Protein AF-0000000083250043 (afdb_homodimer)

pLDDT: mean 84.85, std 13.15, range [22.22, 97.44]

Radius of gyration: 26.85 Å; Cα contacts (8 Å, |Δi|>4): 1086; chains: 2; bounding box: 67×74×55 Å

InterPro domains:
  IPR003313 AraC-type arabinose-binding/dimerisation domain [PF02311] (39-101)
  IPR009057 Homedomain-like superfamily [SSF46689] (242-292)
  IPR018060 AraC-like, DNA binding HTH domain [PF12833] (214-290)
  IPR018060 AraC-like, DNA binding HTH domain [PS01124] (193-291)
  IPR018060 AraC-like, DNA binding HTH domain [SM00342] (206-289)
  IPR018062 HTH domain AraC-type, conserved site [PS00041] (243-285)
  IPR020449 Transcription regulator HTH, AraC- type, HTH domain [PR00032] (258-273)
  IPR020449 Transcription regulator HTH, AraC- type, HTH domain [PR00032] (273-289)
  IPR037923 Transcription regulator HTH-like [SSF51215] (11-178)

Secondary structure (DSSP, 8-state):
----EEEEEESSPPEEEEEEEEEEPTT--PPPEE--SSEEEEEEEESEEEEEETTEEEEEETTEEEEE-TTSEEEE-S--SS-EEEEEEEEE-SS-EEEESSHHHHHHTHHHHHHHHHHHHT-TTS--EEEEEESEEEPPHHHHHHHHHHHHGGGS-HHHHHHHHHHHHHHHHHHHHHHHHHHTT-HHHHHHHHHHHHHHHHTTS---HHHHHHHH-S-HHHHHHHHHHHHSS-HHHHHHHHHHHHHHHHHHH----HHHHHHHTT-S-HHHHHHHHHHHHSS-HHHHHHHTTTTHHHHHSS--/----EEEEEESSPPEEEEEEEEEEPTT--PPPEE--SSEEEEEEEESEEEEEETTEEEEEETTEEEEE-TTSEEEE-S--SS-EEEEEEEEE-SS-EEEESSHHHHHHTHHHHHHHHHHHHT-TTS--EEEEEESEEEPPHHHHHHHHHHHHGGGS-HHHHHHHHHHHHHHHHHHHHHHHHHHTT-HHHHHHHHHHHHHHHHTTS---HHHHHHHH-S-HHHHHHHHHHHHSS-HHHHHHHHHHHHHHHHHHH----HHHHHHHTT-S-HHHHHHHHHHHHSS-HHHHHHHTTTTHHHHHTT--

Organism: NCBI:txid582686

Structure (mmCIF, N/CA/C/O backbone):
data_AF-0000000083250043-model_v1
#
loop_
_entity.id
_entity.type
_entity.pdbx_description
1 polymer 'AraC-like DNA-binding protein'
#
loop_
_atom_site.group_PDB
_atom_site.id
_atom_site.type_symbol
_atom_site.label_atom_id
_atom_site.label_alt_id
_atom_site.label_comp_id
_atom_site.label_asym_id
_atom_site.label_entity_id
_atom_site.label_seq_id
_atom_site.pdbx_PDB_ins_code
_atom_site.Cartn_x
_atom_site.Cartn_y
_atom_site.Cartn_z
_atom_site.occupancy
_atom_site.B_iso_or_equiv
_atom_site.auth_seq_id
_atom_site.auth_comp_id
_atom_site.auth_asym_id
_atom_site.auth_atom_id
_atom_site.pdbx_PDB_model_num
ATOM 1 N N . MET A 1 1 ? -32.406 -5.125 -2.238 1 45.22 1 MET A N 1
ATOM 2 C CA . MET A 1 1 ? -31.797 -5.566 -0.988 1 45.22 1 MET A CA 1
ATOM 3 C C . MET A 1 1 ? -30.375 -5.031 -0.857 1 45.22 1 MET A C 1
ATOM 5 O O . MET A 1 1 ? -29.594 -5.09 -1.809 1 45.22 1 MET A O 1
ATOM 9 N N . SER A 1 2 ? -30.031 -4.129 0.013 1 64.19 2 SER A N 1
ATOM 10 C CA . SER A 1 2 ? -28.734 -3.482 0.158 1 64.19 2 SER A CA 1
ATOM 11 C C . SER A 1 2 ? -27.672 -4.48 0.575 1 64.19 2 SER A C 1
ATOM 13 O O . SER A 1 2 ? -27.891 -5.312 1.456 1 64.19 2 SER A O 1
ATOM 15 N N . TRP A 1 3 ? -26.766 -4.844 -0.238 1 75.06 3 TRP A N 1
ATOM 16 C CA . TRP A 1 3 ? -25.688 -5.777 0.061 1 75.06 3 TRP A CA 1
ATOM 17 C C . TRP A 1 3 ? -24.75 -5.211 1.121 1 75.06 3 TRP A C 1
ATOM 19 O O . TRP A 1 3 ? -24.625 -3.99 1.252 1 75.06 3 TRP A O 1
ATOM 29 N N . PRO A 1 4 ? -24.312 -6.207 1.944 1 87.62 4 PRO A N 1
ATOM 30 C CA . PRO A 1 4 ? -23.328 -5.77 2.934 1 87.62 4 PRO A CA 1
ATOM 31 C C . PRO A 1 4 ? -22.156 -5.016 2.309 1 87.62 4 PRO A C 1
ATOM 33 O O . PRO A 1 4 ? -21.984 -5.043 1.088 1 87.62 4 PRO A O 1
ATOM 36 N N . ILE A 1 5 ? -21.594 -4.238 3.105 1 89.12 5 ILE A N 1
ATOM 37 C CA . ILE A 1 5 ? -20.453 -3.438 2.691 1 89.12 5 ILE A CA 1
ATOM 38 C C . ILE A 1 5 ? -19.234 -3.814 3.525 1 89.12 5 ILE A C 1
ATOM 40 O O . ILE A 1 5 ? -19.312 -3.91 4.75 1 89.12 5 ILE A O 1
ATOM 44 N N . LEU A 1 6 ? -18.203 -4.18 2.861 1 92.62 6 LEU A N 1
ATOM 45 C CA . LEU A 1 6 ? -16.922 -4.336 3.553 1 92.62 6 LEU A CA 1
ATOM 46 C C . LEU A 1 6 ? -16.25 -2.984 3.752 1 92.62 6 LEU A C 1
ATOM 48 O O . LEU A 1 6 ? -16.016 -2.248 2.789 1 92.62 6 LEU A O 1
ATOM 52 N N . HIS A 1 7 ? -15.977 -2.656 4.973 1 90.25 7 HIS A N 1
ATOM 53 C CA . HIS A 1 7 ? -15.359 -1.404 5.391 1 90.25 7 HIS A CA 1
ATOM 54 C C . HIS A 1 7 ? -13.906 -1.618 5.805 1 90.25 7 HIS A C 1
ATOM 56 O O . HIS A 1 7 ? -13.625 -2.322 6.777 1 90.25 7 HIS A O 1
ATOM 62 N N . PHE A 1 8 ? -12.953 -0.988 5.004 1 88.75 8 PHE A N 1
ATOM 63 C CA . PHE A 1 8 ? -11.531 -1.063 5.305 1 88.75 8 PHE A CA 1
ATOM 64 C C . PHE A 1 8 ? -11.008 0.284 5.785 1 88.75 8 PHE A C 1
ATOM 66 O O . PHE A 1 8 ? -11.531 1.332 5.406 1 88.75 8 PHE A O 1
ATOM 73 N N . VAL A 1 9 ? -9.992 0.278 6.621 1 84.88 9 VAL A N 1
ATOM 74 C CA . VAL A 1 9 ? -9.359 1.503 7.094 1 84.88 9 VAL A CA 1
ATOM 75 C C . VAL A 1 9 ? -7.93 1.583 6.562 1 84.88 9 VAL A C 1
ATOM 77 O O . VAL A 1 9 ? -7.215 0.577 6.523 1 84.88 9 VAL A O 1
ATOM 80 N N . THR A 1 10 ? -7.496 2.67 6.125 1 82 10 THR A N 1
ATOM 81 C CA . THR A 1 10 ? -6.172 2.973 5.586 1 82 10 THR A CA 1
ATOM 82 C C . THR A 1 10 ? -5.605 4.234 6.223 1 82 10 THR A C 1
ATOM 84 O O . THR A 1 10 ? -6.355 5.102 6.68 1 82 10 THR A O 1
ATOM 87 N N . PRO A 1 11 ? -4.27 4.402 6.227 1 80.5 11 PRO A N 1
ATOM 88 C CA . PRO A 1 11 ? -3.234 3.502 5.707 1 80.5 11 PRO A CA 1
ATOM 89 C C . PRO A 1 11 ? -2.906 2.365 6.672 1 80.5 11 PRO A C 1
ATOM 91 O O . PRO A 1 11 ? -3.086 2.508 7.887 1 80.5 11 PRO A O 1
ATOM 94 N N . PRO A 1 12 ? -2.258 1.207 6.09 1 79.06 12 PRO A N 1
ATOM 95 C CA . PRO A 1 12 ? -1.944 1.039 4.672 1 79.06 12 PRO A CA 1
ATOM 96 C C . PRO A 1 12 ? -3.158 0.617 3.846 1 79.06 12 PRO A C 1
ATOM 98 O O . PRO A 1 12 ? -4.137 0.105 4.395 1 79.06 12 PRO A O 1
ATOM 101 N N . ILE A 1 13 ? -3.082 0.853 2.576 1 82.44 13 ILE A N 1
ATOM 102 C CA . ILE A 1 13 ? -4.086 0.314 1.664 1 82.44 13 ILE A CA 1
ATOM 103 C C . ILE A 1 13 ? -3.938 -1.203 1.572 1 82.44 13 ILE A C 1
ATOM 105 O O . ILE A 1 13 ? -2.822 -1.729 1.635 1 82.44 13 ILE A O 1
ATOM 109 N N . PRO A 1 14 ? -5.062 -1.88 1.451 1 85.44 14 PRO A N 1
ATOM 110 C CA . PRO A 1 14 ? -4.953 -3.326 1.252 1 85.44 14 PRO A CA 1
ATOM 111 C C . PRO A 1 14 ? -3.975 -3.697 0.14 1 85.44 14 PRO A C 1
ATOM 113 O O . PRO A 1 14 ? -3.875 -2.986 -0.862 1 85.44 14 PRO A O 1
ATOM 116 N N . TYR A 1 15 ? -3.305 -4.816 0.347 1 85.75 15 TYR A N 1
ATOM 117 C CA . TYR A 1 15 ? -2.254 -5.156 -0.606 1 85.75 15 TYR A CA 1
ATOM 118 C C . TYR A 1 15 ? -2.609 -6.422 -1.381 1 85.75 15 TYR A C 1
ATOM 120 O O . TYR A 1 15 ? -3.221 -7.34 -0.833 1 85.75 15 TYR A O 1
ATOM 128 N N . PHE A 1 16 ? -2.219 -6.387 -2.625 1 87.12 16 PHE A N 1
ATOM 129 C CA . PHE A 1 16 ? -2.436 -7.477 -3.568 1 87.12 16 PHE A CA 1
ATOM 130 C C . PHE A 1 16 ? -1.573 -8.68 -3.213 1 87.12 16 PHE A C 1
ATOM 132 O O . PHE A 1 16 ? -0.406 -8.531 -2.85 1 87.12 16 PHE A O 1
ATOM 139 N N . ILE A 1 17 ? -2.162 -9.883 -3.324 1 81.88 17 ILE A N 1
ATOM 140 C CA . ILE A 1 17 ? -1.423 -11.102 -3.025 1 81.88 17 ILE A CA 1
ATOM 141 C C . ILE A 1 17 ? -1.271 -11.938 -4.293 1 81.88 17 ILE A C 1
ATOM 143 O O . ILE A 1 17 ? -0.156 -12.289 -4.684 1 81.88 17 ILE A O 1
ATOM 147 N N . ASP A 1 18 ? -2.438 -12.203 -4.887 1 83.44 18 ASP A N 1
ATOM 148 C CA . ASP A 1 18 ? -2.447 -13.07 -6.055 1 83.44 18 ASP A CA 1
ATOM 149 C C . ASP A 1 18 ? -3.719 -12.875 -6.879 1 83.44 18 ASP A C 1
ATOM 151 O O . ASP A 1 18 ? -4.68 -12.266 -6.406 1 83.44 18 ASP A O 1
ATOM 155 N N . SER A 1 19 ? -3.617 -13.328 -8.094 1 86.62 19 SER A N 1
ATOM 156 C CA . SER A 1 19 ? -4.781 -13.25 -8.969 1 86.62 19 SER A CA 1
ATOM 157 C C . SER A 1 19 ? -4.75 -14.352 -10.023 1 86.62 19 SER A C 1
ATOM 159 O O . SER A 1 19 ? -3.725 -15.016 -10.211 1 86.62 19 SER A O 1
ATOM 161 N N . GLY A 1 20 ? -5.867 -14.562 -10.648 1 84 20 GLY A N 1
ATOM 162 C CA . GLY A 1 20 ? -5.941 -15.547 -11.719 1 84 20 GLY A CA 1
ATOM 163 C C . GLY A 1 20 ? -7.285 -15.57 -12.414 1 84 20 GLY A C 1
ATOM 164 O O . GLY A 1 20 ? -8.156 -14.742 -12.125 1 84 20 GLY A O 1
ATOM 165 N N . LYS A 1 21 ? -7.285 -16.375 -13.438 1 85.56 21 LYS A N 1
ATOM 166 C CA . LYS A 1 21 ? -8.516 -16.625 -14.188 1 85.56 21 LYS A CA 1
ATOM 167 C C . LYS A 1 21 ? -8.883 -18.094 -14.164 1 85.56 21 LYS A C 1
ATOM 169 O O . LYS A 1 21 ? -8.008 -18.953 -14 1 85.56 21 LYS A O 1
ATOM 174 N N . HIS A 1 22 ? -10.172 -18.297 -14.227 1 83.31 22 HIS A N 1
ATOM 175 C CA . HIS A 1 22 ? -10.648 -19.672 -14.289 1 83.31 22 HIS A CA 1
ATOM 176 C C . HIS A 1 22 ? -11.898 -19.797 -15.156 1 83.31 22 HIS A C 1
ATOM 178 O O . HIS A 1 22 ? -12.742 -18.891 -15.156 1 83.31 22 HIS A O 1
ATOM 184 N N . THR A 1 23 ? -11.922 -20.828 -15.883 1 86.94 23 THR A N 1
ATOM 185 C CA . THR A 1 23 ? -13.094 -21.141 -16.688 1 86.94 23 THR A CA 1
ATOM 186 C C . THR A 1 23 ? -13.805 -22.375 -16.141 1 86.94 23 THR A C 1
ATOM 188 O O . THR A 1 23 ? -13.188 -23.438 -15.984 1 86.94 23 THR A O 1
ATOM 191 N N . TYR A 1 24 ? -15.055 -22.203 -15.836 1 82.81 24 TYR A N 1
ATOM 192 C CA . TYR A 1 24 ? -15.922 -23.328 -15.477 1 82.81 24 TYR A CA 1
ATOM 193 C C . TYR A 1 24 ? -16.688 -23.812 -16.703 1 82.81 24 TYR A C 1
ATOM 195 O O . TYR A 1 24 ? -17.312 -23.031 -17.422 1 82.81 24 TYR A O 1
ATOM 203 N N . PHE A 1 25 ? -16.609 -25.094 -16.875 1 84.31 25 PHE A N 1
ATOM 204 C CA . PHE A 1 25 ? -17.469 -25.656 -17.891 1 84.31 25 PHE A CA 1
ATOM 205 C C . PHE A 1 25 ? -18.875 -25.891 -17.359 1 84.31 25 PHE A C 1
ATOM 207 O O . PHE A 1 25 ? -19.078 -25.891 -16.141 1 84.31 25 PHE A O 1
ATOM 214 N N . LYS A 1 26 ? -19.797 -26.094 -18.344 1 88.56 26 LYS A N 1
ATOM 215 C CA . LYS A 1 26 ? -21.172 -26.375 -17.953 1 88.56 26 LYS A CA 1
ATOM 216 C C . LYS A 1 26 ? -21.219 -27.547 -16.969 1 88.56 26 LYS A C 1
ATOM 218 O O . LYS A 1 26 ? -20.609 -28.594 -17.219 1 88.56 26 LYS A O 1
ATOM 223 N N . GLY A 1 27 ? -21.938 -27.344 -15.844 1 86.44 27 GLY A N 1
ATOM 224 C CA . GLY A 1 27 ? -22.094 -28.406 -14.867 1 86.44 27 GLY A CA 1
ATOM 225 C C . GLY A 1 27 ? -21.078 -28.344 -13.742 1 86.44 27 GLY A C 1
ATOM 226 O O . GLY A 1 27 ? -21.25 -28.969 -12.695 1 86.44 27 GLY A O 1
ATOM 227 N N . GLU A 1 28 ? -20.047 -27.531 -13.906 1 80.44 28 GLU A N 1
ATOM 228 C CA . GLU A 1 28 ? -19.047 -27.375 -12.867 1 80.44 28 GLU A CA 1
ATOM 229 C C . GLU A 1 28 ? -19.453 -26.297 -11.867 1 80.44 28 GLU A C 1
ATOM 231 O O . GLU A 1 28 ? -20.359 -25.516 -12.125 1 80.44 28 GLU A O 1
ATOM 236 N N . ARG A 1 29 ? -18.891 -26.391 -10.656 1 79.19 29 ARG A N 1
ATOM 237 C CA . ARG A 1 29 ? -19.234 -25.406 -9.633 1 79.19 29 ARG A CA 1
ATOM 238 C C . ARG A 1 29 ? -18 -24.938 -8.883 1 79.19 29 ARG A C 1
ATOM 240 O O . ARG A 1 29 ? -16.953 -25.578 -8.938 1 79.19 29 ARG A O 1
ATOM 247 N N . HIS A 1 30 ? -18.141 -23.797 -8.281 1 79 30 HIS A N 1
ATOM 248 C CA . HIS A 1 30 ? -17.078 -23.266 -7.449 1 79 30 HIS A CA 1
ATOM 249 C C . HIS A 1 30 ? -16.734 -24.234 -6.316 1 79 30 HIS A C 1
ATOM 251 O O . HIS A 1 30 ? -17.641 -24.812 -5.707 1 79 30 HIS A O 1
ATOM 257 N N . VAL A 1 31 ? -15.5 -24.344 -5.973 1 74.44 31 VAL A N 1
ATOM 258 C CA . VAL A 1 31 ? -15.023 -25.281 -4.953 1 74.44 31 VAL A CA 1
ATOM 259 C C . VAL A 1 31 ? -15.32 -24.719 -3.562 1 74.44 31 VAL A C 1
ATOM 261 O O . VAL A 1 31 ? -15.398 -23.5 -3.383 1 74.44 31 VAL A O 1
ATOM 264 N N . SER A 1 32 ? -15.57 -25.641 -2.658 1 73 32 SER A N 1
ATOM 265 C CA . SER A 1 32 ? -15.781 -25.25 -1.269 1 73 32 SER A CA 1
ATOM 266 C C . SER A 1 32 ? -14.461 -25.031 -0.546 1 73 32 SER A C 1
ATOM 268 O O . SER A 1 32 ? -13.539 -25.844 -0.673 1 73 32 SER A O 1
ATOM 270 N N . ARG A 1 33 ? -14.336 -23.938 0.035 1 75.75 33 ARG A N 1
ATOM 271 C CA . ARG A 1 33 ? -13.133 -23.609 0.778 1 75.75 33 ARG A CA 1
ATOM 272 C C . ARG A 1 33 ? -13.469 -22.859 2.064 1 75.75 33 ARG A C 1
ATOM 274 O O . ARG A 1 33 ? -14.469 -22.141 2.129 1 75.75 33 ARG A O 1
ATOM 281 N N . PHE A 1 34 ? -12.625 -23.172 3.086 1 70.88 34 PHE A N 1
ATOM 282 C CA . PHE A 1 34 ? -12.82 -22.516 4.375 1 70.88 34 PHE A CA 1
ATOM 283 C C . PHE A 1 34 ? -11.578 -21.734 4.781 1 70.88 34 PHE A C 1
ATOM 285 O O . PHE A 1 34 ? -10.453 -22.234 4.664 1 70.88 34 PHE A O 1
ATOM 292 N N . SER A 1 35 ? -11.852 -20.578 5.293 1 66 35 SER A N 1
ATOM 293 C CA . S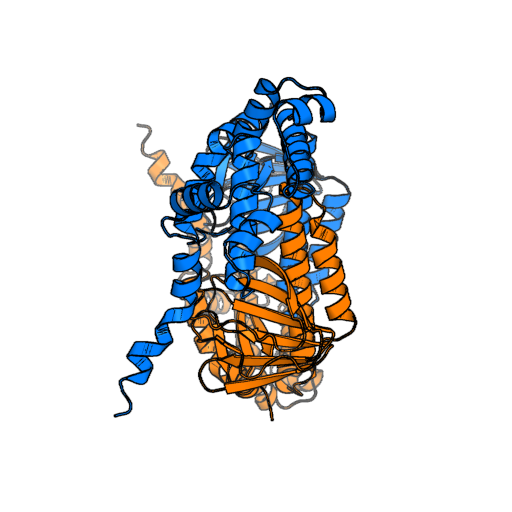ER A 1 35 ? -10.867 -19.719 5.953 1 66 35 SER A CA 1
ATOM 294 C C . SER A 1 35 ? -9.555 -19.688 5.176 1 66 35 SER A C 1
ATOM 296 O O . SER A 1 35 ? -8.492 -19.984 5.727 1 66 35 SER A O 1
ATOM 298 N N . ILE A 1 36 ? -9.539 -19.234 3.977 1 67.94 36 ILE A N 1
ATOM 299 C CA . ILE A 1 36 ? -8.359 -19.219 3.113 1 67.94 36 ILE A CA 1
ATOM 300 C C . ILE A 1 36 ? -7.441 -18.078 3.537 1 67.94 36 ILE A C 1
ATOM 302 O O . ILE A 1 36 ? -6.348 -17.906 2.99 1 67.94 36 ILE A O 1
ATOM 306 N N . ASN A 1 37 ? -7.824 -17.234 4.492 1 78 37 ASN A N 1
ATOM 307 C CA . ASN A 1 37 ? -7.039 -16.203 5.172 1 78 37 ASN A CA 1
ATOM 308 C C . ASN A 1 37 ? -6.742 -15.023 4.254 1 78 37 ASN A C 1
ATOM 310 O O . ASN A 1 37 ? -5.82 -14.25 4.512 1 78 37 ASN A O 1
ATOM 314 N N . VAL A 1 38 ? -7.41 -15.008 3.102 1 85.38 38 VAL A N 1
ATOM 315 C CA . VAL A 1 38 ? -7.305 -13.859 2.213 1 85.38 38 VAL A CA 1
ATOM 316 C C . VAL A 1 38 ? -8.703 -13.422 1.767 1 85.38 38 VAL A C 1
ATOM 318 O O . VAL A 1 38 ? -9.625 -14.234 1.706 1 85.38 38 VAL A O 1
ATOM 321 N N . PHE A 1 39 ? -8.758 -12.141 1.527 1 91.12 39 PHE A N 1
ATOM 322 C CA . PHE A 1 39 ? -9.945 -11.68 0.818 1 91.12 39 PHE A CA 1
ATOM 323 C C . PHE A 1 39 ? -9.914 -12.133 -0.637 1 91.12 39 PHE A C 1
ATOM 325 O O . PHE A 1 39 ? -8.852 -12.227 -1.242 1 91.12 39 PHE A O 1
ATOM 332 N N . ASP A 1 40 ? -11.07 -12.406 -1.191 1 91.44 40 ASP A N 1
ATOM 333 C CA . ASP A 1 40 ? -11.164 -12.883 -2.566 1 91.44 40 ASP A CA 1
ATOM 334 C C . ASP A 1 40 ? -12.219 -12.109 -3.35 1 91.44 40 ASP A C 1
ATOM 336 O O . ASP A 1 40 ? -13.414 -12.211 -3.055 1 91.44 40 ASP A O 1
ATOM 340 N N . ILE A 1 41 ? -11.773 -11.344 -4.246 1 94.12 41 ILE A N 1
ATOM 341 C CA . ILE A 1 41 ? -12.711 -10.719 -5.176 1 94.12 41 ILE A CA 1
ATOM 342 C C . ILE A 1 41 ? -12.898 -11.609 -6.402 1 94.12 41 ILE A C 1
ATOM 344 O O . ILE A 1 41 ? -11.93 -11.938 -7.094 1 94.12 41 ILE A O 1
ATOM 348 N N . ILE A 1 42 ? -14.062 -11.992 -6.664 1 94.19 42 ILE A N 1
ATOM 349 C CA . ILE A 1 42 ? -14.375 -12.812 -7.828 1 94.19 42 ILE A CA 1
ATOM 350 C C . ILE A 1 42 ? -15.227 -12.016 -8.812 1 94.19 42 ILE A C 1
ATOM 352 O O . ILE A 1 42 ? -16.266 -11.477 -8.438 1 94.19 42 ILE A O 1
ATOM 356 N N . ILE A 1 43 ? -14.812 -11.953 -9.977 1 94.81 43 ILE A N 1
ATOM 357 C CA . ILE A 1 43 ? -15.508 -11.227 -11.031 1 94.81 43 ILE A CA 1
ATOM 358 C C . ILE A 1 43 ? -15.938 -12.195 -12.133 1 94.81 43 ILE A C 1
ATOM 360 O O . ILE A 1 43 ? -15.102 -12.914 -12.695 1 94.81 43 ILE A O 1
ATOM 364 N N . VAL A 1 44 ? -17.172 -12.195 -12.477 1 95.44 44 VAL A N 1
ATOM 365 C CA . VAL A 1 44 ? -17.656 -13.023 -13.578 1 95.44 44 VAL A CA 1
ATOM 366 C C . VAL A 1 44 ? -17.516 -12.266 -14.898 1 95.44 44 VAL A C 1
ATOM 368 O O . VAL A 1 44 ? -18.172 -11.242 -15.109 1 95.44 44 VAL A O 1
ATOM 371 N N . THR A 1 45 ? -16.672 -12.75 -15.719 1 93.31 45 THR A N 1
ATOM 372 C CA . THR A 1 45 ? -16.422 -12.062 -16.984 1 93.31 45 THR A CA 1
ATOM 373 C C . THR A 1 45 ? -17.25 -12.68 -18.109 1 93.31 45 THR A C 1
ATOM 375 O O . THR A 1 45 ? -17.406 -12.078 -19.172 1 93.31 45 THR A O 1
ATOM 378 N N . LYS A 1 46 ? -17.719 -13.82 -17.938 1 94.88 46 LYS A N 1
ATOM 379 C CA . LYS A 1 46 ? -18.625 -14.523 -18.844 1 94.88 46 LYS A CA 1
ATOM 380 C C . LYS A 1 46 ? -19.469 -15.555 -18.094 1 94.88 46 LYS A C 1
ATOM 382 O O . LYS A 1 46 ? -18.969 -16.25 -17.219 1 94.88 46 LYS A O 1
ATOM 387 N N . GLY A 1 47 ? -20.781 -15.602 -18.422 1 95.69 47 GLY A N 1
ATOM 388 C CA . GLY A 1 47 ? -21.641 -16.641 -17.859 1 95.69 47 GLY A CA 1
ATOM 389 C C . GLY A 1 47 ? -22.203 -16.266 -16.5 1 95.69 47 GLY A C 1
ATOM 390 O O . GLY A 1 47 ? -22.531 -15.109 -16.25 1 95.69 47 GLY A O 1
ATOM 391 N N . THR A 1 48 ? -22.5 -17.406 -15.719 1 95.81 48 THR A N 1
ATOM 392 C CA . THR A 1 48 ? -23.141 -17.234 -14.422 1 95.81 48 THR A CA 1
ATOM 393 C C . THR A 1 48 ? -22.484 -18.109 -13.359 1 95.81 48 THR A C 1
ATOM 395 O O . THR A 1 48 ? -22.266 -19.297 -13.578 1 95.81 48 THR A O 1
ATOM 398 N N . LEU A 1 49 ? -22.125 -17.484 -12.242 1 94.81 49 LEU A N 1
ATOM 399 C CA . LEU A 1 49 ? -21.531 -18.203 -11.117 1 94.81 49 LEU A CA 1
ATOM 400 C C . LEU A 1 49 ? -22.438 -18.172 -9.898 1 94.81 49 LEU A C 1
ATOM 402 O O . LEU A 1 49 ? -23.016 -17.125 -9.57 1 94.81 49 LEU A O 1
ATOM 406 N N . PHE A 1 50 ? -22.672 -19.312 -9.328 1 94.44 50 PHE A N 1
ATOM 407 C CA . PHE A 1 50 ? -23.422 -19.406 -8.078 1 94.44 50 PHE A CA 1
ATOM 408 C C . PHE A 1 50 ? -22.484 -19.672 -6.91 1 94.44 50 PHE A C 1
ATOM 410 O O . PHE A 1 50 ? -21.812 -20.703 -6.871 1 94.44 50 PHE A O 1
ATOM 417 N N . ILE A 1 51 ? -22.469 -18.75 -5.945 1 93.38 51 ILE A N 1
ATOM 418 C CA . ILE A 1 51 ? -21.484 -18.828 -4.867 1 93.38 51 ILE A CA 1
ATOM 419 C C . ILE A 1 51 ? -22.156 -18.531 -3.531 1 93.38 51 ILE A C 1
ATOM 421 O O . ILE A 1 51 ? -23.141 -17.781 -3.477 1 93.38 51 ILE A O 1
ATOM 425 N N . GLY A 1 52 ? -21.688 -19.188 -2.537 1 92.56 52 GLY A N 1
ATOM 426 C CA . GLY A 1 52 ? -22.156 -18.953 -1.181 1 92.56 52 GLY A CA 1
ATOM 427 C C . GLY A 1 52 ? -21.031 -18.641 -0.207 1 92.56 52 GLY A C 1
ATOM 428 O O . GLY A 1 52 ? -19.875 -19.016 -0.435 1 92.56 52 GLY A O 1
ATOM 429 N N . GLU A 1 53 ? -21.266 -17.906 0.804 1 91.5 53 GLU A N 1
ATOM 430 C CA . GLU A 1 53 ? -20.406 -17.625 1.943 1 91.5 53 GLU A CA 1
ATOM 431 C C . GLU A 1 53 ? -21.156 -17.766 3.262 1 91.5 53 GLU A C 1
ATOM 433 O O . GLU A 1 53 ? -22.109 -17.031 3.518 1 91.5 53 GLU A O 1
ATOM 438 N N . ASN A 1 54 ? -20.641 -18.703 4.035 1 89.56 54 ASN A N 1
ATOM 439 C CA . ASN A 1 54 ? -21.344 -19.016 5.27 1 89.56 54 ASN A CA 1
ATOM 440 C C . ASN A 1 54 ? -22.812 -19.344 5 1 89.56 54 ASN A C 1
ATOM 442 O O . ASN A 1 54 ? -23.109 -20.328 4.305 1 89.56 54 ASN A O 1
ATOM 446 N N . ASP A 1 55 ? -23.75 -18.484 5.359 1 88.56 55 ASP A N 1
ATOM 447 C CA . ASP A 1 55 ? -25.172 -18.812 5.207 1 88.56 55 ASP A CA 1
ATOM 448 C C . ASP A 1 55 ? -25.828 -17.938 4.152 1 88.56 55 ASP A C 1
ATOM 450 O O . ASP A 1 55 ? -27.062 -17.875 4.078 1 88.56 55 ASP A O 1
ATOM 454 N N . LYS A 1 56 ? -25.062 -17.328 3.377 1 92 56 LYS A N 1
ATOM 455 C CA . LYS A 1 56 ? -25.609 -16.469 2.328 1 92 56 LYS A CA 1
ATOM 456 C C . LYS A 1 56 ? -25.203 -16.969 0.944 1 92 56 LYS A C 1
ATOM 458 O O . LYS A 1 56 ? -24.109 -17.5 0.762 1 92 56 LYS A O 1
ATOM 463 N N . GLU A 1 57 ? -26.141 -16.766 0.013 1 94.25 57 GLU A N 1
ATOM 464 C CA . GLU A 1 57 ? -25.906 -17.266 -1.341 1 94.25 57 GLU A CA 1
ATOM 465 C C . GLU A 1 57 ? -26.188 -16.188 -2.379 1 94.25 57 GLU A C 1
ATOM 467 O O . GLU A 1 57 ? -27.094 -15.359 -2.195 1 94.25 57 GLU A O 1
ATOM 472 N N . TRP A 1 58 ? -25.406 -16.219 -3.469 1 94.5 58 TRP A N 1
ATOM 473 C CA . TRP A 1 58 ? -25.562 -15.242 -4.543 1 94.5 58 TRP A CA 1
ATOM 474 C C . TRP A 1 58 ? -25.422 -15.914 -5.906 1 94.5 58 TRP A C 1
ATOM 476 O O . TRP A 1 58 ? -24.688 -16.891 -6.051 1 94.5 58 TRP A O 1
ATOM 486 N N . GLY A 1 59 ? -26.172 -15.422 -6.859 1 94.94 59 GLY A N 1
ATOM 487 C CA . GLY A 1 59 ? -25.938 -15.664 -8.273 1 94.94 59 GLY A CA 1
ATOM 488 C C . GLY A 1 59 ? -25.344 -14.461 -8.992 1 94.94 59 GLY A C 1
ATOM 489 O O . GLY A 1 59 ? -25.922 -13.375 -8.969 1 94.94 59 GLY A O 1
ATOM 490 N N . LEU A 1 60 ? -24.172 -14.664 -9.562 1 95.25 60 LEU A N 1
ATOM 491 C CA . LEU A 1 60 ? -23.484 -13.562 -10.227 1 95.25 60 LEU A CA 1
ATOM 492 C C . LEU A 1 60 ? -23.469 -13.773 -11.734 1 95.25 60 LEU A C 1
ATOM 494 O O . LEU A 1 60 ? -23.141 -14.859 -12.219 1 95.25 60 LEU A O 1
ATOM 498 N N . SER A 1 61 ? -23.797 -12.734 -12.422 1 95.81 61 SER A N 1
ATOM 499 C CA . SER A 1 61 ? -23.766 -12.758 -13.875 1 95.81 61 SER A CA 1
ATOM 500 C C . SER A 1 61 ? -22.594 -11.945 -14.414 1 95.81 61 SER A C 1
ATOM 502 O O . SER A 1 61 ? -21.875 -11.289 -13.641 1 95.81 61 SER A O 1
ATOM 504 N N . GLU A 1 62 ? -22.438 -12.023 -15.727 1 95.31 62 GLU A N 1
ATOM 505 C CA . GLU A 1 62 ? -21.359 -11.297 -16.391 1 95.31 62 GLU A CA 1
ATOM 506 C C . GLU A 1 62 ? -21.344 -9.828 -15.977 1 95.31 62 GLU A C 1
ATOM 508 O O . GLU A 1 62 ? -22.375 -9.156 -16 1 95.31 62 GLU A O 1
ATOM 513 N N . GLY A 1 63 ? -20.156 -9.352 -15.531 1 93.25 63 GLY A N 1
ATOM 514 C CA . GLY A 1 63 ? -20 -7.961 -15.141 1 93.25 63 GLY A CA 1
ATOM 515 C C . GLY A 1 63 ? -20.188 -7.73 -13.656 1 93.25 63 GLY A C 1
ATOM 516 O O . GLY A 1 63 ? -19.953 -6.629 -13.156 1 93.25 63 GLY A O 1
ATOM 517 N N . GLU A 1 64 ? -20.609 -8.766 -12.953 1 94.56 64 GLU A N 1
ATOM 518 C CA . GLU A 1 64 ? -20.812 -8.633 -11.516 1 94.56 64 GLU A CA 1
ATOM 519 C C . GLU A 1 64 ? -19.641 -9.234 -10.734 1 94.56 64 GLU A C 1
ATOM 521 O O . GLU A 1 64 ? -18.938 -10.102 -11.234 1 94.56 64 GLU A O 1
ATOM 526 N N . ALA A 1 65 ? -19.422 -8.734 -9.562 1 95.31 65 ALA A N 1
ATOM 527 C CA . ALA A 1 65 ? -18.328 -9.172 -8.703 1 95.31 65 ALA A CA 1
ATOM 528 C C . ALA A 1 65 ? -18.797 -9.344 -7.262 1 95.31 65 ALA A C 1
ATOM 530 O O . ALA A 1 65 ? -19.812 -8.773 -6.863 1 95.31 65 ALA A O 1
ATOM 531 N N . ILE A 1 66 ? -18.109 -10.164 -6.543 1 95.19 66 ILE A N 1
ATOM 532 C CA . ILE A 1 66 ? -18.344 -10.367 -5.117 1 95.19 66 ILE A CA 1
ATOM 533 C C . ILE A 1 66 ? -17.016 -10.359 -4.371 1 95.19 66 ILE A C 1
ATOM 535 O O . ILE A 1 66 ? -15.992 -10.789 -4.906 1 95.19 66 ILE A O 1
ATOM 539 N N . ILE A 1 67 ? -17 -9.828 -3.191 1 95.38 67 ILE A N 1
ATOM 540 C CA . ILE A 1 67 ? -15.828 -9.914 -2.32 1 95.38 67 ILE A CA 1
ATOM 541 C C . ILE A 1 67 ? -16.109 -10.914 -1.192 1 95.38 67 ILE A C 1
ATOM 543 O O . ILE A 1 67 ? -17.062 -10.75 -0.438 1 95.38 67 ILE A O 1
ATOM 547 N N . LEU A 1 68 ? -15.297 -11.906 -1.079 1 92.81 68 LEU A N 1
ATOM 548 C CA . LEU A 1 68 ? -15.422 -12.938 -0.051 1 92.81 68 LEU A CA 1
ATOM 549 C C . LEU A 1 68 ? -14.477 -12.664 1.11 1 92.81 68 LEU A C 1
ATOM 551 O O . LEU A 1 68 ? -13.336 -12.242 0.898 1 92.81 68 LEU A O 1
ATOM 555 N N . ARG A 1 69 ? -14.93 -12.93 2.273 1 93 69 ARG A N 1
ATOM 556 C CA . ARG A 1 69 ? -14.172 -12.695 3.496 1 93 69 ARG A CA 1
ATOM 557 C C . ARG A 1 69 ? -13.062 -13.727 3.662 1 93 69 ARG A C 1
ATOM 559 O O . ARG A 1 69 ? -13.195 -14.867 3.207 1 93 69 ARG A O 1
ATOM 566 N N . PRO A 1 70 ? -12.016 -13.344 4.305 1 88.88 70 PRO A N 1
ATOM 567 C CA . PRO A 1 70 ? -10.906 -14.273 4.523 1 88.88 70 PRO A CA 1
ATOM 568 C C . PRO A 1 70 ? -11.219 -15.328 5.578 1 88.88 70 PRO A C 1
ATOM 570 O O . PRO A 1 70 ? -10.57 -16.375 5.617 1 88.88 70 PRO A O 1
ATOM 573 N N . ASP A 1 71 ? -12.172 -15.078 6.449 1 87 71 ASP A N 1
ATOM 574 C CA . ASP A 1 71 ? -12.469 -15.961 7.57 1 87 71 ASP A CA 1
ATOM 575 C C . ASP A 1 71 ? -13.789 -16.688 7.363 1 87 71 ASP A C 1
ATOM 577 O O . ASP A 1 71 ? -14.367 -17.219 8.312 1 87 71 ASP A O 1
ATOM 581 N N . GLY A 1 72 ? -14.352 -16.641 6.191 1 86.56 72 GLY A N 1
ATOM 582 C CA . GLY A 1 72 ? -15.641 -17.266 5.926 1 86.56 72 GLY A CA 1
ATOM 583 C C . GLY A 1 72 ? -15.516 -18.578 5.195 1 86.56 72 GLY A C 1
ATOM 584 O O . GLY A 1 72 ? -14.438 -18.953 4.738 1 86.56 72 GLY A O 1
ATOM 585 N N . PHE A 1 73 ? -16.672 -19.281 5.145 1 87.12 73 PHE A N 1
ATOM 586 C CA . PHE A 1 73 ? -16.812 -20.5 4.359 1 87.12 73 PHE A CA 1
ATOM 587 C C . PHE A 1 73 ? -17.422 -20.203 2.994 1 87.12 73 PHE A C 1
ATOM 589 O O . PHE A 1 73 ? -18.531 -19.688 2.904 1 87.12 73 PHE A O 1
ATOM 596 N N . HIS A 1 74 ? -16.656 -20.5 1.988 1 88.75 74 HIS A N 1
ATOM 597 C CA . HIS A 1 74 ? -17.109 -20.266 0.621 1 88.75 74 HIS A CA 1
ATOM 598 C C . HIS A 1 74 ? -17.453 -21.562 -0.085 1 88.75 74 HIS A C 1
ATOM 600 O O . HIS A 1 74 ? -16.781 -22.578 0.096 1 88.75 74 HIS A O 1
ATOM 606 N N . TYR A 1 75 ? -18.469 -21.594 -0.863 1 86.5 75 TYR A N 1
ATOM 607 C CA . TYR A 1 75 ? -18.859 -22.812 -1.569 1 86.5 75 TYR A CA 1
ATOM 608 C C . TYR A 1 75 ? -19.703 -22.484 -2.795 1 86.5 75 TYR A C 1
ATOM 610 O O . TYR A 1 75 ? -20.266 -21.391 -2.895 1 86.5 75 TYR A O 1
ATOM 618 N N . GLY A 1 76 ? -19.688 -23.453 -3.693 1 87.5 76 GLY A N 1
ATOM 619 C CA . GLY A 1 76 ? -20.578 -23.344 -4.832 1 87.5 76 GLY A CA 1
ATOM 620 C C . GLY A 1 76 ? -21.984 -23.812 -4.527 1 87.5 76 GLY A C 1
ATOM 621 O O . GLY A 1 76 ? -22.188 -24.938 -4.039 1 87.5 76 GLY A O 1
ATOM 622 N N . THR A 1 77 ? -22.953 -22.984 -4.777 1 89.62 77 THR A N 1
ATOM 623 C CA . THR A 1 77 ? -24.328 -23.312 -4.387 1 89.62 77 THR A CA 1
ATOM 624 C C . THR A 1 77 ? -25.031 -24.062 -5.5 1 89.62 77 THR A C 1
ATOM 626 O O . THR A 1 77 ? -26.016 -24.781 -5.25 1 89.62 77 THR A O 1
ATOM 629 N N . ALA A 1 78 ? -24.672 -23.891 -6.676 1 90.94 78 ALA A N 1
ATOM 630 C CA . ALA A 1 78 ? -25.25 -24.562 -7.84 1 90.94 78 ALA A CA 1
ATOM 631 C C . ALA A 1 78 ? -24.234 -24.656 -8.969 1 90.94 78 ALA A C 1
ATOM 633 O O . ALA A 1 78 ? -23.281 -23.875 -9.023 1 90.94 78 ALA A O 1
ATOM 634 N N . PRO A 1 79 ? -24.359 -25.625 -9.773 1 90.94 79 PRO A N 1
ATOM 635 C CA . PRO A 1 79 ? -23.469 -25.703 -10.938 1 90.94 79 PRO A CA 1
ATOM 636 C C . PRO A 1 79 ? -23.688 -24.562 -11.922 1 90.94 79 PRO A C 1
ATOM 638 O O . PRO A 1 79 ? -24.797 -24.031 -12.016 1 90.94 79 PRO A O 1
ATOM 641 N N . CYS A 1 80 ? -22.656 -24.266 -12.664 1 91.44 80 CYS A N 1
ATOM 642 C CA . CYS A 1 80 ? -22.766 -23.25 -13.711 1 91.44 80 CYS A CA 1
ATOM 643 C C . CYS A 1 80 ? -23.641 -23.766 -14.859 1 91.44 80 CYS A C 1
ATOM 645 O O . CYS A 1 80 ? -23.422 -24.859 -15.375 1 91.44 80 CYS A O 1
ATOM 647 N N . PRO A 1 81 ? -24.609 -22.984 -15.242 1 92.81 81 PRO A N 1
ATOM 648 C CA . PRO A 1 81 ? -25.5 -23.438 -16.312 1 92.81 81 PRO A CA 1
ATOM 649 C C . PRO A 1 81 ? -24.844 -23.359 -17.688 1 92.81 81 PRO A C 1
ATOM 651 O O . PRO A 1 81 ? -25.359 -23.906 -18.656 1 92.81 81 PRO A O 1
ATOM 654 N N . GLU A 1 82 ? -23.75 -22.625 -17.859 1 93.81 82 GLU A N 1
ATOM 655 C CA . GLU A 1 82 ? -23 -22.422 -19.078 1 93.81 82 GLU A CA 1
ATOM 656 C C . GLU A 1 82 ? -21.516 -22.203 -18.781 1 93.81 82 GLU A C 1
ATOM 658 O O . GLU A 1 82 ? -21.109 -22.094 -17.625 1 93.81 82 GLU A O 1
ATOM 663 N N . GLU A 1 83 ? -20.797 -22.266 -19.859 1 93.88 83 GLU A N 1
ATOM 664 C CA . GLU A 1 83 ? -19.391 -21.906 -19.688 1 93.88 83 GLU A CA 1
ATOM 665 C C . GLU A 1 83 ? -19.234 -20.562 -18.984 1 93.88 83 GLU A C 1
ATOM 667 O O . GLU A 1 83 ? -19.859 -19.578 -19.391 1 93.88 83 GLU A O 1
ATOM 672 N N . THR A 1 84 ? -18.531 -20.594 -17.875 1 92.62 84 THR A N 1
ATOM 673 C CA . THR A 1 84 ? -18.406 -19.406 -17.031 1 92.62 84 THR A CA 1
ATOM 674 C C . THR A 1 84 ? -16.938 -19.062 -16.797 1 92.62 84 THR A C 1
ATOM 676 O O . THR A 1 84 ? -16.156 -19.922 -16.359 1 92.62 84 THR A O 1
ATOM 679 N N . ASP A 1 85 ? -16.578 -17.859 -17.172 1 93.06 85 ASP A N 1
ATOM 680 C CA . ASP A 1 85 ? -15.234 -17.344 -16.938 1 93.06 85 ASP A CA 1
ATOM 681 C C . ASP A 1 85 ? -15.219 -16.359 -15.766 1 93.06 85 ASP A C 1
ATOM 683 O O . ASP A 1 85 ? -16.062 -15.461 -15.688 1 93.06 85 ASP A O 1
ATOM 687 N N . ILE A 1 86 ? -14.297 -16.625 -14.875 1 91.44 86 ILE A N 1
ATOM 688 C CA . ILE A 1 86 ? -14.164 -15.695 -13.758 1 91.44 86 ILE A CA 1
ATOM 689 C C . ILE A 1 86 ? -12.711 -15.227 -13.648 1 91.44 86 ILE A C 1
ATOM 691 O O . ILE A 1 86 ? -11.805 -15.891 -14.156 1 91.44 86 ILE A O 1
ATOM 695 N N . THR A 1 87 ? -12.547 -14.109 -13.109 1 91.38 87 THR A N 1
ATOM 696 C CA . THR A 1 87 ? -11.273 -13.609 -12.609 1 91.38 87 THR A CA 1
ATOM 697 C C . THR A 1 87 ? -11.32 -13.422 -11.102 1 91.38 87 THR A C 1
ATOM 699 O O . THR A 1 87 ? -12.344 -13.008 -10.555 1 91.38 87 THR A O 1
ATOM 702 N N . TRP A 1 88 ? -10.289 -13.797 -10.461 1 89.88 88 TRP A N 1
ATOM 703 C CA . TRP A 1 88 ? -10.258 -13.633 -9.016 1 89.88 88 TRP A CA 1
ATOM 704 C C . TRP A 1 88 ? -9 -12.883 -8.57 1 89.88 88 TRP A C 1
ATOM 706 O O . TRP A 1 88 ? -7.961 -12.969 -9.227 1 89.88 88 TRP A O 1
ATOM 716 N N . ILE A 1 89 ? -9.086 -12.117 -7.52 1 90.69 89 ILE A N 1
ATOM 717 C CA . ILE A 1 89 ? -7.984 -11.367 -6.914 1 90.69 89 ILE A CA 1
ATOM 718 C C . ILE A 1 89 ? -7.965 -11.609 -5.406 1 90.69 89 ILE A C 1
ATOM 720 O O . ILE A 1 89 ? -8.945 -11.344 -4.715 1 90.69 89 ILE A O 1
ATOM 724 N N . HIS A 1 90 ? -6.859 -12.102 -4.934 1 88.88 90 HIS A N 1
ATOM 725 C CA . HIS A 1 90 ? -6.629 -12.258 -3.5 1 88.88 90 HIS A CA 1
ATOM 726 C C . HIS A 1 90 ? -5.863 -11.07 -2.936 1 88.88 90 HIS A C 1
ATOM 728 O O . HIS A 1 90 ? -4.871 -10.625 -3.523 1 88.88 90 HIS A O 1
ATOM 734 N N . PHE A 1 91 ? -6.352 -10.562 -1.843 1 89.62 91 PHE A N 1
ATOM 735 C CA . PHE A 1 91 ? -5.645 -9.469 -1.191 1 89.62 91 PHE A CA 1
ATOM 736 C C . PHE A 1 91 ? -5.785 -9.555 0.323 1 89.62 91 PHE A C 1
ATOM 738 O O . PHE A 1 91 ? -6.547 -10.383 0.833 1 89.62 91 PHE A O 1
ATOM 745 N N . GLN A 1 92 ? -4.969 -8.805 0.985 1 87.75 92 GLN A N 1
ATOM 746 C CA . GLN A 1 92 ? -5 -8.766 2.443 1 87.75 92 GLN A CA 1
ATOM 747 C C . GLN A 1 92 ? -4.754 -7.352 2.961 1 87.75 92 GLN A C 1
ATOM 749 O O . GLN A 1 92 ? -4.418 -6.453 2.188 1 87.75 92 GLN A O 1
ATOM 754 N N . THR A 1 93 ? -5.043 -7.086 4.211 1 87.25 93 THR A N 1
ATOM 755 C CA . THR A 1 93 ? -4.816 -5.789 4.836 1 87.25 93 THR A CA 1
ATOM 756 C C . THR A 1 93 ? -4.184 -5.953 6.215 1 87.25 93 THR A C 1
ATOM 758 O O . THR A 1 93 ? -4.434 -6.945 6.902 1 87.25 93 THR A O 1
ATOM 761 N N . PHE A 1 94 ? -3.334 -5.047 6.566 1 78.69 94 PHE A N 1
ATOM 762 C CA . PHE A 1 94 ? -2.812 -4.977 7.926 1 78.69 94 PHE A CA 1
ATOM 763 C C . PHE A 1 94 ? -3.711 -4.113 8.805 1 78.69 94 PHE A C 1
ATOM 765 O O . PHE A 1 94 ? -3.508 -4.031 10.016 1 78.69 94 PHE A O 1
ATOM 772 N N . GLY A 1 95 ? -4.645 -3.527 8.148 1 79.19 95 GLY A N 1
ATOM 773 C CA . GLY A 1 95 ? -5.543 -2.654 8.891 1 79.19 95 GLY A CA 1
ATOM 774 C C . GLY A 1 95 ? -6.805 -3.357 9.352 1 79.19 95 GLY A C 1
ATOM 775 O O . GLY A 1 95 ? -7.016 -4.535 9.055 1 79.19 95 GLY A O 1
ATOM 776 N N . ALA A 1 96 ? -7.574 -2.602 10.102 1 86.94 96 ALA A N 1
ATOM 777 C CA . ALA A 1 96 ? -8.859 -3.104 10.562 1 86.94 96 ALA A CA 1
ATOM 778 C C . ALA A 1 96 ? -9.891 -3.104 9.438 1 86.94 96 ALA A C 1
ATOM 780 O O . ALA A 1 96 ? -9.797 -2.303 8.508 1 86.94 96 ALA A O 1
ATOM 781 N N . TRP A 1 97 ? -10.766 -4.02 9.523 1 91.44 97 TRP A N 1
ATOM 782 C CA . TRP A 1 97 ? -11.891 -4.078 8.594 1 91.44 97 TRP A CA 1
ATOM 783 C C . TRP A 1 97 ? -13.117 -4.68 9.266 1 91.44 97 TRP A C 1
ATOM 785 O O . TRP A 1 97 ? -13.016 -5.285 10.336 1 91.44 97 TRP A O 1
ATOM 795 N N . ASP A 1 98 ? -14.242 -4.367 8.711 1 93.19 98 ASP A N 1
ATOM 796 C CA . ASP A 1 98 ? -15.508 -4.93 9.18 1 93.19 98 ASP A CA 1
ATOM 797 C C . ASP A 1 98 ? -16.531 -5.023 8.047 1 93.19 98 ASP A C 1
ATOM 799 O O . ASP A 1 98 ? -16.328 -4.438 6.977 1 93.19 98 ASP A O 1
ATOM 803 N N . GLU A 1 99 ? -17.453 -5.887 8.195 1 93.81 99 GLU A N 1
ATOM 804 C CA . GLU A 1 99 ? -18.562 -6.012 7.254 1 93.81 99 GLU A CA 1
ATOM 805 C C . GLU A 1 99 ? -19.875 -5.531 7.879 1 93.81 99 GLU A C 1
ATOM 807 O O . GLU A 1 99 ? -20.266 -5.988 8.961 1 93.81 99 GLU A O 1
ATOM 812 N N . MET A 1 100 ? -20.5 -4.555 7.211 1 90 100 MET A N 1
ATOM 813 C CA . MET A 1 100 ? -21.75 -3.982 7.699 1 90 100 MET A CA 1
ATOM 814 C C . MET A 1 100 ? -22.844 -4.074 6.641 1 90 100 MET A C 1
ATOM 816 O O . MET A 1 100 ? -22.547 -4.234 5.457 1 90 100 MET A O 1
ATOM 820 N N . ASN A 1 101 ? -24.031 -3.889 7.09 1 88.44 101 ASN A N 1
ATOM 821 C CA . ASN A 1 101 ? -25.156 -4.109 6.199 1 88.44 101 ASN A CA 1
ATOM 822 C C . ASN A 1 101 ? -25.469 -2.861 5.375 1 88.44 101 ASN A C 1
ATOM 824 O O . ASN A 1 101 ? -26.016 -2.961 4.273 1 88.44 101 ASN A O 1
ATOM 828 N N . THR A 1 102 ? -25.203 -1.703 5.984 1 84.88 102 THR A N 1
ATOM 829 C CA . THR A 1 102 ? -25.516 -0.459 5.289 1 84.88 102 THR A CA 1
ATOM 830 C C . THR A 1 102 ? -24.375 0.546 5.449 1 84.88 102 THR A C 1
ATOM 832 O O . THR A 1 102 ? -23.547 0.411 6.344 1 84.88 102 THR A O 1
ATOM 835 N N . MET A 1 103 ? -24.406 1.484 4.609 1 82.88 103 MET A N 1
ATOM 836 C CA . MET A 1 103 ? -23.422 2.561 4.695 1 82.88 103 MET A CA 1
ATOM 837 C C . MET A 1 103 ? -23.578 3.334 6 1 82.88 103 MET A C 1
ATOM 839 O O . MET A 1 103 ? -22.578 3.734 6.605 1 82.88 103 MET A O 1
ATOM 843 N N . ASN A 1 104 ? -24.797 3.58 6.375 1 81.81 104 ASN A N 1
ATOM 844 C CA . ASN A 1 104 ? -25.031 4.273 7.637 1 81.81 104 ASN A CA 1
ATOM 845 C C . ASN A 1 104 ? -24.406 3.527 8.812 1 81.81 104 ASN A C 1
ATOM 847 O O . ASN A 1 104 ? -23.844 4.148 9.711 1 81.81 104 ASN A O 1
ATOM 851 N N . GLU A 1 105 ? -24.516 2.234 8.734 1 85.81 105 GLU A N 1
ATOM 852 C CA . GLU A 1 105 ? -23.906 1.43 9.781 1 85.81 105 GLU A CA 1
ATOM 853 C C . GLU A 1 105 ? -22.375 1.548 9.742 1 85.81 105 GLU A C 1
ATOM 855 O O . GLU A 1 105 ? -21.734 1.574 10.789 1 85.81 105 GLU A O 1
ATOM 860 N N . CYS A 1 106 ? -21.859 1.529 8.594 1 86.44 106 CYS A N 1
ATOM 861 C CA . CYS A 1 106 ? -20.406 1.718 8.445 1 86.44 106 CYS A CA 1
ATOM 862 C C . CYS A 1 106 ? -19.969 3.025 9.086 1 86.44 106 CYS A C 1
ATOM 864 O O . CYS A 1 106 ? -19 3.051 9.852 1 86.44 106 CYS A O 1
ATOM 866 N N . LEU A 1 107 ? -20.688 4.055 8.789 1 82.81 107 LEU A N 1
ATOM 867 C CA . LEU A 1 107 ? -20.328 5.379 9.281 1 82.81 107 LEU A CA 1
ATOM 868 C C . LEU A 1 107 ? -20.516 5.457 10.797 1 82.81 107 LEU A C 1
ATOM 870 O O . LEU A 1 107 ? -19.703 6.066 11.492 1 82.81 107 LEU A O 1
ATOM 874 N N . ASP A 1 108 ? -21.531 4.844 11.242 1 83.75 108 ASP A N 1
ATOM 875 C CA . ASP A 1 108 ? -21.828 4.848 12.672 1 83.75 108 ASP A CA 1
ATOM 876 C C . ASP A 1 108 ? -20.734 4.121 13.453 1 83.75 108 ASP A C 1
ATOM 878 O O . ASP A 1 108 ? -20.453 4.465 14.602 1 83.75 108 ASP A O 1
ATOM 882 N N . ASN A 1 109 ? -20.125 3.145 12.828 1 87.69 109 ASN A N 1
ATOM 883 C CA . ASN A 1 109 ? -19.125 2.336 13.508 1 87.69 109 ASN A CA 1
ATOM 884 C C . ASN A 1 109 ? -17.703 2.738 13.102 1 87.69 109 ASN A C 1
ATOM 886 O O . ASN A 1 109 ? -16.734 2.094 13.5 1 87.69 109 ASN A O 1
ATOM 890 N N . GLN A 1 110 ? -17.562 3.684 12.367 1 86.25 110 GLN A N 1
ATOM 891 C CA . GLN A 1 110 ? -16.312 4.074 11.734 1 86.25 110 GLN A CA 1
ATOM 892 C C . GLN A 1 110 ? -15.266 4.449 12.781 1 86.25 110 GLN A C 1
ATOM 894 O O . GLN A 1 110 ? -14.102 4.039 12.68 1 86.25 110 GLN A O 1
ATOM 899 N N . ILE A 1 111 ? -15.641 5.223 13.805 1 82.94 111 ILE A N 1
ATOM 900 C CA . ILE A 1 111 ? -14.688 5.695 14.812 1 82.94 111 ILE A CA 1
ATOM 901 C C . ILE A 1 111 ? -14.117 4.512 15.586 1 82.94 111 ILE A C 1
ATOM 903 O O . ILE A 1 111 ? -12.914 4.453 15.844 1 82.94 111 ILE A O 1
ATOM 907 N N . ALA A 1 112 ? -14.992 3.615 15.891 1 85.56 112 ALA A N 1
ATOM 908 C CA . ALA A 1 112 ? -14.539 2.416 16.594 1 85.56 112 ALA A CA 1
ATOM 909 C C . ALA A 1 112 ? -13.555 1.621 15.742 1 85.56 112 ALA A C 1
ATOM 911 O O . ALA A 1 112 ? -12.555 1.103 16.25 1 85.56 112 ALA A O 1
ATOM 912 N N . LEU A 1 113 ? -13.828 1.555 14.508 1 88.88 113 LEU A N 1
ATOM 913 C CA . LEU A 1 113 ? -12.953 0.825 13.594 1 88.88 113 LEU A CA 1
ATOM 914 C C . LEU A 1 113 ? -11.617 1.536 13.438 1 88.88 113 LEU A C 1
ATOM 916 O O . LEU A 1 113 ? -10.57 0.888 13.359 1 88.88 113 LEU A O 1
ATOM 920 N N . PHE A 1 114 ? -11.609 2.846 13.383 1 83.81 114 PHE A N 1
ATOM 921 C CA . PHE A 1 114 ? -10.391 3.641 13.312 1 83.81 114 PHE A CA 1
ATOM 922 C C . PHE A 1 114 ? -9.516 3.385 14.531 1 83.81 114 PHE A C 1
ATOM 924 O O . PHE A 1 114 ? -8.297 3.219 14.406 1 83.81 114 PHE A O 1
ATOM 931 N N . GLU A 1 115 ? -10.102 3.367 15.672 1 82.88 115 GLU A N 1
ATOM 932 C CA . GLU A 1 115 ? -9.344 3.135 16.906 1 82.88 115 GLU A CA 1
ATOM 933 C C . GLU A 1 115 ? -8.719 1.745 16.906 1 82.88 115 GLU A C 1
ATOM 935 O O . GLU A 1 115 ? -7.562 1.583 17.312 1 82.88 115 GLU A O 1
ATOM 940 N N . LYS A 1 116 ? -9.477 0.801 16.453 1 83.25 116 LYS A N 1
ATOM 941 C CA . LYS A 1 116 ? -8.938 -0.553 16.328 1 83.25 116 LYS A CA 1
ATOM 942 C C . LYS A 1 116 ? -7.758 -0.594 15.359 1 83.25 116 LYS A C 1
ATOM 944 O O . LYS A 1 116 ? -6.77 -1.286 15.617 1 83.25 116 LYS A O 1
ATOM 949 N N . HIS A 1 117 ? -7.875 0.114 14.297 1 83.75 117 HIS A N 1
ATOM 950 C CA . HIS A 1 117 ? -6.84 0.182 13.266 1 83.75 117 HIS A CA 1
ATOM 951 C C . HIS A 1 117 ? -5.555 0.79 13.812 1 83.75 117 HIS A C 1
ATOM 953 O O . HIS A 1 117 ? -4.469 0.253 13.602 1 83.75 117 HIS A O 1
ATOM 959 N N . LYS A 1 118 ? -5.664 1.934 14.453 1 77 118 LYS A N 1
ATOM 960 C CA . LYS A 1 118 ? -4.504 2.643 14.977 1 77 118 LYS A CA 1
ATOM 961 C C . LYS A 1 118 ? -3.742 1.779 15.984 1 77 118 LYS A C 1
ATOM 963 O O . LYS A 1 118 ? -2.512 1.825 16.047 1 77 118 LYS A O 1
ATOM 968 N N . GLN A 1 119 ? -4.414 0.99 16.656 1 69.75 119 GLN A N 1
ATOM 969 C CA . GLN A 1 119 ? -3.791 0.076 17.609 1 69.75 119 GLN A CA 1
ATOM 970 C C . GLN A 1 119 ? -3.053 -1.05 16.891 1 69.75 119 GLN A C 1
ATOM 972 O O . GLN A 1 119 ? -1.946 -1.424 17.281 1 69.75 119 GLN A O 1
ATOM 977 N N . ALA A 1 120 ? -3.674 -1.47 15.859 1 63.78 120 ALA A N 1
ATOM 978 C CA . ALA A 1 120 ? -3.145 -2.625 15.141 1 63.78 120 ALA A CA 1
ATOM 979 C C . ALA A 1 120 ? -1.93 -2.238 14.305 1 63.78 120 ALA A C 1
ATOM 981 O O . ALA A 1 120 ? -0.958 -2.992 14.219 1 63.78 120 ALA A O 1
ATOM 982 N N . ALA A 1 121 ? -1.94 -1.073 13.68 1 58.28 121 ALA A N 1
ATOM 983 C CA . ALA A 1 121 ? -0.917 -0.726 12.695 1 58.28 121 ALA A CA 1
ATOM 984 C C . ALA A 1 121 ? 0.1 0.248 13.289 1 58.28 121 ALA A C 1
ATOM 986 O O . ALA A 1 121 ? 1.019 0.691 12.594 1 58.28 121 ALA A O 1
ATOM 987 N N . TYR A 1 122 ? 0.132 0.56 14.602 1 53.59 122 TYR A N 1
ATOM 988 C CA . TYR A 1 122 ? 1.034 1.497 15.258 1 53.59 122 TYR A CA 1
ATOM 989 C C . TYR A 1 122 ? 1.064 2.832 14.523 1 53.59 122 TYR A C 1
ATOM 991 O O . TYR A 1 122 ? 2.139 3.385 14.273 1 53.59 122 TYR A O 1
ATOM 999 N N . LEU A 1 123 ? -0.06 3.193 14.039 1 58.97 123 LEU A N 1
ATOM 1000 C CA . LEU A 1 123 ? -0.169 4.41 13.242 1 58.97 123 LEU A CA 1
ATOM 1001 C C . LEU A 1 123 ? -0.77 5.547 14.062 1 58.97 123 LEU A C 1
ATOM 1003 O O . LEU A 1 123 ? -1.567 6.332 13.547 1 58.97 123 LEU A O 1
ATOM 1007 N N . ASN A 1 124 ? -0.352 5.719 15.25 1 54.69 124 ASN A N 1
ATOM 1008 C CA . ASN A 1 124 ? -0.974 6.668 16.172 1 54.69 124 ASN A CA 1
ATOM 1009 C C . ASN A 1 124 ? -0.981 8.078 15.602 1 54.69 124 ASN A C 1
ATOM 1011 O O . ASN A 1 124 ? -1.842 8.891 15.945 1 54.69 124 ASN A O 1
ATOM 1015 N N . HIS A 1 125 ? -0.146 8.281 14.617 1 58.78 125 HIS A N 1
ATOM 1016 C CA . HIS A 1 125 ? -0.062 9.68 14.227 1 58.78 125 HIS A CA 1
ATOM 1017 C C . HIS A 1 125 ? -0.483 9.875 12.773 1 58.78 125 HIS A C 1
ATOM 1019 O O . HIS A 1 125 ? -0.274 10.945 12.195 1 58.78 125 HIS A O 1
ATOM 1025 N N . CYS A 1 126 ? -1.198 8.883 12.305 1 64.06 126 CYS A N 1
ATOM 1026 C CA . CYS A 1 126 ? -1.526 9.016 10.891 1 64.06 126 CYS A CA 1
ATOM 1027 C C . CYS A 1 126 ? -3.02 9.242 10.695 1 64.06 126 CYS A C 1
ATOM 1029 O O . CYS A 1 126 ? -3.838 8.719 11.453 1 64.06 126 CYS A O 1
ATOM 1031 N N . GLU A 1 127 ? -3.328 10.203 9.789 1 72.62 127 GLU A N 1
ATOM 1032 C CA . GLU A 1 127 ? -4.715 10.344 9.352 1 72.62 127 GLU A CA 1
ATOM 1033 C C . GLU A 1 127 ? -5.195 9.086 8.641 1 72.62 127 GLU A C 1
ATOM 1035 O O . GLU A 1 127 ? -4.508 8.57 7.754 1 72.62 127 GLU A O 1
ATOM 1040 N N . VAL A 1 128 ? -6.32 8.594 9.18 1 78.5 128 VAL A N 1
ATOM 1041 C CA . VAL A 1 128 ? -6.836 7.367 8.578 1 78.5 128 VAL A CA 1
ATOM 1042 C C . VAL A 1 128 ? -8.086 7.684 7.754 1 78.5 128 VAL A C 1
ATOM 1044 O O . VAL A 1 128 ? -8.711 8.727 7.945 1 78.5 128 VAL A O 1
ATOM 1047 N N . SER A 1 129 ? -8.344 6.871 6.805 1 80.94 129 SER A N 1
ATOM 1048 C CA . SER A 1 129 ? -9.516 7 5.945 1 80.94 129 SER A CA 1
ATOM 1049 C C . SER A 1 129 ? -10.188 5.648 5.719 1 80.94 129 SER A C 1
ATOM 1051 O O . SER A 1 129 ? -9.609 4.605 6.027 1 80.94 129 SER A O 1
ATOM 1053 N N . SER A 1 130 ? -11.414 5.754 5.215 1 85 130 SER A N 1
ATOM 1054 C CA . SER A 1 130 ? -12.211 4.551 5 1 85 130 SER A CA 1
ATOM 1055 C C . SER A 1 130 ? -12.25 4.164 3.525 1 85 130 SER A C 1
ATOM 1057 O O . SER A 1 130 ? -12.172 5.031 2.65 1 85 130 SER A O 1
ATOM 1059 N N . ILE A 1 131 ? -12.344 2.879 3.285 1 86.06 131 ILE A N 1
ATOM 1060 C CA . ILE A 1 131 ? -12.656 2.289 1.985 1 86.06 131 ILE A CA 1
ATOM 1061 C C . ILE A 1 131 ? -13.883 1.397 2.104 1 86.06 131 ILE A C 1
ATOM 1063 O O . ILE A 1 131 ? -13.93 0.493 2.939 1 86.06 131 ILE A O 1
ATOM 1067 N N . PHE A 1 132 ? -14.828 1.729 1.307 1 88.56 132 PHE A N 1
ATOM 1068 C CA . PHE A 1 132 ? -16.062 0.959 1.312 1 88.56 132 PHE A CA 1
ATOM 1069 C C . PHE A 1 132 ? -16.219 0.152 0.028 1 88.56 132 PHE A C 1
ATOM 1071 O O . PHE A 1 132 ? -16.203 0.715 -1.069 1 88.56 132 PHE A O 1
ATOM 1078 N N . ILE A 1 133 ? -16.375 -1.157 0.161 1 91.06 133 ILE A N 1
ATOM 1079 C CA . ILE A 1 133 ? -16.562 -2.041 -0.984 1 91.06 133 ILE A CA 1
ATOM 1080 C C . ILE A 1 133 ? -17.828 -2.873 -0.79 1 91.06 133 ILE A C 1
ATOM 1082 O O . ILE A 1 133 ? -17.922 -3.676 0.142 1 91.06 133 ILE A O 1
ATOM 1086 N N . PRO A 1 134 ? -18.766 -2.691 -1.665 1 91.31 134 PRO A N 1
ATOM 1087 C CA . PRO A 1 134 ? -19.969 -3.52 -1.547 1 91.31 134 PRO A CA 1
ATOM 1088 C C . PRO A 1 134 ? -19.672 -5.012 -1.696 1 91.31 134 PRO A C 1
ATOM 1090 O O . PRO A 1 134 ? -18.812 -5.398 -2.502 1 91.31 134 PRO A O 1
ATOM 1093 N N . LYS A 1 135 ? -20.359 -5.801 -0.944 1 94.19 135 LYS A N 1
ATOM 1094 C CA . LYS A 1 135 ? -20.203 -7.254 -1 1 94.19 135 LYS A CA 1
ATOM 1095 C C . LYS A 1 135 ? -20.422 -7.773 -2.418 1 94.19 135 LYS A C 1
ATOM 1097 O O . LYS A 1 135 ? -19.688 -8.641 -2.885 1 94.19 135 LYS A O 1
ATOM 1102 N N . VAL A 1 136 ? -21.484 -7.336 -3.002 1 93.56 136 VAL A N 1
ATOM 1103 C CA . VAL A 1 136 ? -21.797 -7.633 -4.395 1 93.56 136 VAL A CA 1
ATOM 1104 C C . VAL A 1 136 ? -21.922 -6.332 -5.188 1 93.56 136 VAL A C 1
ATOM 1106 O O . VAL A 1 136 ? -22.5 -5.355 -4.699 1 93.56 136 VAL A O 1
ATOM 1109 N N . MET A 1 137 ? -21.359 -6.336 -6.387 1 90.81 137 MET A N 1
ATOM 1110 C CA . MET A 1 137 ? -21.391 -5.094 -7.156 1 90.81 137 MET A CA 1
ATOM 1111 C C . MET A 1 137 ? -21.391 -5.383 -8.656 1 90.81 137 MET A C 1
ATOM 1113 O O . MET A 1 137 ? -20.969 -6.453 -9.086 1 90.81 137 MET A O 1
ATOM 1117 N N . LYS A 1 138 ? -21.938 -4.414 -9.359 1 92.12 138 LYS A N 1
ATOM 1118 C CA . LYS A 1 138 ? -21.812 -4.391 -10.812 1 92.12 138 LYS A CA 1
ATOM 1119 C C . LYS A 1 138 ? -20.672 -3.471 -11.242 1 92.12 138 LYS A C 1
ATOM 1121 O O . LYS A 1 138 ? -20.641 -2.293 -10.883 1 92.12 138 LYS A O 1
ATOM 1126 N N . LEU A 1 139 ? -19.734 -4.012 -11.984 1 91.38 139 LEU A N 1
ATOM 1127 C CA . LEU A 1 139 ? -18.562 -3.234 -12.352 1 91.38 139 LEU A CA 1
ATOM 1128 C C . LEU A 1 139 ? -18.875 -2.275 -13.5 1 91.38 139 LEU A C 1
ATOM 1130 O O . LEU A 1 139 ? -19.562 -2.645 -14.453 1 91.38 139 LEU A O 1
ATOM 1134 N N . SER A 1 140 ? -18.438 -1.104 -13.328 1 90.75 140 SER A N 1
ATOM 1135 C CA . SER A 1 140 ? -18.516 -0.121 -14.398 1 90.75 140 SER A CA 1
ATOM 1136 C C . SER A 1 140 ? -17.484 -0.411 -15.492 1 90.75 140 SER A C 1
ATOM 1138 O O . SER A 1 140 ? -16.609 -1.255 -15.305 1 90.75 140 SER A O 1
ATOM 1140 N N . ASP A 1 141 ? -17.562 0.293 -16.578 1 89.06 141 ASP A N 1
ATOM 1141 C CA . ASP A 1 141 ? -16.578 0.18 -17.656 1 89.06 141 ASP A CA 1
ATOM 1142 C C . ASP A 1 141 ? -15.188 0.564 -17.156 1 89.06 141 ASP A C 1
ATOM 1144 O O . ASP A 1 141 ? -14.195 -0.067 -17.531 1 89.06 141 ASP A O 1
ATOM 1148 N N . LYS A 1 142 ? -15.195 1.506 -16.344 1 87.44 142 LYS A N 1
ATOM 1149 C CA . LYS A 1 142 ? -13.914 1.967 -15.82 1 87.44 142 LYS A CA 1
ATOM 1150 C C . LYS A 1 142 ? -13.25 0.885 -14.977 1 87.44 142 LYS A C 1
ATOM 1152 O O . LYS A 1 142 ? -12.055 0.621 -15.133 1 87.44 142 LYS A O 1
ATOM 1157 N N . SER A 1 143 ? -14 0.282 -14.117 1 88 143 SER A N 1
ATOM 1158 C CA . SER A 1 143 ? -13.469 -0.782 -13.273 1 88 143 SER A CA 1
ATOM 1159 C C . SER A 1 143 ? -13.047 -1.987 -14.102 1 88 143 SER A C 1
ATOM 1161 O O . SER A 1 143 ? -12.047 -2.643 -13.797 1 88 143 SER A O 1
ATOM 1163 N N . MET A 1 144 ? -13.773 -2.211 -15.18 1 87.81 144 MET A N 1
ATOM 1164 C CA . MET A 1 144 ? -13.414 -3.311 -16.062 1 87.81 144 MET A CA 1
ATOM 1165 C C . MET A 1 144 ? -12.109 -3.004 -16.812 1 87.81 144 MET A C 1
ATOM 1167 O O . MET A 1 144 ? -11.297 -3.898 -17.031 1 87.81 144 MET A O 1
ATOM 1171 N N . ASP A 1 145 ? -11.93 -1.756 -17.125 1 88.94 145 ASP A N 1
ATOM 1172 C CA . ASP A 1 145 ? -10.68 -1.319 -17.75 1 88.94 145 ASP A CA 1
ATOM 1173 C C . ASP A 1 145 ? -9.5 -1.503 -16.797 1 88.94 145 ASP A C 1
ATOM 1175 O O . ASP A 1 145 ? -8.422 -1.925 -17.219 1 88.94 145 ASP A O 1
ATOM 1179 N N . ASP A 1 146 ? -9.711 -1.152 -15.562 1 87.75 146 ASP A N 1
ATOM 1180 C CA . ASP A 1 146 ? -8.672 -1.353 -14.555 1 87.75 146 ASP A CA 1
ATOM 1181 C C . ASP A 1 146 ? -8.25 -2.818 -14.492 1 87.75 146 ASP A C 1
ATOM 1183 O O . ASP A 1 146 ? -7.059 -3.119 -14.383 1 87.75 146 ASP A O 1
ATOM 1187 N N . LEU A 1 147 ? -9.211 -3.674 -14.57 1 85.94 147 LEU A N 1
ATOM 1188 C CA . LEU A 1 147 ? -8.945 -5.105 -14.492 1 85.94 147 LEU A CA 1
ATOM 1189 C C . LEU A 1 147 ? -8.148 -5.574 -15.711 1 85.94 147 LEU A C 1
ATOM 1191 O O . LEU A 1 147 ? -7.234 -6.391 -15.578 1 85.94 147 LEU A O 1
ATOM 1195 N N . THR A 1 148 ? -8.562 -5.066 -16.828 1 85.62 148 THR A N 1
ATOM 1196 C CA . THR A 1 148 ? -7.844 -5.402 -18.047 1 85.62 148 THR A CA 1
ATOM 1197 C C . THR A 1 148 ? -6.387 -4.953 -17.969 1 85.62 148 THR A C 1
ATOM 1199 O O . THR A 1 148 ? -5.477 -5.711 -18.312 1 85.62 148 THR A O 1
ATOM 1202 N N . ALA A 1 149 ? -6.199 -3.781 -17.5 1 84.88 149 ALA A N 1
ATOM 1203 C CA . ALA A 1 149 ? -4.848 -3.256 -17.328 1 84.88 149 ALA A CA 1
ATOM 1204 C C . ALA A 1 149 ? -4.062 -4.086 -16.312 1 84.88 149 ALA A C 1
ATOM 1206 O O . ALA A 1 149 ? -2.877 -4.355 -16.5 1 84.88 149 ALA A O 1
ATOM 1207 N N . PHE A 1 150 ? -4.719 -4.441 -15.297 1 86 150 PHE A N 1
ATOM 1208 C CA . PHE A 1 150 ? -4.133 -5.25 -14.234 1 86 150 PHE A CA 1
ATOM 1209 C C . PHE A 1 150 ? -3.607 -6.57 -14.781 1 86 150 PHE A C 1
ATOM 1211 O O . PHE A 1 150 ? -2.479 -6.965 -14.484 1 86 150 PHE A O 1
ATOM 1218 N N . TYR A 1 151 ? -4.301 -7.168 -15.633 1 83.38 151 TYR A N 1
ATOM 1219 C CA . TYR A 1 151 ? -3.92 -8.484 -16.125 1 83.38 151 TYR A CA 1
ATOM 1220 C C . TYR A 1 151 ? -2.908 -8.375 -17.266 1 83.38 151 TYR A C 1
ATOM 1222 O O . TYR A 1 151 ? -2.191 -9.336 -17.562 1 83.38 151 TYR A O 1
ATOM 1230 N N . ALA A 1 152 ? -2.861 -7.242 -17.891 1 82.88 152 ALA A N 1
ATOM 1231 C CA . ALA A 1 152 ? -1.869 -7.016 -18.938 1 82.88 152 ALA A CA 1
ATOM 1232 C C . ALA A 1 152 ? -0.456 -6.992 -18.359 1 82.88 152 ALA A C 1
ATOM 1234 O O . ALA A 1 152 ? 0.521 -7.18 -19.094 1 82.88 152 ALA A O 1
ATOM 1235 N N . LEU A 1 153 ? -0.433 -6.875 -17.062 1 83 153 LEU A N 1
ATOM 1236 C CA . LEU A 1 153 ? 0.853 -6.734 -16.391 1 83 153 LEU A CA 1
ATOM 1237 C C . LEU A 1 153 ? 1.487 -8.102 -16.141 1 83 153 LEU A C 1
ATOM 1239 O O . LEU A 1 153 ? 2.635 -8.188 -15.695 1 83 153 LEU A O 1
ATOM 1243 N N . ASP A 1 154 ? 0.806 -9.141 -16.406 1 77.38 154 ASP A N 1
ATOM 1244 C CA . ASP A 1 154 ? 1.312 -10.492 -16.172 1 77.38 154 ASP A CA 1
ATOM 1245 C C . ASP A 1 154 ? 2.545 -10.773 -17.016 1 77.38 154 ASP A C 1
ATOM 1247 O O . ASP A 1 154 ? 3.291 -11.719 -16.75 1 77.38 154 ASP A O 1
ATOM 1251 N N . HIS A 1 155 ? 2.75 -9.883 -17.938 1 78.75 155 HIS A N 1
ATOM 1252 C CA . HIS A 1 155 ? 3.854 -10.109 -18.875 1 78.75 155 HIS A CA 1
ATOM 1253 C C . HIS A 1 155 ? 5.09 -9.32 -18.469 1 78.75 155 HIS A C 1
ATOM 1255 O O . HIS A 1 155 ? 6.129 -9.398 -19.125 1 78.75 155 HIS A O 1
ATOM 1261 N N . ASP A 1 156 ? 5.023 -8.633 -17.312 1 79.56 156 ASP A N 1
ATOM 1262 C CA . ASP A 1 156 ? 6.16 -7.855 -16.828 1 79.56 156 ASP A CA 1
ATOM 1263 C C . ASP A 1 156 ? 7.074 -8.719 -15.953 1 79.56 156 ASP A C 1
ATOM 1265 O O . ASP A 1 156 ? 6.633 -9.719 -15.383 1 79.56 156 ASP A O 1
ATOM 1269 N N . PRO A 1 157 ? 8.328 -8.266 -15.922 1 76.44 157 PRO A N 1
ATOM 1270 C CA . PRO A 1 157 ? 9.219 -8.953 -14.977 1 76.44 157 PRO A CA 1
ATOM 1271 C C . PRO A 1 157 ? 8.758 -8.812 -13.523 1 76.44 157 PRO A C 1
ATOM 1273 O O . PRO A 1 157 ? 8.039 -7.875 -13.188 1 76.44 157 PRO A O 1
ATOM 1276 N N . ARG A 1 158 ? 9.164 -9.742 -12.734 1 75.12 158 ARG A N 1
ATOM 1277 C CA . ARG A 1 158 ? 8.719 -9.844 -11.344 1 75.12 158 ARG A CA 1
ATOM 1278 C C . ARG A 1 158 ? 8.961 -8.539 -10.594 1 75.12 158 ARG A C 1
ATOM 1280 O O . ARG A 1 158 ? 8.117 -8.102 -9.812 1 75.12 158 ARG A O 1
ATOM 1287 N N . SER A 1 159 ? 10.117 -7.977 -10.836 1 68.62 159 SER A N 1
ATOM 1288 C CA . SER A 1 159 ? 10.516 -6.773 -10.102 1 68.62 159 SER A CA 1
ATOM 1289 C C . SER A 1 159 ? 9.539 -5.629 -10.352 1 68.62 159 SER A C 1
ATOM 1291 O O . SER A 1 159 ? 9.312 -4.797 -9.469 1 68.62 159 SER A O 1
ATOM 1293 N N . LEU A 1 160 ? 8.922 -5.617 -11.531 1 71.94 160 LEU A N 1
ATOM 1294 C CA . LEU A 1 160 ? 8.016 -4.535 -11.891 1 71.94 160 LEU A CA 1
ATOM 1295 C C . LEU A 1 160 ? 6.562 -4.961 -11.711 1 71.94 160 LEU A C 1
ATOM 1297 O O . LEU A 1 160 ? 5.715 -4.141 -11.352 1 71.94 160 LEU A O 1
ATOM 1301 N N . ARG A 1 161 ? 6.402 -6.191 -11.891 1 78.44 161 ARG A N 1
ATOM 1302 C CA . ARG A 1 161 ? 5.043 -6.723 -11.906 1 78.44 161 ARG A CA 1
ATOM 1303 C C . ARG A 1 161 ? 4.355 -6.516 -10.562 1 78.44 161 ARG A C 1
ATOM 1305 O O . ARG A 1 161 ? 3.209 -6.062 -10.516 1 78.44 161 ARG A O 1
ATOM 1312 N N . ASN A 1 162 ? 5.059 -6.805 -9.539 1 75.81 162 ASN A N 1
ATOM 1313 C CA . ASN A 1 162 ? 4.449 -6.707 -8.219 1 75.81 162 ASN A CA 1
ATOM 1314 C C . ASN A 1 162 ? 4.02 -5.277 -7.902 1 75.81 162 ASN A C 1
ATOM 1316 O O . ASN A 1 162 ? 2.91 -5.051 -7.418 1 75.81 162 ASN A O 1
ATOM 1320 N N . TRP A 1 163 ? 4.797 -4.406 -8.258 1 79.81 163 TRP A N 1
ATOM 1321 C CA . TRP A 1 163 ? 4.512 -2.996 -8.008 1 79.81 163 TRP A CA 1
ATOM 1322 C C . TRP A 1 163 ? 3.344 -2.52 -8.859 1 79.81 163 TRP A C 1
ATOM 1324 O O . TRP A 1 163 ? 2.396 -1.913 -8.352 1 79.81 163 TRP A O 1
ATOM 1334 N N . LYS A 1 164 ? 3.488 -2.797 -10.086 1 83.12 164 LYS A N 1
ATOM 1335 C CA . LYS A 1 164 ? 2.484 -2.318 -11.031 1 83.12 164 LYS A CA 1
ATOM 1336 C C . LYS A 1 164 ? 1.124 -2.955 -10.758 1 83.12 164 LYS A C 1
ATOM 1338 O O . LYS A 1 164 ? 0.091 -2.289 -10.852 1 83.12 164 LYS A O 1
ATOM 1343 N N . LYS A 1 165 ? 1.205 -4.211 -10.406 1 87.38 165 LYS A N 1
ATOM 1344 C CA . LYS A 1 165 ? -0.042 -4.891 -10.07 1 87.38 165 LYS A CA 1
ATOM 1345 C C . LYS A 1 165 ? -0.656 -4.328 -8.797 1 87.38 165 LYS A C 1
ATOM 1347 O O . LYS A 1 165 ? -1.874 -4.168 -8.703 1 87.38 165 LYS A O 1
ATOM 1352 N N . GLN A 1 166 ? 0.185 -4.047 -7.84 1 87.56 166 GLN A N 1
ATOM 1353 C CA . GLN A 1 166 ? -0.309 -3.414 -6.621 1 87.56 166 GLN A CA 1
ATOM 1354 C C . GLN A 1 166 ? -0.957 -2.066 -6.926 1 87.56 166 GLN A C 1
ATOM 1356 O O . GLN A 1 166 ? -2.027 -1.754 -6.402 1 87.56 166 GLN A O 1
ATOM 1361 N N . THR A 1 167 ? -0.318 -1.307 -7.758 1 84.5 167 THR A N 1
ATOM 1362 C CA . THR A 1 167 ? -0.852 -0.002 -8.133 1 84.5 167 THR A CA 1
ATOM 1363 C C . THR A 1 167 ? -2.18 -0.154 -8.875 1 84.5 167 THR A C 1
ATOM 1365 O O . THR A 1 167 ? -3.145 0.553 -8.578 1 84.5 167 THR A O 1
ATOM 1368 N N . ALA A 1 168 ? -2.154 -1.052 -9.789 1 87 168 ALA A N 1
ATOM 1369 C CA . ALA A 1 168 ? -3.375 -1.298 -10.555 1 87 168 ALA A CA 1
ATOM 1370 C C . ALA A 1 168 ? -4.504 -1.777 -9.648 1 87 168 ALA A C 1
ATOM 1372 O O . ALA A 1 168 ? -5.652 -1.357 -9.797 1 87 168 ALA A O 1
ATOM 1373 N N . PHE A 1 169 ? -4.152 -2.607 -8.773 1 89.94 169 PHE A N 1
ATOM 1374 C CA . PHE A 1 169 ? -5.121 -3.119 -7.812 1 89.94 169 PHE A CA 1
ATOM 1375 C C . PHE A 1 169 ? -5.695 -1.987 -6.969 1 89.94 169 PHE A C 1
ATOM 1377 O O . PHE A 1 169 ? -6.906 -1.911 -6.766 1 89.94 169 PHE A O 1
ATOM 1384 N N . GLN A 1 170 ? -4.875 -1.151 -6.496 1 86.88 170 GLN A N 1
ATOM 1385 C CA . GLN A 1 170 ? -5.309 -0.014 -5.691 1 86.88 170 GLN A CA 1
ATOM 1386 C C . GLN A 1 170 ? -6.23 0.904 -6.492 1 86.88 170 GLN A C 1
ATOM 1388 O O . GLN A 1 170 ? -7.211 1.429 -5.953 1 86.88 170 GLN A O 1
ATOM 1393 N N . MET A 1 171 ? -5.895 1.149 -7.695 1 85.31 171 MET A N 1
ATOM 1394 C CA . MET A 1 171 ? -6.754 1.967 -8.547 1 85.31 171 MET A CA 1
ATOM 1395 C C . MET A 1 171 ? -8.117 1.312 -8.734 1 85.31 171 MET A C 1
ATOM 1397 O O . MET A 1 171 ? -9.148 1.986 -8.68 1 85.31 171 MET A O 1
ATOM 1401 N N . PHE A 1 172 ? -8.086 0.032 -8.969 1 90.38 172 PHE A N 1
ATOM 1402 C CA . PHE A 1 172 ? -9.32 -0.736 -9.094 1 90.38 172 PHE A CA 1
ATOM 1403 C C . PHE A 1 172 ? -10.18 -0.582 -7.84 1 90.38 172 PHE A C 1
ATOM 1405 O O . PHE A 1 172 ? -11.367 -0.268 -7.934 1 90.38 172 PHE A O 1
ATOM 1412 N N . MET A 1 173 ? -9.547 -0.708 -6.68 1 88.56 173 MET A N 1
ATOM 1413 C CA . MET A 1 173 ? -10.258 -0.595 -5.41 1 88.56 173 MET A CA 1
ATOM 1414 C C . MET A 1 173 ? -10.812 0.815 -5.215 1 88.56 173 MET A C 1
ATOM 1416 O O . MET A 1 173 ? -11.906 0.99 -4.688 1 88.56 173 MET A O 1
ATOM 1420 N N . GLN A 1 174 ? -10.062 1.759 -5.566 1 85.38 174 GLN A N 1
ATOM 1421 C CA . GLN A 1 174 ? -10.492 3.148 -5.461 1 85.38 174 GLN A CA 1
ATOM 1422 C C . GLN A 1 174 ? -11.758 3.393 -6.281 1 85.38 174 GLN A C 1
ATOM 1424 O O . GLN A 1 174 ? -12.68 4.066 -5.82 1 85.38 174 GLN A O 1
ATOM 1429 N N . HIS A 1 175 ? -11.758 2.896 -7.473 1 87.19 175 HIS A N 1
ATOM 1430 C CA . HIS A 1 175 ? -12.93 3.068 -8.328 1 87.19 175 HIS A CA 1
ATOM 1431 C C . HIS A 1 175 ? -14.148 2.357 -7.746 1 87.19 175 HIS A C 1
ATOM 1433 O O . HIS A 1 175 ? -15.258 2.885 -7.797 1 87.19 175 HIS A O 1
ATOM 1439 N N . LEU A 1 176 ? -13.898 1.177 -7.211 1 87.88 176 LEU A N 1
ATOM 1440 C CA . LEU A 1 176 ? -15 0.479 -6.551 1 87.88 176 LEU A CA 1
ATOM 1441 C C . LEU A 1 176 ? -15.555 1.31 -5.402 1 87.88 176 LEU A C 1
ATOM 1443 O O . LEU A 1 176 ? -16.781 1.409 -5.238 1 87.88 176 LEU A O 1
ATOM 1447 N N . ASN A 1 177 ? -14.695 1.858 -4.605 1 86.88 177 ASN A N 1
ATOM 1448 C CA . ASN A 1 177 ? -15.07 2.707 -3.48 1 86.88 177 ASN A CA 1
ATOM 1449 C C . ASN A 1 177 ? -15.883 3.918 -3.941 1 86.88 177 ASN A C 1
ATOM 1451 O O . ASN A 1 177 ? -16.891 4.27 -3.324 1 86.88 177 ASN A O 1
ATOM 1455 N N . GLN A 1 178 ? -15.414 4.531 -4.953 1 81.56 178 GLN A N 1
ATOM 1456 C CA . GLN A 1 178 ? -16.094 5.707 -5.48 1 81.56 178 GLN A CA 1
ATOM 1457 C C . GLN A 1 178 ? -17.5 5.363 -5.949 1 81.56 178 GLN A C 1
ATOM 1459 O O . GLN A 1 178 ? -18.438 6.137 -5.746 1 81.56 178 GLN A O 1
ATOM 1464 N N . GLU A 1 179 ? -17.578 4.266 -6.594 1 80.5 179 GLU A N 1
ATOM 1465 C CA . GLU A 1 179 ? -18.875 3.818 -7.074 1 80.5 179 GLU A CA 1
ATOM 1466 C C . GLU A 1 179 ? -19.812 3.498 -5.91 1 80.5 179 GLU A C 1
ATOM 1468 O O . GLU A 1 179 ? -21.016 3.791 -5.969 1 80.5 179 GLU A O 1
ATOM 1473 N N . ALA A 1 180 ? -19.297 2.9 -4.918 1 78.62 180 ALA A N 1
ATOM 1474 C CA . ALA A 1 180 ? -20.078 2.598 -3.727 1 78.62 180 ALA A CA 1
ATOM 1475 C C . ALA A 1 180 ? -20.578 3.877 -3.051 1 78.62 180 ALA A C 1
ATOM 1477 O O . ALA A 1 180 ? -21.719 3.951 -2.6 1 78.62 180 ALA A O 1
ATOM 1478 N N . GLU A 1 181 ? -19.719 4.832 -2.953 1 75.44 181 GLU A N 1
ATOM 1479 C CA . GLU A 1 181 ? -20.062 6.105 -2.322 1 75.44 181 GLU A CA 1
ATOM 1480 C C . GLU A 1 181 ? -21.141 6.84 -3.105 1 75.44 181 GLU A C 1
ATOM 1482 O O . GLU A 1 181 ? -22 7.508 -2.518 1 75.44 181 GLU A O 1
ATOM 1487 N N . ARG A 1 182 ? -21.031 6.75 -4.375 1 73 182 ARG A N 1
ATOM 1488 C CA . ARG A 1 182 ? -22 7.441 -5.227 1 73 182 ARG A CA 1
ATOM 1489 C C . ARG A 1 182 ? -23.375 6.82 -5.102 1 73 182 ARG A C 1
ATOM 1491 O O . ARG A 1 182 ? -24.391 7.512 -5.25 1 73 182 ARG A O 1
ATOM 1498 N N . SER A 1 183 ? -23.359 5.582 -4.941 1 68.06 183 SER A N 1
ATOM 1499 C CA . SER A 1 183 ? -24.625 4.871 -4.883 1 68.06 183 SER A CA 1
ATOM 1500 C C . SER A 1 183 ? -25.344 5.117 -3.555 1 68.06 183 SER A C 1
ATOM 1502 O O . SER A 1 183 ? -26.547 4.891 -3.436 1 68.06 183 SER A O 1
ATOM 1504 N N . THR A 1 184 ? -24.531 5.477 -2.656 1 62.41 184 THR A N 1
ATOM 1505 C CA . THR A 1 184 ? -25.125 5.707 -1.345 1 62.41 184 THR A CA 1
ATOM 1506 C C . THR A 1 184 ? -25.359 7.195 -1.112 1 62.41 184 THR A C 1
ATOM 1508 O O . THR A 1 184 ? -24.516 8.023 -1.449 1 62.41 184 THR A O 1
ATOM 1511 N N . ASP A 1 185 ? -26.469 7.664 -1.41 1 59.97 185 ASP A N 1
ATOM 1512 C CA . ASP A 1 185 ? -26.859 9.055 -1.195 1 59.97 185 ASP A CA 1
ATOM 1513 C C . ASP A 1 185 ? -26.406 9.539 0.18 1 59.97 185 ASP A C 1
ATOM 1515 O O . ASP A 1 185 ? -27.234 9.711 1.083 1 59.97 185 ASP A O 1
ATOM 1519 N N . SER A 1 186 ? -25.109 9.414 0.424 1 70.94 186 SER A N 1
ATOM 1520 C CA . SER A 1 186 ? -24.906 9.906 1.783 1 70.94 186 SER A CA 1
ATOM 1521 C C . SER A 1 186 ? -24.609 11.406 1.789 1 70.94 186 SER A C 1
ATOM 1523 O O . SER A 1 186 ? -23.469 11.812 1.577 1 70.94 186 SER A O 1
ATOM 1525 N N . THR A 1 187 ? -25.594 12.297 1.67 1 77.5 187 THR A N 1
ATOM 1526 C CA . THR A 1 187 ? -25.531 13.742 1.838 1 77.5 187 THR A CA 1
ATOM 1527 C C . THR A 1 187 ? -24.594 14.117 2.982 1 77.5 187 THR A C 1
ATOM 1529 O O . THR A 1 187 ? -23.812 15.062 2.871 1 77.5 187 THR A O 1
ATOM 1532 N N . ALA A 1 188 ? -24.641 13.305 3.885 1 81.88 188 ALA A N 1
ATOM 1533 C CA . ALA A 1 188 ? -23.812 13.57 5.059 1 81.88 188 ALA A CA 1
ATOM 1534 C C . ALA A 1 188 ? -22.328 13.469 4.719 1 81.88 188 ALA A C 1
ATOM 1536 O O . ALA A 1 188 ? -21.531 14.305 5.137 1 81.88 188 ALA A O 1
ATOM 1537 N N . LEU A 1 189 ? -22 12.508 3.992 1 82.12 189 LEU A N 1
ATOM 1538 C CA . LEU A 1 189 ? -20.609 12.297 3.613 1 82.12 189 LEU A CA 1
ATOM 1539 C C . LEU A 1 189 ? -20.109 13.43 2.73 1 82.12 189 LEU A C 1
ATOM 1541 O O . LEU A 1 189 ? -19.031 13.977 2.963 1 82.12 189 LEU A O 1
ATOM 1545 N N . ARG A 1 190 ? -20.875 13.805 1.802 1 84.69 190 ARG A N 1
ATOM 1546 C CA . ARG A 1 190 ? -20.484 14.859 0.871 1 84.69 190 ARG A CA 1
ATOM 1547 C C . ARG A 1 190 ? -20.328 16.203 1.592 1 84.69 190 ARG A C 1
ATOM 1549 O O . ARG A 1 190 ? -19.375 16.938 1.33 1 84.69 190 ARG A O 1
ATOM 1556 N N . LEU A 1 191 ? -21.266 16.453 2.363 1 90.56 191 LEU A N 1
ATOM 1557 C CA . LEU A 1 191 ? -21.203 17.703 3.104 1 90.56 191 LEU A CA 1
ATOM 1558 C C . LEU A 1 191 ? -20.016 17.734 4.039 1 90.56 191 LEU A C 1
ATOM 1560 O O . LEU A 1 191 ? -19.312 18.75 4.121 1 90.56 191 LEU A O 1
ATOM 1564 N N . ALA A 1 192 ? -19.781 16.688 4.715 1 90.75 192 ALA A N 1
ATOM 1565 C CA . ALA A 1 192 ? -18.625 16.594 5.613 1 90.75 192 ALA A CA 1
ATOM 1566 C C . ALA A 1 192 ? -17.328 16.812 4.852 1 90.75 192 ALA A C 1
ATOM 1568 O O . ALA A 1 192 ? -16.422 17.516 5.332 1 90.75 192 ALA A O 1
ATOM 1569 N N . GLU A 1 193 ? -17.219 16.234 3.709 1 88.75 193 GLU A N 1
ATOM 1570 C CA . GLU A 1 193 ? -16.031 16.375 2.881 1 88.75 193 GLU A CA 1
ATOM 1571 C C . GLU A 1 193 ? -15.82 17.828 2.453 1 88.75 193 GLU A C 1
ATOM 1573 O O . GLU A 1 193 ? -14.695 18.312 2.451 1 88.75 193 GLU A O 1
ATOM 1578 N N . LYS A 1 194 ? -16.859 18.453 2.102 1 92 194 LYS A N 1
ATOM 1579 C CA . LYS A 1 194 ? -16.781 19.859 1.706 1 92 194 LYS A CA 1
ATOM 1580 C C . LYS A 1 194 ? -16.344 20.734 2.871 1 92 194 LYS A C 1
ATOM 1582 O O . LYS A 1 194 ? -15.531 21.656 2.691 1 92 194 LYS A O 1
ATOM 1587 N N . VAL A 1 195 ? -16.953 20.453 3.986 1 95.25 195 VAL A N 1
ATOM 1588 C CA . VAL A 1 195 ? -16.594 21.219 5.176 1 95.25 195 VAL A CA 1
ATOM 1589 C C . VAL A 1 195 ? -15.109 21 5.492 1 95.25 195 VAL A C 1
ATOM 1591 O O . VAL A 1 195 ? -14.383 21.969 5.758 1 95.25 195 VAL A O 1
ATOM 1594 N N . GLU A 1 196 ? -14.695 19.75 5.477 1 93.38 196 GLU A N 1
ATOM 1595 C CA . GLU A 1 196 ? -13.297 19.422 5.738 1 93.38 196 GLU A CA 1
ATOM 1596 C C . GLU A 1 196 ? -12.375 20.156 4.766 1 93.38 196 GLU A C 1
ATOM 1598 O O . GLU A 1 196 ? -11.359 20.734 5.176 1 93.38 196 GLU A O 1
ATOM 1603 N N . LEU A 1 197 ? -12.672 20.125 3.535 1 91.19 197 LEU A N 1
ATOM 1604 C CA . LEU A 1 197 ? -11.852 20.766 2.51 1 91.19 197 LEU A CA 1
ATOM 1605 C C . LEU A 1 197 ? -11.789 22.281 2.734 1 91.19 197 LEU A C 1
ATOM 1607 O O . LEU A 1 197 ? -10.727 22.875 2.588 1 91.19 197 LEU A O 1
ATOM 1611 N N . PHE A 1 198 ? -12.961 22.875 3.027 1 95.38 198 PHE A N 1
ATOM 1612 C CA . PHE A 1 198 ? -13.016 24.312 3.297 1 95.38 198 PHE A CA 1
ATOM 1613 C C . PHE A 1 198 ? -12.094 24.672 4.453 1 95.38 198 PHE A C 1
ATOM 1615 O O . PHE A 1 198 ? -11.336 25.641 4.363 1 95.38 198 PHE A O 1
ATOM 1622 N N . ILE A 1 199 ? -12.141 23.875 5.488 1 95.06 199 ILE A N 1
ATOM 1623 C CA . ILE A 1 199 ? -11.344 24.141 6.676 1 95.06 199 ILE A CA 1
ATOM 1624 C C . ILE A 1 199 ? -9.859 24.016 6.336 1 95.06 199 ILE A C 1
ATOM 1626 O O . ILE A 1 199 ? -9.055 24.875 6.711 1 95.06 199 ILE A O 1
ATOM 1630 N N . ARG A 1 200 ? -9.492 23.062 5.648 1 91.44 200 ARG A N 1
ATOM 1631 C CA . ARG A 1 200 ? -8.094 22.828 5.305 1 91.44 200 ARG A CA 1
ATOM 1632 C C . ARG A 1 200 ? -7.52 23.984 4.492 1 91.44 200 ARG A C 1
ATOM 1634 O O . ARG A 1 200 ? -6.355 24.344 4.656 1 91.44 200 ARG A O 1
ATOM 1641 N N . HIS A 1 201 ? -8.367 24.516 3.705 1 91.81 201 HIS A N 1
ATOM 1642 C CA . HIS A 1 201 ? -7.898 25.562 2.811 1 91.81 201 HIS A CA 1
ATOM 1643 C C . HIS A 1 201 ? -7.883 26.922 3.512 1 91.81 201 HIS A C 1
ATOM 1645 O O . HIS A 1 201 ? -7.25 27.859 3.033 1 91.81 201 HIS A O 1
ATOM 1651 N N . ASN A 1 202 ? -8.562 26.984 4.633 1 95.06 202 ASN A N 1
ATOM 1652 C CA . ASN A 1 202 ? -8.734 28.281 5.258 1 95.06 202 ASN A CA 1
ATOM 1653 C C . ASN A 1 202 ? -8.391 28.25 6.746 1 95.06 202 ASN A C 1
ATOM 1655 O O . ASN A 1 202 ? -8.789 29.125 7.504 1 95.06 202 ASN A O 1
ATOM 1659 N N . TYR A 1 203 ? -7.672 27.234 7.137 1 95 203 TYR A N 1
ATOM 1660 C CA . TYR A 1 203 ? -7.496 26.938 8.555 1 95 203 TYR A CA 1
ATOM 1661 C C . TYR A 1 203 ? -6.781 28.094 9.266 1 95 203 TYR A C 1
ATOM 1663 O O . TYR A 1 203 ? -6.871 28.219 10.484 1 95 203 TYR A O 1
ATOM 1671 N N . ASN A 1 204 ? -6.004 28.891 8.555 1 94.88 204 ASN A N 1
ATOM 1672 C CA . ASN A 1 204 ? -5.238 29.969 9.164 1 94.88 204 ASN A CA 1
ATOM 1673 C C . ASN A 1 204 ? -6.082 31.234 9.336 1 94.88 204 ASN A C 1
ATOM 1675 O O . ASN A 1 204 ? -5.602 32.25 9.859 1 94.88 204 ASN A O 1
ATOM 1679 N N . GLN A 1 205 ? -7.344 31.203 8.961 1 94.94 205 GLN A N 1
ATOM 1680 C CA . GLN A 1 205 ? -8.297 32.312 9.125 1 94.94 205 GLN A CA 1
ATOM 1681 C C . GLN A 1 205 ? -9.297 32 10.234 1 94.94 205 GLN A C 1
ATOM 1683 O O . GLN A 1 205 ? -9.336 30.891 10.75 1 94.94 205 GLN A O 1
ATOM 1688 N N . LYS A 1 206 ? -10.023 33.062 10.547 1 94.69 206 LYS A N 1
ATOM 1689 C CA . LYS A 1 206 ? -11.07 32.844 11.547 1 94.69 206 LYS A CA 1
ATOM 1690 C C . LYS A 1 206 ? -12.258 32.094 10.961 1 94.69 206 LYS A C 1
ATOM 1692 O O . LYS A 1 206 ? -12.906 32.594 10.031 1 94.69 206 LYS A O 1
ATOM 1697 N N . ILE A 1 207 ? -12.461 30.938 11.445 1 96.12 207 ILE A N 1
ATOM 1698 C CA . ILE A 1 207 ? -13.594 30.125 11.031 1 96.12 207 ILE A CA 1
ATOM 1699 C C . ILE A 1 207 ? -14.539 29.922 12.211 1 96.12 207 ILE A C 1
ATOM 1701 O O . ILE A 1 207 ? -14.133 29.438 13.266 1 96.12 207 ILE A O 1
ATOM 1705 N N . THR A 1 208 ? -15.75 30.344 12.047 1 95.75 208 THR A N 1
ATOM 1706 C CA . THR A 1 208 ? -16.797 30.203 13.062 1 95.75 208 THR A CA 1
ATOM 1707 C C . THR A 1 208 ? -17.969 29.391 12.523 1 95.75 208 THR A C 1
ATOM 1709 O O . THR A 1 208 ? -18.078 29.172 11.312 1 95.75 208 THR A O 1
ATOM 1712 N N . ASN A 1 209 ? -18.797 28.969 13.469 1 95.94 209 ASN A N 1
ATOM 1713 C CA . ASN A 1 209 ? -20.016 28.281 13.047 1 95.94 209 ASN A CA 1
ATOM 1714 C C . ASN A 1 209 ? -20.875 29.172 12.148 1 95.94 209 ASN A C 1
ATOM 1716 O O . ASN A 1 209 ? -21.5 28.672 11.211 1 95.94 209 ASN A O 1
ATOM 1720 N N . ALA A 1 210 ? -20.859 30.422 12.422 1 96.19 210 ALA A N 1
ATOM 1721 C CA . ALA A 1 210 ? -21.641 31.375 11.617 1 96.19 210 ALA A CA 1
ATOM 1722 C C . ALA A 1 210 ? -21.109 31.438 10.188 1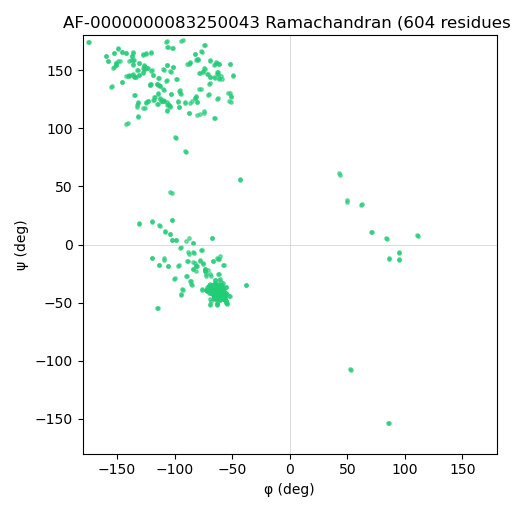 96.19 210 ALA A C 1
ATOM 1724 O O . ALA A 1 210 ? -21.875 31.484 9.234 1 96.19 210 ALA A O 1
ATOM 1725 N N . LEU A 1 211 ? -19.859 31.5 10.094 1 96.94 211 LEU A N 1
ATOM 1726 C CA . LEU A 1 211 ? -19.234 31.531 8.773 1 96.94 211 LEU A CA 1
ATOM 1727 C C . LEU A 1 211 ? -19.562 30.266 7.996 1 96.94 211 LEU A C 1
ATOM 1729 O O . LEU A 1 211 ? -19.922 30.312 6.816 1 96.94 211 LEU A O 1
ATOM 1733 N N . LEU A 1 212 ? -19.453 29.078 8.648 1 97.44 212 LEU A N 1
ATOM 1734 C CA . LEU A 1 212 ? -19.719 27.797 8 1 97.44 212 LEU A CA 1
ATOM 1735 C C . LEU A 1 212 ? -21.172 27.703 7.547 1 97.44 212 LEU A C 1
ATOM 1737 O O . LEU A 1 212 ? -21.453 27.172 6.477 1 97.44 212 LEU A O 1
ATOM 1741 N N . GLN A 1 213 ? -22.031 28.234 8.352 1 96.88 213 GLN A N 1
ATOM 1742 C CA . GLN A 1 213 ? -23.438 28.266 7.977 1 96.88 213 GLN A CA 1
ATOM 1743 C C . GLN A 1 213 ? -23.656 29.078 6.703 1 96.88 213 GLN A C 1
ATOM 1745 O O . GLN A 1 213 ? -24.422 28.688 5.828 1 96.88 213 GLN A O 1
ATOM 1750 N N . ARG A 1 214 ? -23.031 30.188 6.625 1 96.81 214 ARG A N 1
ATOM 1751 C CA . ARG A 1 214 ? -23.156 31.062 5.469 1 96.81 214 ARG A CA 1
ATOM 1752 C C . ARG A 1 214 ? -22.578 30.406 4.219 1 96.81 214 ARG A C 1
ATOM 1754 O O . ARG A 1 214 ? -23.172 30.484 3.141 1 96.81 214 ARG A O 1
ATOM 1761 N N . VAL A 1 215 ? -21.5 29.766 4.348 1 96.75 215 VAL A N 1
ATOM 1762 C CA . VAL A 1 215 ? -20.781 29.188 3.217 1 96.75 215 VAL A CA 1
ATOM 1763 C C . VAL A 1 215 ? -21.547 27.984 2.678 1 96.75 215 VAL A C 1
ATOM 1765 O O . VAL A 1 215 ? -21.656 27.812 1.464 1 96.75 215 VAL A O 1
ATOM 1768 N N . PHE A 1 216 ? -22.141 27.141 3.555 1 96.69 216 PHE A N 1
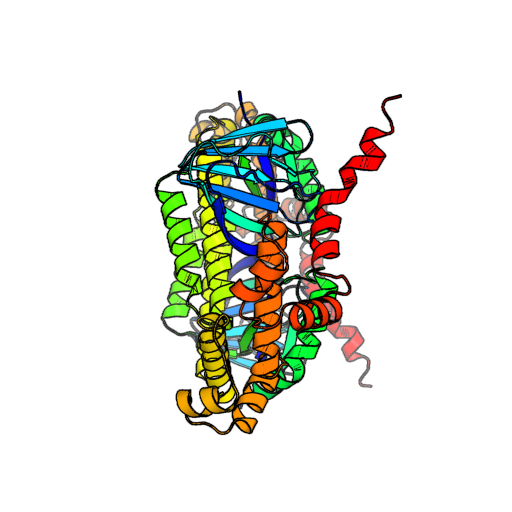ATOM 1769 C CA . PHE A 1 216 ? -22.656 25.859 3.121 1 96.69 216 PHE A CA 1
ATOM 1770 C C . PHE A 1 216 ? -24.188 25.859 3.141 1 96.69 216 PHE A C 1
ATOM 1772 O O . PHE A 1 216 ? -24.828 24.953 2.6 1 96.69 216 PHE A O 1
ATOM 1779 N N . ASN A 1 217 ? -24.75 26.875 3.752 1 95.88 217 ASN A N 1
ATOM 1780 C CA . ASN A 1 217 ? -26.188 27.078 3.805 1 95.88 217 ASN A CA 1
ATOM 1781 C C . ASN A 1 217 ? -26.891 25.938 4.531 1 95.88 217 ASN A C 1
ATOM 1783 O O . ASN A 1 217 ? -27.938 25.438 4.074 1 95.88 217 ASN A O 1
ATOM 1787 N N . TYR A 1 218 ? -26.281 25.359 5.535 1 95.44 218 TYR A N 1
ATOM 1788 C CA . TYR A 1 218 ? -26.844 24.391 6.461 1 95.44 218 TYR A CA 1
ATOM 1789 C C . TYR A 1 218 ? -26.719 24.875 7.902 1 95.44 218 TYR A C 1
ATOM 1791 O O . TYR A 1 218 ? -25.797 25.641 8.234 1 95.44 218 TYR A O 1
ATOM 1799 N N . HIS A 1 219 ? -27.578 24.469 8.742 1 95.56 219 HIS A N 1
ATOM 1800 C CA . HIS A 1 219 ? -27.5 24.781 10.164 1 95.56 219 HIS A CA 1
ATOM 1801 C C . HIS A 1 219 ? -26.234 24.172 10.781 1 95.56 219 HIS A C 1
ATOM 1803 O O . HIS A 1 219 ? -25.859 23.047 10.453 1 95.56 219 HIS A O 1
ATOM 1809 N N . PRO A 1 220 ? -25.672 24.859 11.75 1 94.88 220 PRO A N 1
ATOM 1810 C CA . PRO A 1 220 ? -24.422 24.375 12.375 1 94.88 220 PRO A CA 1
ATOM 1811 C C . PRO A 1 220 ? -24.578 23 13.008 1 94.88 220 PRO A C 1
ATOM 1813 O O . PRO A 1 220 ? -23.656 22.188 12.945 1 94.88 220 PRO A O 1
ATOM 1816 N N . ASN A 1 221 ? -25.688 22.797 13.523 1 95.19 221 ASN A N 1
ATOM 1817 C CA . ASN A 1 221 ? -25.906 21.5 14.164 1 95.19 221 ASN A CA 1
ATOM 1818 C C . ASN A 1 221 ? -25.859 20.359 13.148 1 95.19 221 ASN A C 1
ATOM 1820 O O . ASN A 1 221 ? -25.359 19.281 13.453 1 95.19 221 ASN A O 1
ATOM 1824 N N . TYR A 1 222 ? -26.391 20.656 12.016 1 94.44 222 TYR A N 1
ATOM 1825 C CA . TYR A 1 222 ? -26.359 19.625 10.977 1 94.44 222 TYR A CA 1
ATOM 1826 C C . TYR A 1 222 ? -24.953 19.406 10.461 1 94.44 222 TYR A C 1
ATOM 1828 O O . TYR A 1 222 ? -24.531 18.266 10.227 1 94.44 222 TYR A O 1
ATOM 1836 N N . LEU A 1 223 ? -24.281 20.516 10.289 1 96.06 223 LEU A N 1
ATOM 1837 C CA . LEU A 1 223 ? -22.891 20.406 9.891 1 96.06 223 LEU A CA 1
ATOM 1838 C C . LEU A 1 223 ? -22.094 19.594 10.906 1 96.06 223 LEU A C 1
ATOM 1840 O O . LEU A 1 223 ? -21.297 18.734 10.531 1 96.06 223 LEU A O 1
ATOM 1844 N N . ALA A 1 224 ? -22.344 19.812 12.156 1 95.5 224 ALA A N 1
ATOM 1845 C CA . ALA A 1 224 ? -21.672 19.078 13.227 1 95.5 224 ALA A CA 1
ATOM 1846 C C . ALA A 1 224 ? -22.016 17.594 13.195 1 95.5 224 ALA A C 1
ATOM 1848 O O . ALA A 1 224 ? -21.141 16.734 13.352 1 95.5 224 ALA A O 1
ATOM 1849 N N . LYS A 1 225 ? -23.234 17.344 12.977 1 91.81 225 LYS A N 1
ATOM 1850 C CA . LYS A 1 225 ? -23.688 15.961 12.922 1 91.81 225 LYS A CA 1
ATOM 1851 C C . LYS A 1 225 ? -23.016 15.203 11.781 1 91.81 225 LYS A C 1
ATOM 1853 O O . LYS A 1 225 ? -22.578 14.055 11.961 1 91.81 225 LYS A O 1
ATOM 1858 N N . CYS A 1 226 ? -22.953 15.859 10.633 1 90.12 226 CYS A N 1
ATOM 1859 C CA . CYS A 1 226 ? -22.328 15.242 9.469 1 90.12 226 CYS A CA 1
ATOM 1860 C C . CYS A 1 226 ? -20.844 14.992 9.719 1 90.12 226 CYS A C 1
ATOM 1862 O O . CYS A 1 226 ? -20.344 13.906 9.43 1 90.12 226 CYS A O 1
ATOM 1864 N N . MET A 1 227 ? -20.188 15.953 10.297 1 92.25 227 MET A N 1
ATOM 1865 C CA . MET A 1 227 ? -18.766 15.836 10.562 1 92.25 227 MET A CA 1
ATOM 1866 C C . MET A 1 227 ? -18.484 14.781 11.625 1 92.25 227 MET A C 1
ATOM 1868 O O . MET A 1 227 ? -17.531 14.016 11.516 1 92.25 227 MET A O 1
ATOM 1872 N N . LEU A 1 228 ? -19.328 14.711 12.602 1 90 228 LEU A N 1
ATOM 1873 C CA . LEU A 1 228 ? -19.188 13.703 13.648 1 90 228 LEU A CA 1
ATOM 1874 C C . LEU A 1 228 ? -19.375 12.305 13.078 1 90 228 LEU A C 1
ATOM 1876 O O . LEU A 1 228 ? -18.641 11.383 13.438 1 90 228 LEU A O 1
ATOM 1880 N N . LYS A 1 229 ? -20.281 12.242 12.242 1 83.25 229 LYS A N 1
ATOM 1881 C CA . LYS A 1 229 ? -20.594 10.953 11.633 1 83.25 229 LYS A CA 1
ATOM 1882 C C . LYS A 1 229 ? -19.422 10.469 10.773 1 83.25 229 LYS A C 1
ATOM 1884 O O . LYS A 1 229 ? -19.078 9.281 10.789 1 83.25 229 LYS A O 1
ATOM 1889 N N . VAL A 1 230 ? -18.812 11.344 10.055 1 82.38 230 VAL A N 1
ATOM 1890 C CA . VAL A 1 230 ? -17.844 10.953 9.039 1 82.38 230 VAL A CA 1
ATOM 1891 C C . VAL A 1 230 ? -16.438 10.969 9.633 1 82.38 230 VAL A C 1
ATOM 1893 O O . VAL A 1 230 ? -15.633 10.078 9.352 1 82.38 230 VAL A O 1
ATOM 1896 N N . TYR A 1 231 ? -16.156 11.953 10.484 1 85.56 231 TYR A N 1
ATOM 1897 C CA . TYR A 1 231 ? -14.781 12.141 10.938 1 85.56 231 TYR A CA 1
ATOM 1898 C C . TYR A 1 231 ? -14.68 11.992 12.453 1 85.56 231 TYR A C 1
ATOM 1900 O O . TYR A 1 231 ? -13.578 12 13.016 1 85.56 231 TYR A O 1
ATOM 1908 N N . GLY A 1 232 ? -15.789 11.961 13.156 1 85.25 232 GLY A N 1
ATOM 1909 C CA . GLY A 1 232 ? -15.805 11.758 14.594 1 85.25 232 GLY A CA 1
ATOM 1910 C C . GLY A 1 232 ? -15.578 13.031 15.391 1 85.25 232 GLY A C 1
ATOM 1911 O O . GLY A 1 232 ? -15.438 12.992 16.609 1 85.25 232 GLY A O 1
ATOM 1912 N N . VAL A 1 233 ? -15.516 14.141 14.703 1 90.69 233 VAL A N 1
ATOM 1913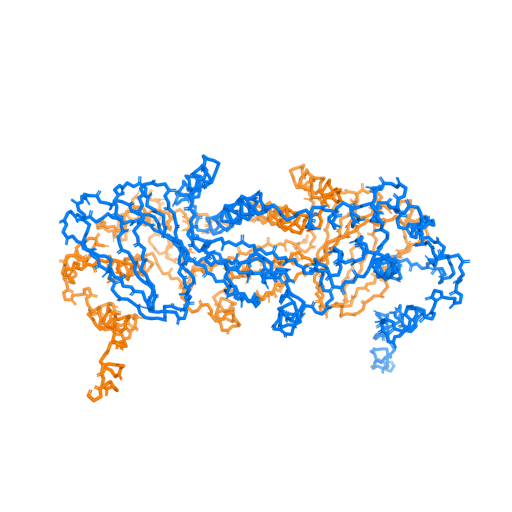 C CA . VAL A 1 233 ? -15.297 15.422 15.383 1 90.69 233 VAL A CA 1
ATOM 1914 C C . VAL A 1 233 ? -16.188 16.5 14.75 1 90.69 233 VAL A C 1
ATOM 1916 O O . VAL A 1 233 ? -16.641 16.344 13.617 1 90.69 233 VAL A O 1
ATOM 1919 N N . THR A 1 234 ? -16.453 17.547 15.477 1 95.44 234 THR A N 1
ATOM 1920 C CA . THR A 1 234 ? -17.203 18.688 14.961 1 95.44 234 THR A CA 1
ATOM 1921 C C . THR A 1 234 ? -16.328 19.547 14.047 1 95.44 234 THR A C 1
ATOM 1923 O O . THR A 1 234 ? -15.102 19.391 14.023 1 95.44 234 THR A O 1
ATOM 1926 N N . PRO A 1 235 ? -16.938 20.438 13.289 1 96.44 235 PRO A N 1
ATOM 1927 C CA . PRO A 1 235 ? -16.141 21.297 12.406 1 96.44 235 PRO A CA 1
ATOM 1928 C C . PRO A 1 235 ? -15.078 22.094 13.156 1 96.44 235 PRO A C 1
ATOM 1930 O O . PRO A 1 235 ? -13.922 22.125 12.734 1 96.44 235 PRO A O 1
ATOM 1933 N N . ILE A 1 236 ? -15.438 22.625 14.25 1 95.44 236 ILE A N 1
ATOM 1934 C CA . ILE A 1 236 ? -14.523 23.484 15 1 95.44 236 ILE A CA 1
ATOM 1935 C C . ILE A 1 236 ? -13.422 22.625 15.633 1 95.44 236 ILE A C 1
ATOM 1937 O O . ILE A 1 236 ? -12.258 23.031 15.672 1 95.44 236 ILE A O 1
ATOM 1941 N N . ASP A 1 237 ? -13.781 21.484 16.125 1 94.06 237 ASP A N 1
ATOM 1942 C CA . ASP A 1 237 ? -12.766 20.578 16.656 1 94.06 237 ASP A CA 1
ATOM 1943 C C . ASP A 1 237 ? -11.789 20.156 15.555 1 94.06 237 ASP A C 1
ATOM 1945 O O . ASP A 1 237 ? -10.586 20.047 15.797 1 94.06 237 ASP A O 1
ATOM 1949 N N . TYR A 1 238 ? -12.352 19.859 1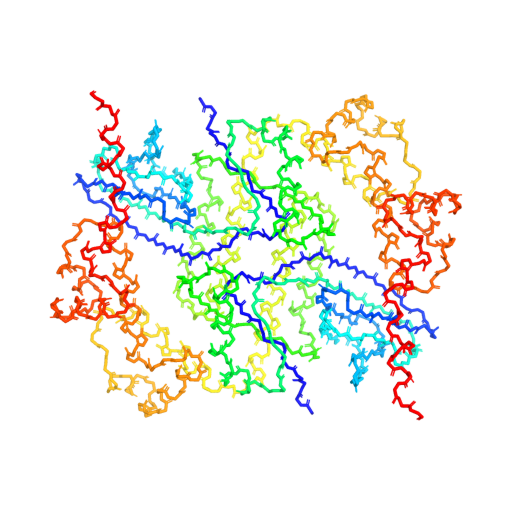4.383 1 93.94 238 TYR A N 1
ATOM 1950 C CA . TYR A 1 238 ? -11.5 19.5 13.25 1 93.94 238 TYR A CA 1
ATOM 1951 C C . TYR A 1 238 ? -10.523 20.641 12.93 1 93.94 238 TYR A C 1
ATOM 1953 O O . TYR A 1 238 ? -9.344 20.391 12.672 1 93.94 238 TYR A O 1
ATOM 1961 N N . LEU A 1 239 ? -11.031 21.812 12.953 1 95.75 239 LEU A N 1
ATOM 1962 C CA . LEU A 1 239 ? -10.195 22.984 12.719 1 95.75 239 LEU A CA 1
ATOM 1963 C C . LEU A 1 239 ? -9.023 23.016 13.695 1 95.75 239 LEU A C 1
ATOM 1965 O O . LEU A 1 239 ? -7.875 23.188 13.281 1 95.75 239 LEU A O 1
ATOM 1969 N N . GLN A 1 240 ? -9.32 22.859 14.914 1 93.62 240 GLN A N 1
ATOM 1970 C CA . GLN A 1 240 ? -8.281 22.906 15.938 1 93.62 240 GLN A CA 1
ATOM 1971 C C . GLN A 1 240 ? -7.262 21.797 15.75 1 93.62 240 GLN A C 1
ATOM 1973 O O . GLN A 1 240 ? -6.059 22.016 15.859 1 93.62 240 GLN A O 1
ATOM 1978 N N . GLN A 1 241 ? -7.789 20.656 15.477 1 91 241 GLN A N 1
ATOM 1979 C CA . GLN A 1 241 ? -6.906 19.516 15.25 1 91 241 GLN A CA 1
ATOM 1980 C C . GLN A 1 241 ? -5.98 19.766 14.062 1 91 241 GLN A C 1
ATOM 1982 O O . GLN A 1 241 ? -4.785 19.469 14.125 1 91 241 GLN A O 1
ATOM 1987 N N . TYR A 1 242 ? -6.562 20.219 13.031 1 91.75 242 TYR A N 1
ATOM 1988 C CA . TYR A 1 242 ? -5.777 20.484 11.836 1 91.75 242 TYR A CA 1
ATOM 1989 C C . TYR A 1 242 ? -4.711 21.531 12.102 1 91.75 242 TYR A C 1
ATOM 1991 O O . TYR A 1 242 ? -3.566 21.391 11.656 1 91.75 242 TYR A O 1
ATOM 1999 N N . ARG A 1 243 ? -5.098 22.562 12.797 1 94.62 243 ARG A N 1
ATOM 2000 C CA . ARG A 1 243 ? -4.148 23.625 13.148 1 94.62 243 ARG A CA 1
ATOM 2001 C C . ARG A 1 243 ? -2.996 23.062 13.977 1 94.62 243 ARG A C 1
ATOM 2003 O O . ARG A 1 243 ? -1.837 23.422 13.758 1 94.62 243 ARG A O 1
ATOM 2010 N N . ILE A 1 244 ? -3.32 22.234 14.883 1 92.75 244 ILE A N 1
ATOM 2011 C CA . ILE A 1 244 ? -2.301 21.625 15.734 1 92.75 244 ILE A CA 1
ATOM 2012 C C . ILE A 1 244 ? -1.365 20.766 14.891 1 92.75 244 ILE A C 1
ATOM 2014 O O . ILE A 1 244 ? -0.149 20.781 15.086 1 92.75 244 ILE A O 1
ATOM 2018 N N . GLU A 1 245 ? -1.923 20.031 13.984 1 88.19 245 GLU A N 1
ATOM 2019 C CA . GLU A 1 245 ? -1.106 19.203 13.094 1 88.19 245 GLU A CA 1
ATOM 2020 C C . GLU A 1 245 ? -0.141 20.062 12.281 1 88.19 245 GLU A C 1
ATOM 2022 O O . GLU A 1 245 ? 1.023 19.703 12.102 1 88.19 245 GLU A O 1
ATOM 2027 N N . GLN A 1 246 ? -0.653 21.109 11.805 1 89.38 246 GLN A N 1
ATOM 2028 C CA . GLN A 1 246 ? 0.198 22.031 11.062 1 89.38 246 GLN A CA 1
ATOM 2029 C C . GLN A 1 246 ? 1.278 22.625 11.969 1 89.38 246 GLN A C 1
ATOM 2031 O O . GLN A 1 246 ? 2.42 22.812 11.539 1 89.38 246 GLN A O 1
ATOM 2036 N N . ALA A 1 247 ? 0.9 22.891 13.156 1 92.19 247 ALA A N 1
ATOM 2037 C CA . ALA A 1 247 ? 1.858 23.438 14.109 1 92.19 247 ALA A CA 1
ATOM 2038 C C . ALA A 1 247 ? 2.982 22.453 14.391 1 92.19 247 ALA A C 1
ATOM 2040 O O . ALA A 1 247 ? 4.152 22.828 14.477 1 92.19 247 ALA A O 1
ATOM 2041 N N . LYS A 1 248 ? 2.611 21.25 14.539 1 86.62 248 LYS A N 1
ATOM 2042 C CA . LYS A 1 248 ? 3.602 20.219 14.773 1 86.62 248 LYS A CA 1
ATOM 2043 C C . LYS A 1 248 ? 4.641 20.172 13.656 1 86.62 248 LYS A C 1
ATOM 2045 O O . LYS A 1 248 ? 5.836 20.047 13.914 1 86.62 248 LYS A O 1
ATOM 2050 N N . LYS A 1 249 ? 4.156 20.281 12.492 1 82.12 249 LYS A N 1
ATOM 2051 C CA . LYS A 1 249 ? 5.055 20.281 11.344 1 82.12 249 LYS A CA 1
ATOM 2052 C C . LYS A 1 249 ? 6.027 21.453 11.398 1 82.12 249 LYS A C 1
ATOM 2054 O O . LYS A 1 249 ? 7.23 21.281 11.195 1 82.12 249 LYS A O 1
ATOM 2059 N N . LEU A 1 250 ? 5.516 22.562 11.742 1 84.25 250 LEU A N 1
ATOM 2060 C CA . LEU A 1 250 ? 6.336 23.766 11.797 1 84.25 250 LEU A CA 1
ATOM 2061 C C . LEU A 1 250 ? 7.328 23.703 12.953 1 84.25 250 LEU A C 1
ATOM 2063 O O . LEU A 1 250 ? 8.469 24.141 12.828 1 84.25 250 LEU A O 1
ATOM 2067 N N . LEU A 1 251 ? 6.883 23.109 14.031 1 84.56 251 LEU A N 1
ATOM 2068 C CA . LEU A 1 251 ? 7.746 22.969 15.195 1 84.56 251 LEU A CA 1
ATOM 2069 C C . LEU A 1 251 ? 8.961 22.109 14.875 1 84.56 251 LEU A C 1
ATOM 2071 O O . LEU A 1 251 ? 10.055 22.359 15.375 1 84.56 251 LEU A O 1
ATOM 2075 N N . LEU A 1 252 ? 8.742 21.156 14.055 1 76.38 252 LEU A N 1
ATOM 2076 C CA . LEU A 1 252 ? 9.797 20.203 13.75 1 76.38 252 LEU A CA 1
ATOM 2077 C C . LEU A 1 252 ? 10.648 20.688 12.578 1 76.38 252 LEU A C 1
ATOM 2079 O O . LEU A 1 252 ? 11.766 20.219 12.383 1 76.38 252 LEU A O 1
ATOM 2083 N N . GLN A 1 253 ? 10.148 21.641 11.922 1 73.25 253 GLN A N 1
ATOM 2084 C CA . GLN A 1 253 ? 10.82 22 10.672 1 73.25 253 GLN A CA 1
ATOM 2085 C C . GLN A 1 253 ? 11.438 23.391 10.758 1 73.25 253 GLN A C 1
ATOM 2087 O O . GLN A 1 253 ? 12.273 23.75 9.93 1 73.25 253 GLN A O 1
ATOM 2092 N N . THR A 1 254 ? 11 24.141 11.695 1 75.5 254 THR A N 1
ATOM 2093 C CA . THR A 1 254 ? 11.461 25.516 11.789 1 75.5 254 THR A CA 1
ATOM 2094 C C . THR A 1 254 ? 11.984 25.828 13.188 1 75.5 254 THR A C 1
ATOM 2096 O O . THR A 1 254 ? 11.711 25.078 14.133 1 75.5 254 THR A O 1
ATOM 2099 N N . ASP A 1 255 ? 12.688 26.891 13.219 1 77.25 255 ASP A N 1
ATOM 2100 C CA . ASP A 1 255 ? 13.109 27.406 14.516 1 77.25 255 ASP A CA 1
ATOM 2101 C C . ASP A 1 255 ? 12.25 28.594 14.938 1 77.25 255 ASP A C 1
ATOM 2103 O O . ASP A 1 255 ? 12.68 29.422 15.75 1 77.25 255 ASP A O 1
ATOM 2107 N N . TRP A 1 256 ? 11.062 28.734 14.375 1 85.62 256 TRP A N 1
ATOM 2108 C CA . TRP A 1 256 ? 10.164 29.828 14.711 1 85.62 256 TRP A CA 1
ATOM 2109 C C . TRP A 1 256 ? 9.75 29.766 16.188 1 85.62 256 TRP A C 1
ATOM 2111 O O . TRP A 1 256 ? 9.688 28.672 16.766 1 85.62 256 TRP A O 1
ATOM 2121 N N . SER A 1 257 ? 9.547 30.938 16.672 1 92.44 257 SER A N 1
ATOM 2122 C CA . SER A 1 257 ? 9.031 30.969 18.047 1 92.44 257 SER A CA 1
ATOM 2123 C C . SER A 1 257 ? 7.648 30.312 18.109 1 92.44 257 SER A C 1
ATOM 2125 O O . SER A 1 257 ? 6.926 30.266 17.109 1 92.44 257 SER A O 1
ATOM 2127 N N . VAL A 1 258 ? 7.312 29.859 19.266 1 94.44 258 VAL A N 1
ATOM 2128 C CA . VAL A 1 258 ? 6 29.266 19.484 1 94.44 258 VAL A CA 1
ATOM 2129 C C . VAL A 1 258 ? 4.902 30.266 19.141 1 94.44 258 VAL A C 1
ATOM 2131 O O . VAL A 1 258 ? 3.881 29.906 18.562 1 94.44 258 VAL A O 1
ATOM 2134 N N . ALA A 1 259 ? 5.172 31.516 19.469 1 95.19 259 ALA A N 1
ATOM 2135 C CA . ALA A 1 259 ? 4.199 32.562 19.188 1 95.19 259 ALA A CA 1
ATOM 2136 C C . ALA A 1 259 ? 3.998 32.75 17.688 1 95.19 259 ALA A C 1
ATOM 2138 O O . ALA A 1 259 ? 2.867 32.906 17.234 1 95.19 259 ALA A O 1
ATOM 2139 N N . ARG A 1 260 ? 5.039 32.719 16.953 1 93.69 260 ARG A N 1
ATOM 2140 C CA . ARG A 1 260 ? 4.957 32.875 15.508 1 93.69 260 ARG A CA 1
ATOM 2141 C C . ARG A 1 260 ? 4.211 31.703 14.875 1 93.69 260 ARG A C 1
ATOM 2143 O O . ARG A 1 260 ? 3.402 31.891 13.969 1 93.69 260 ARG A O 1
ATOM 2150 N N . ILE A 1 261 ? 4.48 30.578 15.359 1 94.75 261 ILE A N 1
ATOM 2151 C CA . ILE A 1 261 ? 3.826 29.375 14.844 1 94.75 261 ILE A CA 1
ATOM 2152 C C . ILE A 1 261 ? 2.33 29.438 15.148 1 94.75 261 ILE A C 1
ATOM 2154 O O . ILE A 1 261 ? 1.505 29.125 14.289 1 94.75 261 ILE A O 1
ATOM 2158 N N . ALA A 1 262 ? 2.021 29.859 16.344 1 96.25 262 ALA A N 1
ATOM 2159 C CA . ALA A 1 262 ? 0.618 30 16.719 1 96.25 262 ALA A CA 1
ATOM 2160 C C . ALA A 1 262 ? -0.123 30.922 15.75 1 96.25 262 ALA A C 1
ATOM 2162 O O . ALA A 1 262 ? -1.228 30.594 15.305 1 96.25 262 ALA A O 1
ATOM 2163 N N . GLU A 1 263 ? 0.506 32 15.414 1 94.56 263 GLU A N 1
ATOM 2164 C CA . GLU A 1 263 ? -0.085 32.969 14.492 1 94.56 263 GLU A CA 1
ATOM 2165 C C . GLU A 1 263 ? -0.209 32.375 13.086 1 94.56 263 GLU A C 1
ATOM 2167 O O . GLU A 1 263 ? -1.232 32.562 12.422 1 94.56 263 GLU A O 1
ATOM 2172 N N . GLU A 1 264 ? 0.75 31.688 12.711 1 92.88 264 GLU A N 1
ATOM 2173 C CA . GLU A 1 264 ? 0.808 31.141 11.367 1 92.88 264 GLU A CA 1
ATOM 2174 C C . GLU A 1 264 ? -0.305 30.109 11.141 1 92.88 264 GLU A C 1
ATOM 2176 O O . GLU A 1 264 ? -0.862 30.031 10.047 1 92.88 264 GLU A O 1
ATOM 2181 N N . VAL A 1 265 ? -0.612 29.406 12.188 1 95.31 265 VAL A N 1
ATOM 2182 C CA . VAL A 1 265 ? -1.563 28.328 12 1 95.31 265 VAL A CA 1
ATOM 2183 C C . VAL A 1 265 ? -2.971 28.797 12.344 1 95.31 265 VAL A C 1
ATOM 2185 O O . VAL A 1 265 ? -3.932 28.031 12.273 1 95.31 265 VAL A O 1
ATOM 2188 N N . GLY A 1 266 ? -3.107 30.031 12.797 1 95.12 266 GLY A N 1
ATOM 2189 C CA . GLY A 1 266 ? -4.434 30.625 12.875 1 95.12 266 GLY A CA 1
ATOM 2190 C C . GLY A 1 266 ? -4.91 30.844 14.305 1 95.12 266 GLY A C 1
ATOM 2191 O O . GLY A 1 266 ? -6.074 31.172 14.531 1 95.12 266 GLY A O 1
ATOM 2192 N N . PHE A 1 267 ? -3.986 30.609 15.234 1 93.56 267 PHE A N 1
ATOM 2193 C CA . PHE A 1 267 ? -4.332 30.953 16.609 1 93.56 267 PHE A CA 1
ATOM 2194 C C . PHE A 1 267 ? -4.035 32.438 16.891 1 93.56 267 PHE A C 1
ATOM 2196 O O . PHE A 1 267 ? -2.979 32.938 16.5 1 93.56 267 PHE A O 1
ATOM 2203 N N . ASN A 1 268 ? -4.996 33.188 17.312 1 87.69 268 ASN A N 1
ATOM 2204 C CA . ASN A 1 268 ? -4.785 34.594 17.578 1 87.69 268 ASN A CA 1
ATOM 2205 C C . ASN A 1 268 ? -4.348 34.844 19.016 1 87.69 268 ASN A C 1
ATOM 2207 O O . ASN A 1 268 ? -4.203 35.969 19.453 1 87.69 268 ASN A O 1
ATOM 2211 N N . ASN A 1 269 ? -4.176 33.844 19.734 1 92.69 269 ASN A N 1
ATOM 2212 C CA . ASN A 1 269 ? -3.764 33.906 21.141 1 92.69 269 ASN A CA 1
ATOM 2213 C C . ASN A 1 269 ? -2.762 32.781 21.453 1 92.69 269 ASN A C 1
ATOM 2215 O O . ASN A 1 269 ? -3.15 31.641 21.688 1 92.69 269 ASN A O 1
ATOM 2219 N N . PRO A 1 270 ? -1.46 33.125 21.578 1 93.38 270 PRO A N 1
ATOM 2220 C CA . PRO A 1 270 ? -0.413 32.125 21.781 1 93.38 270 PRO A CA 1
ATOM 2221 C C . PRO A 1 270 ? -0.614 31.312 23.062 1 93.38 270 PRO A C 1
ATOM 2223 O O . PRO A 1 270 ? -0.446 30.078 23.047 1 93.38 270 PRO A O 1
ATOM 2226 N N . PRO A 1 271 ? -1.018 31.969 24.172 1 93.44 271 PRO A N 1
ATOM 2227 C CA . PRO A 1 271 ? -1.296 31.156 25.359 1 93.44 271 PRO A CA 1
ATOM 2228 C C . PRO A 1 271 ? -2.389 30.125 25.141 1 93.44 271 PRO A C 1
ATOM 2230 O O . PRO A 1 271 ? -2.279 28.984 25.609 1 93.44 271 PRO A O 1
ATOM 2233 N N . TYR A 1 272 ? -3.398 30.594 24.484 1 94 272 TYR A N 1
ATOM 2234 C CA . TYR A 1 272 ? -4.477 29.672 24.156 1 94 272 TYR A CA 1
ATOM 2235 C C . TYR A 1 272 ? -3.973 28.531 23.281 1 94 272 TYR A C 1
ATOM 2237 O O . TYR A 1 272 ? -4.309 27.375 23.5 1 94 272 TYR A O 1
ATOM 2245 N N . PHE A 1 273 ? -3.197 28.844 22.312 1 96.19 273 PHE A N 1
ATOM 2246 C CA . PHE A 1 273 ? -2.574 27.859 21.438 1 96.19 273 PHE A CA 1
ATOM 2247 C C . PHE A 1 273 ? -1.798 26.828 22.266 1 96.19 273 PHE A C 1
ATOM 2249 O O . PHE A 1 273 ? -1.964 25.625 22.078 1 96.19 273 PHE A O 1
ATOM 2256 N N . SER A 1 274 ? -1.004 27.266 23.094 1 95.38 274 SER A N 1
ATOM 2257 C CA . SER A 1 274 ? -0.159 26.375 23.906 1 95.38 274 SER A CA 1
ATOM 2258 C C . SER A 1 274 ? -0.998 25.438 24.75 1 95.38 274 SER A C 1
ATOM 2260 O O . SER A 1 274 ? -0.656 24.25 24.891 1 95.38 274 SER A O 1
ATOM 2262 N N . SER A 1 275 ? -2.068 25.953 25.281 1 94.81 275 SER A N 1
ATOM 2263 C CA . SER A 1 275 ? -2.963 25.141 26.094 1 94.81 275 SER A CA 1
ATOM 2264 C C . SER A 1 275 ? -3.631 24.047 25.266 1 94.81 275 SER A C 1
ATOM 2266 O O . SER A 1 275 ? -3.695 22.891 25.672 1 94.81 275 SER A O 1
ATOM 2268 N N . VAL A 1 276 ? -4.105 24.484 24.141 1 93.88 276 VAL A N 1
ATOM 2269 C CA . VAL A 1 276 ? -4.777 23.547 23.25 1 93.88 276 VAL A CA 1
ATOM 2270 C C . VAL A 1 276 ? -3.785 22.469 22.797 1 93.88 276 VAL A C 1
ATOM 2272 O O . VAL A 1 276 ? -4.105 21.281 22.781 1 93.88 276 VAL A O 1
ATOM 2275 N N . PHE A 1 277 ? -2.615 22.859 22.391 1 95.19 277 PHE A N 1
ATOM 2276 C CA . PHE A 1 277 ? -1.564 21.953 21.938 1 95.19 277 PHE A CA 1
ATOM 2277 C C . PHE A 1 277 ? -1.229 20.938 23.031 1 95.19 277 PHE A C 1
ATOM 2279 O O . PHE A 1 277 ? -1.208 19.734 22.781 1 95.19 277 PHE A O 1
ATOM 2286 N N . THR A 1 278 ? -1.063 21.422 24.234 1 93.25 278 THR A N 1
ATOM 2287 C CA . THR A 1 278 ? -0.69 20.578 25.359 1 93.25 278 THR A CA 1
ATOM 2288 C C . THR A 1 278 ? -1.804 19.578 25.672 1 93.25 278 THR A C 1
ATOM 2290 O O . THR A 1 278 ? -1.536 18.406 25.953 1 93.25 278 THR A O 1
ATOM 2293 N N . ASN A 1 279 ? -2.947 20.062 25.656 1 91.44 279 ASN A N 1
ATOM 2294 C CA . ASN A 1 279 ? -4.09 19.188 25.922 1 91.44 279 ASN A CA 1
ATOM 2295 C C . ASN A 1 279 ? -4.195 18.078 24.875 1 91.44 279 ASN A C 1
ATOM 2297 O O . ASN A 1 279 ? -4.508 16.938 25.219 1 91.44 279 ASN A O 1
ATOM 2301 N N . LYS A 1 280 ? -3.896 18.391 23.688 1 86.44 280 LYS A N 1
ATOM 2302 C CA . LYS A 1 280 ? -4.062 17.422 22.594 1 86.44 280 LYS A CA 1
ATOM 2303 C C . LYS A 1 280 ? -2.848 16.516 22.484 1 86.44 280 LYS A C 1
ATOM 2305 O O . LYS A 1 280 ? -2.98 15.336 22.141 1 86.44 280 LYS A O 1
ATOM 2310 N N . GLN A 1 281 ? -1.646 17 22.75 1 85.31 281 GLN A N 1
ATOM 2311 C CA . GLN A 1 281 ? -0.42 16.25 22.5 1 85.31 281 GLN A CA 1
ATOM 2312 C C . GLN A 1 281 ? 0.189 15.727 23.797 1 85.31 281 GLN A C 1
ATOM 2314 O O . GLN A 1 281 ? 1.058 14.852 23.766 1 85.31 281 GLN A O 1
ATOM 2319 N N . GLY A 1 282 ? -0.178 16.266 24.859 1 87.5 282 GLY A N 1
ATOM 2320 C CA . GLY A 1 282 ? 0.365 15.867 26.156 1 87.5 282 GLY A CA 1
ATOM 2321 C C . GLY A 1 282 ? 1.651 16.594 26.5 1 87.5 282 GLY A C 1
ATOM 2322 O O . GLY A 1 282 ? 2.125 16.516 27.641 1 87.5 282 GLY A O 1
ATOM 2323 N N . LEU A 1 283 ? 2.242 17.266 25.609 1 90.81 283 LEU A N 1
ATOM 2324 C CA . LEU A 1 283 ? 3.438 18.078 25.797 1 90.81 283 LEU A CA 1
ATOM 2325 C C . LEU A 1 283 ? 3.225 19.5 25.266 1 90.81 283 LEU A C 1
ATOM 2327 O O . LEU A 1 283 ? 2.463 19.703 24.312 1 90.81 283 LEU A O 1
ATOM 2331 N N . SER A 1 284 ? 3.924 20.375 25.844 1 92.69 284 SER A N 1
ATOM 2332 C CA . SER A 1 284 ? 3.877 21.734 25.328 1 92.69 284 SER A CA 1
ATOM 2333 C C . SER A 1 284 ? 4.543 21.844 23.953 1 92.69 284 SER A C 1
ATOM 2335 O O . SER A 1 284 ? 5.316 20.953 23.578 1 92.69 284 SER A O 1
ATOM 2337 N N . PRO A 1 285 ? 4.188 22.844 23.25 1 93.19 285 PRO A N 1
ATOM 2338 C CA . PRO A 1 285 ? 4.852 23.016 21.953 1 93.19 285 PRO A CA 1
ATOM 2339 C C . PRO A 1 285 ? 6.375 23.016 22.062 1 93.19 285 PRO A C 1
ATOM 2341 O O . PRO A 1 285 ? 7.059 22.359 21.281 1 93.19 285 PRO A O 1
ATOM 2344 N N . SER A 1 286 ? 6.859 23.719 23.031 1 91.12 286 SER A N 1
ATOM 2345 C CA . SER A 1 286 ? 8.305 23.781 23.234 1 91.12 286 SER A CA 1
ATOM 2346 C C . SER A 1 286 ? 8.883 22.422 23.562 1 91.12 286 SER A C 1
ATOM 2348 O O . SER A 1 286 ? 9.945 22.047 23.062 1 91.12 286 SER A O 1
ATOM 2350 N N . SER A 1 287 ? 8.219 21.703 24.422 1 87.44 287 SER A N 1
ATOM 2351 C CA . SER A 1 287 ? 8.664 20.359 24.797 1 87.44 287 SER A CA 1
ATOM 2352 C C . SER A 1 287 ? 8.602 19.406 23.609 1 87.44 287 SER A C 1
ATOM 2354 O O . SER A 1 287 ? 9.461 18.547 23.453 1 87.44 287 SER A O 1
ATOM 2356 N N . TYR A 1 288 ? 7.566 19.609 22.844 1 85.94 288 TYR A N 1
ATOM 2357 C CA . TYR A 1 288 ? 7.414 18.797 21.656 1 85.94 288 TYR A CA 1
ATOM 2358 C C . TYR A 1 288 ? 8.602 18.969 20.719 1 85.94 288 TYR A C 1
ATOM 2360 O O . TYR A 1 288 ? 9.148 18 20.203 1 85.94 288 TYR A O 1
ATOM 2368 N N . ARG A 1 289 ? 8.945 20.141 20.516 1 83 289 ARG A N 1
ATOM 2369 C CA . ARG A 1 289 ? 10.102 20.469 19.688 1 83 289 ARG A CA 1
ATOM 2370 C C . ARG A 1 289 ? 11.375 19.859 20.266 1 83 289 ARG A C 1
ATOM 2372 O O . ARG A 1 289 ? 12.18 19.266 19.547 1 83 289 ARG A O 1
ATOM 2379 N N . ASN A 1 290 ? 11.562 19.969 21.547 1 78.88 290 ASN A N 1
ATOM 2380 C CA . ASN A 1 290 ? 12.789 19.547 22.203 1 78.88 290 ASN A CA 1
ATOM 2381 C C . ASN A 1 290 ? 12.914 18.031 22.25 1 78.88 290 ASN A C 1
ATOM 2383 O O . ASN A 1 290 ? 14.023 17.5 22.234 1 78.88 290 ASN A O 1
ATOM 2387 N N . LYS A 1 291 ? 11.844 17.359 22.438 1 70 291 LYS A N 1
ATOM 2388 C CA . LYS A 1 291 ? 11.859 15.906 22.469 1 70 291 LYS A CA 1
ATOM 2389 C C . LYS A 1 291 ? 12.469 15.336 21.188 1 70 291 LYS A C 1
ATOM 2391 O O . LYS A 1 291 ? 13.18 14.328 21.234 1 70 291 LYS A O 1
ATOM 2396 N N . SER A 1 292 ? 12.227 15.906 20.219 1 64.25 292 SER A N 1
ATOM 2397 C CA . SER A 1 292 ? 12.758 15.414 18.938 1 64.25 292 SER A CA 1
ATOM 2398 C C . SER A 1 292 ? 14.227 15.789 18.781 1 64.25 292 SER A C 1
ATOM 2400 O O . SER A 1 292 ? 14.922 15.234 17.922 1 64.25 292 SER A O 1
ATOM 2402 N N . MET A 1 293 ? 14.711 16.766 19.688 1 62.28 293 MET A N 1
ATOM 2403 C CA . MET A 1 293 ? 16.078 17.25 19.609 1 62.28 293 MET A CA 1
ATOM 2404 C C . MET A 1 293 ? 16.984 16.469 20.562 1 62.28 293 MET A C 1
ATOM 2406 O O . MET A 1 293 ? 18.203 16.375 20.328 1 62.28 293 MET A O 1
ATOM 2410 N N . ILE A 1 294 ? 16.75 16.062 21.875 1 52.94 294 ILE A N 1
ATOM 2411 C CA . ILE A 1 294 ? 17.5 15.703 23.078 1 52.94 294 ILE A CA 1
ATOM 2412 C C . ILE A 1 294 ? 18.375 14.492 22.797 1 52.94 294 ILE A C 1
ATOM 2414 O O . ILE A 1 294 ? 19.234 14.133 23.594 1 52.94 294 ILE A O 1
ATOM 2418 N N . LEU A 1 295 ? 18.562 13.562 21.922 1 46.72 295 LEU A N 1
ATOM 2419 C CA . LEU A 1 295 ? 19.625 12.641 22.297 1 46.72 295 LEU A CA 1
ATOM 2420 C C . LEU A 1 295 ? 20.984 13.336 22.281 1 46.72 295 LEU A C 1
ATOM 2422 O O . LEU A 1 295 ? 22.016 12.703 22.484 1 46.72 295 LEU A O 1
ATOM 2426 N N . ASP A 1 296 ? 21.141 14.523 22.094 1 39.44 296 ASP A N 1
ATOM 2427 C CA . ASP A 1 296 ? 22.516 14.984 22.078 1 39.44 296 ASP A CA 1
ATOM 2428 C C . ASP A 1 296 ? 23.188 14.766 23.438 1 39.44 296 ASP A C 1
ATOM 2430 O O . ASP A 1 296 ? 24.344 14.367 23.516 1 39.44 296 ASP A O 1
ATOM 2434 N N . ASP A 1 297 ? 22.703 15.125 24.625 1 37.78 297 ASP A N 1
ATOM 2435 C CA . ASP A 1 297 ? 23.531 15.227 25.828 1 37.78 297 ASP A CA 1
ATOM 2436 C C . ASP A 1 297 ? 24 13.852 26.312 1 37.78 297 ASP A C 1
ATOM 2438 O O . ASP A 1 297 ? 25.062 13.727 26.891 1 37.78 297 ASP A O 1
ATOM 2442 N N . SER A 1 298 ? 23.375 12.797 26.469 1 34.94 298 SER A N 1
ATOM 2443 C CA . SER A 1 298 ? 23.938 11.555 27.016 1 34.94 298 SER A CA 1
ATOM 2444 C C . SER A 1 298 ? 24.859 10.883 26 1 34.94 298 SER A C 1
ATOM 2446 O O . SER A 1 298 ? 25.672 10.031 26.359 1 34.94 298 SER A O 1
ATOM 2448 N N . ALA A 1 299 ? 24.812 11.055 24.734 1 37.25 299 ALA A N 1
ATOM 2449 C CA . ALA A 1 299 ? 25.844 10.555 23.844 1 37.25 299 ALA A CA 1
ATOM 2450 C C . ALA A 1 299 ? 27.062 11.492 23.828 1 37.25 299 ALA A C 1
ATOM 2452 O O . ALA A 1 299 ? 28.078 11.195 23.203 1 37.25 299 ALA A O 1
ATOM 2453 N N . ARG A 1 300 ? 27.031 12.797 24.25 1 35.19 300 ARG A N 1
ATOM 2454 C CA . ARG A 1 300 ? 28.203 13.609 24.562 1 35.19 300 ARG A CA 1
ATOM 2455 C C . ARG A 1 300 ? 28.844 13.164 25.875 1 35.19 300 ARG A C 1
ATOM 2457 O O . ARG A 1 300 ? 29.969 13.562 26.188 1 35.19 300 ARG A O 1
ATOM 2464 N N . GLY A 1 301 ? 28.266 12.586 26.812 1 28.88 301 GLY A N 1
ATOM 2465 C CA . GLY A 1 301 ? 29.031 12.148 27.969 1 28.88 301 GLY A CA 1
ATOM 2466 C C . GLY A 1 301 ? 29.984 11.008 27.656 1 28.88 301 GLY A C 1
ATOM 2467 O O . GLY A 1 301 ? 30.703 10.531 28.531 1 28.88 301 GLY A O 1
ATOM 2468 N N . LEU A 1 302 ? 29.812 10.188 26.75 1 26.48 302 LEU A N 1
ATOM 2469 C CA . LEU A 1 302 ? 30.797 9.109 26.797 1 26.48 302 LEU A CA 1
ATOM 2470 C C . LEU A 1 302 ? 32.094 9.539 26.156 1 26.48 302 LEU A C 1
ATOM 2472 O O . LEU A 1 302 ? 33.031 8.734 26.031 1 26.48 302 LEU A O 1
ATOM 2476 N N . LYS A 1 303 ? 32.344 10.508 25.25 1 24.22 303 LYS A N 1
ATOM 2477 C CA . LYS A 1 303 ? 33.781 10.773 25.344 1 24.22 303 LYS A CA 1
ATOM 2478 C C . LYS A 1 303 ? 34.094 11.688 26.531 1 24.22 303 LYS A C 1
ATOM 2480 O O . LYS A 1 303 ? 33.469 12.734 26.688 1 24.22 303 LYS A O 1
ATOM 2485 N N . PRO A 1 304 ? 34.812 11.07 27.594 1 22.22 304 PRO A N 1
ATOM 2486 C CA . PRO A 1 304 ? 35.594 11.961 28.453 1 22.22 304 PRO A CA 1
ATOM 2487 C C . PRO A 1 304 ? 36.344 13.039 27.672 1 22.22 304 PRO A C 1
ATOM 2489 O O . PRO A 1 304 ? 36.656 12.852 26.484 1 22.22 304 PRO A O 1
ATOM 2492 N N . MET B 1 1 ? 31.781 8.25 -5.133 1 45.34 1 MET B N 1
ATOM 2493 C CA . MET B 1 1 ? 31.531 7.496 -3.904 1 45.34 1 MET B CA 1
ATOM 2494 C C . MET B 1 1 ? 30.141 6.883 -3.912 1 45.34 1 MET B C 1
ATOM 2496 O O . MET B 1 1 ? 29.156 7.555 -4.258 1 45.34 1 MET B O 1
ATOM 2500 N N . SER B 1 2 ? 29.922 5.609 -3.998 1 64.06 2 SER B N 1
ATOM 2501 C CA . SER B 1 2 ? 28.625 4.934 -4.098 1 64.06 2 SER B CA 1
ATOM 2502 C C . SER B 1 2 ? 27.797 5.125 -2.83 1 64.06 2 SER B C 1
ATOM 2504 O O . SER B 1 2 ? 28.328 5.02 -1.719 1 64.06 2 SER B O 1
ATOM 2506 N N . TRP B 1 3 ? 26.781 5.867 -2.84 1 75.38 3 TRP B N 1
ATOM 2507 C CA . TRP B 1 3 ? 25.922 6.105 -1.691 1 75.38 3 TRP B CA 1
ATOM 2508 C C . TRP B 1 3 ? 25.203 4.828 -1.276 1 75.38 3 TRP B C 1
ATOM 2510 O O . TRP B 1 3 ? 24.969 3.943 -2.102 1 75.38 3 TRP B O 1
ATOM 2520 N N . PRO B 1 4 ? 25.078 4.781 0.086 1 87.75 4 PRO B N 1
ATOM 2521 C CA . PRO B 1 4 ? 24.312 3.635 0.571 1 87.75 4 PRO B CA 1
ATOM 2522 C C . PRO B 1 4 ? 22.953 3.504 -0.114 1 87.75 4 PRO B C 1
ATOM 2524 O O . PRO B 1 4 ? 22.5 4.441 -0.777 1 87.75 4 PRO B O 1
ATOM 2527 N N . ILE B 1 5 ? 22.5 2.336 -0.101 1 89.12 5 ILE B N 1
ATOM 2528 C CA . ILE B 1 5 ? 21.219 2.021 -0.7 1 89.12 5 ILE B CA 1
ATOM 2529 C C . ILE B 1 5 ? 20.266 1.483 0.369 1 89.12 5 ILE B C 1
ATOM 2531 O O . ILE B 1 5 ? 20.641 0.615 1.161 1 89.12 5 ILE B O 1
ATOM 2535 N N . LEU B 1 6 ? 19.156 2.111 0.481 1 92.75 6 LEU B N 1
ATOM 2536 C CA . LEU B 1 6 ? 18.094 1.538 1.307 1 92.75 6 LEU B CA 1
ATOM 2537 C C . LEU B 1 6 ? 17.344 0.456 0.544 1 92.75 6 LEU B C 1
ATOM 2539 O O . LEU B 1 6 ? 16.828 0.704 -0.551 1 92.75 6 LEU B O 1
ATOM 2543 N N . HIS B 1 7 ? 17.328 -0.716 1.099 1 90.31 7 HIS B N 1
ATOM 2544 C CA . HIS B 1 7 ? 16.688 -1.898 0.53 1 90.31 7 HIS B CA 1
ATOM 2545 C C . HIS B 1 7 ? 15.398 -2.242 1.273 1 90.31 7 HIS B C 1
ATOM 2547 O O . HIS B 1 7 ? 15.43 -2.58 2.459 1 90.31 7 HIS B O 1
ATOM 2553 N N . PHE B 1 8 ? 14.219 -2.135 0.518 1 88.94 8 PHE B N 1
ATOM 2554 C CA . PHE B 1 8 ? 12.922 -2.48 1.083 1 88.94 8 PHE B CA 1
ATOM 2555 C C . PHE B 1 8 ? 12.375 -3.758 0.453 1 88.94 8 PHE B C 1
ATOM 2557 O O . PHE B 1 8 ? 12.703 -4.078 -0.692 1 88.94 8 PHE B O 1
ATOM 2564 N N . VAL B 1 9 ? 11.586 -4.496 1.191 1 85.19 9 VAL B N 1
ATOM 2565 C CA . VAL B 1 9 ? 10.945 -5.703 0.678 1 85.19 9 VAL B CA 1
ATOM 2566 C C . VAL B 1 9 ? 9.43 -5.504 0.627 1 85.19 9 VAL B C 1
ATOM 2568 O O . VAL B 1 9 ? 8.844 -4.914 1.539 1 85.19 9 VAL B O 1
ATOM 2571 N N . THR B 1 10 ? 8.797 -5.898 -0.371 1 82 10 THR B N 1
ATOM 2572 C CA . THR B 1 10 ? 7.359 -5.824 -0.623 1 82 10 THR B CA 1
ATOM 2573 C C . THR B 1 10 ? 6.82 -7.176 -1.09 1 82 10 THR B C 1
ATOM 2575 O O . THR B 1 10 ? 7.559 -7.977 -1.665 1 82 10 THR B O 1
ATOM 2578 N N . PRO B 1 11 ? 5.52 -7.43 -0.892 1 80.5 11 PRO B N 1
ATOM 2579 C CA . PRO B 1 11 ? 4.492 -6.586 -0.271 1 80.5 11 PRO B CA 1
ATOM 2580 C C . PRO B 1 11 ? 4.523 -6.648 1.254 1 80.5 11 PRO B C 1
ATOM 2582 O O . PRO B 1 11 ? 4.961 -7.652 1.827 1 80.5 11 PRO B O 1
ATOM 2585 N N . PRO B 1 12 ? 3.9 -5.543 1.941 1 78.81 12 PRO B N 1
ATOM 2586 C CA . PRO B 1 12 ? 3.291 -4.379 1.294 1 78.81 12 PRO B CA 1
ATOM 2587 C C . PRO B 1 12 ? 4.32 -3.346 0.844 1 78.81 12 PRO B C 1
ATOM 2589 O O . PRO B 1 12 ? 5.453 -3.342 1.337 1 78.81 12 PRO B O 1
ATOM 2592 N N . ILE B 1 13 ? 3.924 -2.525 -0.077 1 82.38 13 ILE B N 1
ATOM 2593 C CA . ILE B 1 13 ? 4.742 -1.373 -0.44 1 82.38 13 ILE B CA 1
ATOM 2594 C C . ILE B 1 13 ? 4.746 -0.361 0.704 1 82.38 13 ILE B C 1
ATOM 2596 O O . ILE B 1 13 ? 3.74 -0.199 1.399 1 82.38 13 ILE B O 1
ATOM 2600 N N . PRO B 1 14 ? 5.875 0.278 0.892 1 85.56 14 PRO B N 1
ATOM 2601 C CA . PRO B 1 14 ? 5.883 1.331 1.909 1 85.56 14 PRO B CA 1
ATOM 2602 C C . PRO B 1 14 ? 4.719 2.309 1.756 1 85.56 14 PRO B C 1
ATOM 2604 O O . PRO B 1 14 ? 4.309 2.615 0.633 1 85.56 14 PRO B O 1
ATOM 2607 N N . TYR B 1 15 ? 4.238 2.777 2.896 1 85.81 15 TYR B N 1
ATOM 2608 C CA . TYR B 1 15 ? 3.037 3.605 2.834 1 85.81 15 TYR B CA 1
ATOM 2609 C C . TYR B 1 15 ? 3.34 5.039 3.254 1 85.81 15 TYR B C 1
ATOM 2611 O O . TYR B 1 15 ? 4.164 5.27 4.145 1 85.81 15 TYR B O 1
ATOM 2619 N N . PHE B 1 16 ? 2.672 5.922 2.582 1 87.25 16 PHE B N 1
ATOM 2620 C CA . PHE B 1 16 ? 2.785 7.359 2.801 1 87.25 16 PHE B CA 1
ATOM 2621 C C . PHE B 1 16 ? 2.17 7.754 4.137 1 87.25 16 PHE B C 1
ATOM 2623 O O . PHE B 1 16 ? 1.107 7.25 4.512 1 87.25 16 PHE B O 1
ATOM 2630 N N . ILE B 1 17 ? 2.848 8.664 4.863 1 82.12 17 ILE B N 1
ATOM 2631 C CA . ILE B 1 17 ? 2.34 9.125 6.152 1 82.12 17 ILE B CA 1
ATOM 2632 C C . ILE B 1 17 ? 1.991 10.609 6.07 1 82.12 17 ILE B C 1
ATOM 2634 O O . ILE B 1 17 ? 0.862 11.008 6.367 1 82.12 17 ILE B O 1
ATOM 2638 N N . ASP B 1 18 ? 3.01 11.359 5.645 1 83.56 18 ASP B N 1
ATOM 2639 C CA . ASP B 1 18 ? 2.84 12.805 5.609 1 83.56 18 ASP B CA 1
ATOM 2640 C C . ASP B 1 18 ? 3.857 13.453 4.672 1 83.56 18 ASP B C 1
ATOM 2642 O O . ASP B 1 18 ? 4.824 12.812 4.262 1 83.56 18 ASP B O 1
ATOM 2646 N N . SER B 1 19 ? 3.527 14.68 4.316 1 86.81 19 SER B N 1
ATOM 2647 C CA . SER B 1 19 ? 4.441 15.43 3.469 1 86.81 19 SER B CA 1
ATOM 2648 C C . SER B 1 19 ? 4.285 16.938 3.686 1 86.81 19 SER B C 1
ATOM 2650 O O . SER B 1 19 ? 3.326 17.375 4.32 1 86.81 19 SER B O 1
ATOM 2652 N N . GLY B 1 20 ? 5.25 17.672 3.223 1 84.19 20 GLY B N 1
ATOM 2653 C CA . GLY B 1 20 ? 5.184 19.125 3.32 1 84.19 20 GLY B CA 1
ATOM 2654 C C . GLY B 1 20 ? 6.328 19.828 2.611 1 84.19 20 GLY B C 1
ATOM 2655 O O . GLY B 1 20 ? 7.141 19.172 1.947 1 84.19 20 GLY B O 1
ATOM 2656 N N . LYS B 1 21 ? 6.18 21.094 2.617 1 85.94 21 LYS B N 1
ATOM 2657 C CA . LYS B 1 21 ? 7.219 21.969 2.074 1 85.94 21 LYS B CA 1
ATOM 2658 C C . LYS B 1 21 ? 7.742 22.922 3.139 1 85.94 21 LYS B C 1
ATOM 2660 O O . LYS B 1 21 ? 7.035 23.25 4.094 1 85.94 21 LYS B O 1
ATOM 2665 N N . HIS B 1 22 ? 9 23.25 2.949 1 83.62 22 HIS B N 1
ATOM 2666 C CA . HIS B 1 22 ? 9.602 24.203 3.863 1 83.62 22 HIS B CA 1
ATOM 2667 C C . HIS B 1 22 ? 10.617 25.094 3.143 1 83.62 22 HIS B C 1
ATOM 2669 O O . HIS B 1 22 ? 11.336 24.625 2.262 1 83.62 22 HIS B O 1
ATOM 2675 N N . THR B 1 23 ? 10.594 26.312 3.5 1 87.19 23 THR B N 1
ATOM 2676 C CA . THR B 1 23 ? 11.578 27.25 2.988 1 87.19 23 THR B CA 1
ATOM 2677 C C . THR B 1 23 ? 12.523 27.703 4.102 1 87.19 23 THR B C 1
ATOM 2679 O O . THR B 1 23 ? 12.07 28.172 5.148 1 87.19 23 THR B O 1
ATOM 2682 N N . TYR B 1 24 ? 13.773 27.484 3.855 1 83.12 24 TYR B N 1
ATOM 2683 C CA . TYR B 1 24 ? 14.82 28.016 4.727 1 83.12 24 TYR B CA 1
ATOM 2684 C C . TYR B 1 24 ? 15.336 29.359 4.203 1 83.12 24 TYR B C 1
ATOM 2686 O O . TYR B 1 24 ? 15.68 29.469 3.021 1 83.12 24 TYR B O 1
ATOM 2694 N N . PHE B 1 25 ? 15.359 30.281 5.09 1 84.62 25 PHE B N 1
ATOM 2695 C CA . PHE B 1 25 ? 16.016 31.531 4.715 1 84.62 25 PHE B CA 1
ATOM 2696 C C . PHE B 1 25 ? 17.531 31.422 4.898 1 84.62 25 PHE B C 1
ATOM 2698 O O . PHE B 1 25 ? 18.016 30.5 5.574 1 84.62 25 PHE B O 1
ATOM 2705 N N . LYS B 1 26 ? 18.219 32.406 4.246 1 88.88 26 LYS B N 1
ATOM 2706 C CA . LYS B 1 26 ? 19.672 32.438 4.391 1 88.88 26 LYS B CA 1
ATOM 2707 C C . LYS B 1 26 ? 20.078 32.406 5.863 1 88.88 26 LYS B C 1
ATOM 2709 O O . LYS B 1 26 ? 19.547 33.188 6.66 1 88.88 26 LYS B O 1
ATOM 2714 N N . GLY B 1 27 ? 21.016 31.5 6.211 1 86.75 27 GLY B N 1
ATOM 2715 C CA . GLY B 1 27 ? 21.5 31.438 7.578 1 86.75 27 GLY B CA 1
ATOM 2716 C C . GLY B 1 27 ? 20.766 30.406 8.43 1 86.75 27 GLY B C 1
ATOM 2717 O O . GLY B 1 27 ? 21.25 30.016 9.492 1 86.75 27 GLY B O 1
ATOM 2718 N N . GLU B 1 28 ? 19.656 29.922 7.945 1 80.88 28 GLU B N 1
ATOM 2719 C CA . GLU B 1 28 ? 18.906 28.906 8.68 1 80.88 28 GLU B CA 1
ATOM 2720 C C . GLU B 1 28 ? 19.406 27.5 8.359 1 80.88 28 GLU B C 1
ATOM 2722 O O . GLU B 1 28 ? 20.141 27.312 7.387 1 80.88 28 GLU B O 1
ATOM 2727 N N . ARG B 1 29 ? 19.156 26.578 9.289 1 79.56 29 ARG B N 1
ATOM 2728 C CA . ARG B 1 29 ? 19.609 25.203 9.078 1 79.56 29 ARG B CA 1
ATOM 2729 C C . ARG B 1 29 ? 18.531 24.203 9.445 1 79.56 29 ARG B C 1
ATOM 2731 O O . ARG B 1 29 ? 17.578 24.531 10.148 1 79.56 29 ARG B O 1
ATOM 2738 N N . HIS B 1 30 ? 18.703 23.031 8.883 1 79.19 30 HIS B N 1
ATOM 2739 C CA . HIS B 1 30 ? 17.781 21.953 9.234 1 79.19 30 HIS B CA 1
ATOM 2740 C C . HIS B 1 30 ? 17.828 21.656 10.727 1 79.19 30 HIS B C 1
ATOM 2742 O O . HIS B 1 30 ? 18.906 21.656 11.328 1 79.19 30 HIS B O 1
ATOM 2748 N N . VAL B 1 31 ? 16.719 21.312 11.305 1 74.56 31 VAL B N 1
ATOM 2749 C CA . VAL B 1 31 ? 16.609 21.062 12.734 1 74.56 31 VAL B CA 1
ATOM 2750 C C . VAL B 1 31 ? 17.141 19.672 13.07 1 74.56 31 VAL B C 1
ATOM 2752 O O . VAL B 1 31 ? 17.125 18.781 12.227 1 74.56 31 VAL B O 1
ATOM 2755 N N . SER B 1 32 ? 17.703 19.594 14.266 1 73.5 32 SER B N 1
ATOM 2756 C CA . SER B 1 32 ? 18.188 18.312 14.75 1 73.5 32 SER B CA 1
ATOM 2757 C C . SER B 1 32 ? 17.047 17.469 15.32 1 73.5 32 SER B C 1
ATOM 2759 O O . SER B 1 32 ? 16.219 17.984 16.062 1 73.5 32 SER B O 1
ATOM 2761 N N . ARG B 1 33 ? 16.953 16.328 14.875 1 76.31 33 ARG B N 1
ATOM 2762 C CA . ARG B 1 33 ? 15.914 15.414 15.336 1 76.31 33 ARG B CA 1
ATOM 2763 C C . ARG B 1 33 ? 16.453 13.992 15.445 1 76.31 33 ARG B C 1
ATOM 2765 O O . ARG B 1 33 ? 17.359 13.609 14.703 1 76.31 33 ARG B O 1
ATOM 2772 N N . PHE B 1 34 ? 15.906 13.305 16.484 1 71.31 34 PHE B N 1
ATOM 2773 C CA . PHE B 1 34 ? 16.328 11.922 16.703 1 71.31 34 PHE B CA 1
ATOM 2774 C C . PHE B 1 34 ? 15.125 10.984 16.641 1 71.31 34 PHE B C 1
ATOM 2776 O O . PHE B 1 34 ? 14.078 11.266 17.219 1 71.31 34 PHE B O 1
ATOM 2783 N N . SER B 1 35 ? 15.383 9.875 15.984 1 66.75 35 SER B N 1
ATOM 2784 C CA . SER B 1 35 ? 14.492 8.719 15.961 1 66.75 35 SER B CA 1
ATOM 2785 C C . SER B 1 35 ? 13.039 9.148 15.766 1 66.75 35 SER B C 1
ATOM 2787 O O . SER B 1 35 ? 12.172 8.805 16.562 1 66.75 35 SER B O 1
ATOM 2789 N N . ILE B 1 36 ? 12.711 9.789 14.711 1 68.5 36 ILE B N 1
ATOM 2790 C CA . ILE B 1 36 ? 11.367 10.305 14.445 1 68.5 36 ILE B CA 1
ATOM 2791 C C . ILE B 1 36 ? 10.445 9.156 14.031 1 68.5 36 ILE B C 1
ATOM 2793 O O . ILE B 1 36 ? 9.25 9.367 13.812 1 68.5 36 ILE B O 1
ATOM 2797 N N . ASN B 1 37 ? 10.945 7.934 13.875 1 78.12 37 ASN B N 1
ATOM 2798 C CA . ASN B 1 37 ? 10.227 6.68 13.672 1 78.12 37 ASN B CA 1
ATOM 2799 C C . ASN B 1 37 ? 9.594 6.609 12.289 1 78.12 37 ASN B C 1
ATOM 2801 O O . ASN B 1 37 ? 8.672 5.816 12.062 1 78.12 37 ASN B O 1
ATOM 2805 N N . VAL B 1 38 ? 9.961 7.539 11.422 1 85.62 38 VAL B N 1
ATOM 2806 C CA . VAL B 1 38 ? 9.531 7.484 10.031 1 85.62 38 VAL B CA 1
ATOM 2807 C C . VAL B 1 38 ? 10.727 7.711 9.109 1 85.62 38 VAL B C 1
ATOM 2809 O O . VAL B 1 38 ? 11.695 8.375 9.492 1 85.62 38 VAL B O 1
ATOM 2812 N N . PHE B 1 39 ? 10.586 7.102 7.969 1 91.25 39 PHE B N 1
ATOM 2813 C CA . PHE B 1 39 ? 11.523 7.492 6.922 1 91.25 39 PHE B CA 1
ATOM 2814 C C . PHE B 1 39 ? 11.211 8.891 6.406 1 91.25 39 PHE B C 1
ATOM 2816 O O . PHE B 1 39 ? 10.047 9.289 6.355 1 91.25 39 PHE B O 1
ATOM 2823 N N . ASP B 1 40 ? 12.227 9.625 6.023 1 91.56 40 ASP B N 1
ATOM 2824 C CA . ASP B 1 40 ? 12.055 10.992 5.551 1 91.56 40 ASP B CA 1
ATOM 2825 C C . ASP B 1 40 ? 12.812 11.227 4.246 1 91.56 40 ASP B C 1
ATOM 2827 O O . ASP B 1 40 ? 14.047 11.203 4.227 1 91.56 40 ASP B O 1
ATOM 2831 N N . ILE B 1 41 ? 12.086 11.383 3.213 1 94.12 41 ILE B N 1
ATOM 2832 C CA . ILE B 1 41 ? 12.711 11.805 1.962 1 94.12 41 ILE B CA 1
ATOM 2833 C C . ILE B 1 41 ? 12.703 13.328 1.87 1 94.12 41 ILE B C 1
ATOM 2835 O O . ILE B 1 41 ? 11.641 13.953 1.927 1 94.12 41 ILE B O 1
ATOM 2839 N N . ILE B 1 42 ? 13.812 13.898 1.737 1 94.19 42 ILE B N 1
ATOM 2840 C CA . ILE B 1 42 ? 13.945 15.344 1.601 1 94.19 42 ILE B CA 1
ATOM 2841 C C . ILE B 1 42 ? 14.453 15.688 0.203 1 94.19 42 ILE B C 1
ATOM 2843 O O . ILE B 1 42 ? 15.484 15.172 -0.231 1 94.19 42 ILE B O 1
ATOM 2847 N N . ILE B 1 43 ? 13.758 16.5 -0.455 1 94.81 43 ILE B N 1
ATOM 2848 C CA . ILE B 1 43 ? 14.109 16.922 -1.805 1 94.81 43 ILE B CA 1
ATOM 2849 C C . ILE B 1 43 ? 14.375 18.422 -1.817 1 94.81 43 ILE B C 1
ATOM 2851 O O . ILE B 1 43 ? 13.523 19.219 -1.405 1 94.81 43 ILE B O 1
ATOM 2855 N N . VAL B 1 44 ? 15.492 18.828 -2.312 1 95.44 44 VAL B N 1
ATOM 2856 C CA . VAL B 1 44 ? 15.805 20.25 -2.449 1 95.44 44 VAL B CA 1
ATOM 2857 C C . VAL B 1 44 ? 15.281 20.766 -3.785 1 95.44 44 VAL B C 1
ATOM 2859 O O . VAL B 1 44 ? 15.758 20.359 -4.848 1 95.44 44 VAL B O 1
ATOM 2862 N N . THR B 1 45 ? 14.32 21.609 -3.701 1 93.38 45 THR B N 1
ATOM 2863 C CA . THR B 1 45 ? 13.703 22.109 -4.922 1 93.38 45 THR B CA 1
ATOM 2864 C C . THR B 1 45 ? 14.312 23.453 -5.316 1 93.38 45 THR B C 1
ATOM 2866 O O . THR B 1 45 ? 14.156 23.906 -6.453 1 93.38 45 THR B O 1
ATOM 2869 N N . LYS B 1 46 ? 14.953 24.109 -4.449 1 94.88 46 LYS B N 1
ATOM 2870 C CA . LYS B 1 46 ? 15.695 25.359 -4.656 1 94.88 46 LYS B CA 1
ATOM 2871 C C . LYS B 1 46 ? 16.797 25.531 -3.611 1 94.88 46 LYS B C 1
ATOM 2873 O O . LYS B 1 46 ? 16.578 25.234 -2.43 1 94.88 46 LYS B O 1
ATOM 2878 N N . GLY B 1 47 ? 17.984 25.938 -4.078 1 95.81 47 GLY B N 1
ATOM 2879 C CA . GLY B 1 47 ? 19.062 26.266 -3.15 1 95.81 47 GLY B CA 1
ATOM 2880 C C . GLY B 1 47 ? 19.875 25.047 -2.748 1 95.81 47 GLY B C 1
ATOM 2881 O O . GLY B 1 47 ? 20.141 24.156 -3.57 1 95.81 47 GLY B O 1
ATOM 2882 N N . THR B 1 48 ? 20.484 25.203 -1.474 1 95.88 48 THR B N 1
ATOM 2883 C CA . THR B 1 48 ? 21.391 24.172 -0.985 1 95.88 48 THR B CA 1
ATOM 2884 C C . THR B 1 48 ? 21.094 23.828 0.472 1 95.88 48 THR B C 1
ATOM 2886 O O . THR B 1 48 ? 20.969 24.719 1.31 1 95.88 48 THR B O 1
ATOM 2889 N N . LEU B 1 49 ? 20.938 22.547 0.752 1 94.81 49 LEU B N 1
ATOM 2890 C CA . LEU B 1 49 ? 20.688 22.062 2.107 1 94.81 49 LEU B CA 1
ATOM 2891 C C . LEU B 1 49 ? 21.859 21.203 2.598 1 94.81 49 LEU B C 1
ATOM 2893 O O . LEU B 1 49 ? 22.375 20.359 1.861 1 94.81 49 LEU B O 1
ATOM 2897 N N . PHE B 1 50 ? 22.344 21.516 3.773 1 94.44 50 PHE B N 1
ATOM 2898 C CA . PHE B 1 50 ? 23.359 20.703 4.422 1 94.44 50 PHE B CA 1
ATOM 2899 C C . PHE B 1 50 ? 22.766 19.859 5.543 1 94.44 50 PHE B C 1
ATOM 2901 O O . PHE B 1 50 ? 22.234 20.406 6.516 1 94.44 50 PHE B O 1
ATOM 2908 N N . ILE B 1 51 ? 22.859 18.531 5.402 1 93.38 51 ILE B N 1
ATOM 2909 C CA . ILE B 1 51 ? 22.156 17.656 6.332 1 93.38 51 ILE B CA 1
ATOM 2910 C C . ILE B 1 51 ? 23.094 16.516 6.742 1 93.38 51 ILE B C 1
ATOM 2912 O O . ILE B 1 51 ? 23.969 16.109 5.973 1 93.38 51 ILE B O 1
ATOM 2916 N N . GLY B 1 52 ? 22.922 16.109 7.961 1 92.56 52 GLY B N 1
ATOM 2917 C CA . GLY B 1 52 ? 23.672 14.969 8.484 1 92.56 52 GLY B CA 1
ATOM 2918 C C . GLY B 1 52 ? 22.781 13.898 9.086 1 92.56 52 GLY B C 1
ATOM 2919 O O . GLY B 1 52 ? 21.656 14.188 9.5 1 92.56 52 GLY B O 1
ATOM 2920 N N . GLU B 1 53 ? 23.156 12.695 9.07 1 91.5 53 GLU B N 1
ATOM 2921 C CA . GLU B 1 53 ? 22.547 11.547 9.742 1 91.5 53 GLU B CA 1
ATOM 2922 C C . GLU B 1 53 ? 23.609 10.719 10.461 1 91.5 53 GLU B C 1
ATOM 2924 O O . GLU B 1 53 ? 24.5 10.164 9.828 1 91.5 53 GLU B O 1
ATOM 2929 N N . ASN B 1 54 ? 23.391 10.648 11.766 1 89.62 54 ASN B N 1
ATOM 2930 C CA . ASN B 1 54 ? 24.391 9.992 12.594 1 89.62 54 ASN B CA 1
ATOM 2931 C C . ASN B 1 54 ? 25.781 10.57 12.344 1 89.62 54 ASN B C 1
ATOM 2933 O O . ASN B 1 54 ? 26.031 11.75 12.594 1 89.62 54 ASN B O 1
ATOM 2937 N N . ASP B 1 55 ? 26.688 9.852 11.656 1 88.56 55 ASP B N 1
ATOM 2938 C CA . ASP B 1 55 ? 28.062 10.328 11.492 1 88.56 55 ASP B CA 1
ATOM 2939 C C . ASP B 1 55 ? 28.359 10.656 10.031 1 88.56 55 ASP B C 1
ATOM 2941 O O . ASP B 1 55 ? 29.516 10.805 9.648 1 88.56 55 ASP B O 1
ATOM 2945 N N . LYS B 1 56 ? 27.359 10.789 9.289 1 92 56 LYS B N 1
ATOM 2946 C CA . LYS B 1 56 ? 27.547 11.109 7.871 1 92 56 LYS B CA 1
ATOM 2947 C C . LYS B 1 56 ? 26.891 12.445 7.523 1 92 56 LYS B C 1
ATOM 2949 O O . LYS B 1 56 ? 25.844 12.797 8.078 1 92 56 LYS B O 1
ATOM 2954 N N . GLU B 1 57 ? 27.562 13.125 6.602 1 94.19 57 GLU B N 1
ATOM 2955 C CA . GLU B 1 57 ? 27.094 14.453 6.223 1 94.19 57 GLU B CA 1
ATOM 2956 C C . GLU B 1 57 ? 27 14.594 4.707 1 94.19 57 GLU B C 1
ATOM 2958 O O . GLU B 1 57 ? 27.812 14.031 3.977 1 94.19 57 GLU B O 1
ATOM 2963 N N . TRP B 1 58 ? 26 15.375 4.262 1 94.44 58 TRP B N 1
ATOM 2964 C CA . TRP B 1 58 ? 25.781 15.602 2.836 1 94.44 58 TRP B CA 1
ATOM 2965 C C . TRP B 1 58 ? 25.406 17.062 2.566 1 94.44 58 TRP B C 1
ATOM 2967 O O . TRP B 1 58 ? 24.766 17.703 3.402 1 94.44 58 TRP B O 1
ATOM 2977 N N . GLY B 1 59 ? 25.859 17.547 1.44 1 95 59 GLY B N 1
ATOM 2978 C CA . GLY B 1 59 ? 25.328 18.766 0.84 1 95 59 GLY B CA 1
ATOM 2979 C C . GLY B 1 59 ? 24.469 18.5 -0.377 1 95 59 GLY B C 1
ATOM 2980 O O . GLY B 1 59 ? 24.906 17.859 -1.335 1 95 59 GLY B O 1
ATOM 2981 N N . LEU B 1 60 ? 23.219 18.922 -0.284 1 95.25 60 LEU B N 1
ATOM 2982 C CA . LEU B 1 60 ? 22.266 18.656 -1.362 1 95.25 60 LEU B CA 1
ATOM 2983 C C . LEU B 1 60 ? 21.938 19.953 -2.107 1 95.25 60 LEU B C 1
ATOM 2985 O O . LEU B 1 60 ? 21.641 20.969 -1.485 1 95.25 60 LEU B O 1
ATOM 2989 N N . SER B 1 61 ? 21.984 19.859 -3.383 1 95.81 61 SER B N 1
ATOM 2990 C CA . SER B 1 61 ? 21.625 20.984 -4.23 1 95.81 61 SER B CA 1
ATOM 2991 C C . SER B 1 61 ? 20.266 20.75 -4.902 1 95.81 61 SER B C 1
ATOM 2993 O O . SER B 1 61 ? 19.688 19.672 -4.77 1 95.81 61 SER B O 1
ATOM 2995 N N . GLU B 1 62 ? 19.844 21.797 -5.598 1 95.31 62 GLU B N 1
ATOM 2996 C CA . GLU B 1 62 ? 18.562 21.734 -6.305 1 95.31 62 GLU B CA 1
ATOM 2997 C C . GLU B 1 62 ? 18.469 20.484 -7.176 1 95.31 62 GLU B C 1
ATOM 2999 O O . GLU B 1 62 ? 19.391 20.188 -7.945 1 95.31 62 GLU B O 1
ATOM 3004 N N . GLY B 1 63 ? 17.375 19.703 -7 1 93.25 63 GLY B N 1
ATOM 3005 C CA . GLY B 1 63 ? 17.156 18.5 -7.797 1 93.25 63 GLY B CA 1
ATOM 3006 C C . GLY B 1 63 ? 17.656 17.234 -7.129 1 93.25 63 GLY B C 1
ATOM 3007 O O . GLY B 1 63 ? 17.406 16.141 -7.609 1 93.25 63 GLY B O 1
ATOM 3008 N N . GLU B 1 64 ? 18.328 17.422 -6.012 1 94.56 64 GLU B N 1
ATOM 3009 C CA . GLU B 1 64 ? 18.844 16.25 -5.297 1 94.56 64 GLU B CA 1
ATOM 3010 C C . GLU B 1 64 ? 17.969 15.898 -4.105 1 94.56 64 GLU B C 1
ATOM 3012 O O . GLU B 1 64 ? 17.266 16.766 -3.574 1 94.56 64 GLU B O 1
ATOM 3017 N N . ALA B 1 65 ? 17.969 14.656 -3.742 1 95.31 65 ALA B N 1
ATOM 3018 C CA . ALA B 1 65 ? 17.156 14.148 -2.637 1 95.31 65 ALA B CA 1
ATOM 3019 C C . ALA B 1 65 ? 17.969 13.203 -1.752 1 95.31 65 ALA B C 1
ATOM 3021 O O . ALA B 1 65 ? 18.984 12.648 -2.184 1 95.31 65 ALA B O 1
ATOM 3022 N N . ILE B 1 66 ? 17.562 13.109 -0.528 1 95.19 66 ILE B N 1
ATOM 3023 C CA . ILE B 1 66 ? 18.141 12.164 0.424 1 95.19 66 ILE B CA 1
ATOM 3024 C C . ILE B 1 66 ? 17.016 11.438 1.171 1 95.19 66 ILE B C 1
ATOM 3026 O O . ILE B 1 66 ? 15.953 12.008 1.416 1 95.19 66 ILE B O 1
ATOM 3030 N N . ILE B 1 67 ? 17.203 10.188 1.477 1 95.44 67 ILE B N 1
ATOM 3031 C CA . ILE B 1 67 ? 16.297 9.445 2.336 1 95.44 67 ILE B CA 1
ATOM 3032 C C . ILE B 1 67 ? 16.922 9.234 3.709 1 95.44 67 ILE B C 1
ATOM 3034 O O . ILE B 1 67 ? 18.016 8.664 3.818 1 95.44 67 ILE B O 1
ATOM 3038 N N . LEU B 1 68 ? 16.297 9.703 4.734 1 92.81 68 LEU B N 1
ATOM 3039 C CA . LEU B 1 68 ? 16.766 9.57 6.109 1 92.81 68 LEU B CA 1
ATOM 3040 C C . LEU B 1 68 ? 16.078 8.406 6.812 1 92.81 68 LEU B C 1
ATOM 3042 O O . LEU B 1 68 ? 14.883 8.18 6.629 1 92.81 68 LEU B O 1
ATOM 3046 N N . ARG B 1 69 ? 16.812 7.73 7.602 1 92.94 69 ARG B N 1
ATOM 3047 C CA . ARG B 1 69 ? 16.328 6.559 8.32 1 92.94 69 ARG B CA 1
ATOM 3048 C C . ARG B 1 69 ? 15.422 6.965 9.477 1 92.94 69 ARG B C 1
ATOM 3050 O O . ARG B 1 69 ? 15.578 8.047 10.047 1 92.94 69 ARG B O 1
ATOM 3057 N N . PRO B 1 70 ? 14.516 6.105 9.812 1 88.94 70 PRO B N 1
ATOM 3058 C CA . PRO B 1 70 ? 13.602 6.406 10.914 1 88.94 70 PRO B CA 1
ATOM 3059 C C . PRO B 1 70 ? 14.273 6.305 12.281 1 88.94 70 PRO B C 1
ATOM 3061 O O . PRO B 1 70 ? 13.781 6.875 13.258 1 88.94 70 PRO B O 1
ATOM 3064 N N . ASP B 1 71 ? 15.367 5.586 12.391 1 87.12 71 ASP B N 1
ATOM 3065 C CA . ASP B 1 71 ? 16.016 5.312 13.664 1 87.12 71 ASP B CA 1
ATOM 3066 C C . ASP B 1 71 ? 17.328 6.082 13.797 1 87.12 71 ASP B C 1
ATOM 3068 O O . ASP B 1 71 ? 18.156 5.758 14.641 1 87.12 71 ASP B O 1
ATOM 3072 N N . GLY B 1 72 ? 17.578 7.008 12.906 1 86.69 72 GLY B N 1
ATOM 3073 C CA . GLY B 1 72 ? 18.828 7.75 12.93 1 86.69 72 GLY B CA 1
ATOM 3074 C C . GLY B 1 72 ? 18.703 9.133 13.539 1 86.69 72 GLY B C 1
ATOM 3075 O O . GLY B 1 72 ? 17.578 9.594 13.797 1 86.69 72 GLY B O 1
ATOM 3076 N N . PHE B 1 73 ? 19.875 9.734 13.781 1 87.31 73 PHE B N 1
ATOM 3077 C CA . PHE B 1 73 ? 19.953 11.117 14.219 1 87.31 73 PHE B CA 1
ATOM 3078 C C . PHE B 1 73 ? 20.203 12.047 13.031 1 87.31 73 PHE B C 1
ATOM 3080 O O . PHE B 1 73 ? 21.203 11.914 12.32 1 87.31 73 PHE B O 1
ATOM 3087 N N . HIS B 1 74 ? 19.25 12.914 12.836 1 88.88 74 HIS B N 1
ATOM 3088 C CA . HIS B 1 74 ? 19.344 13.859 11.727 1 88.88 74 HIS B CA 1
ATOM 3089 C C . HIS B 1 74 ? 19.672 15.266 12.227 1 88.88 74 HIS B C 1
ATOM 3091 O O . HIS B 1 74 ? 19.156 15.695 13.266 1 88.88 74 HIS B O 1
ATOM 3097 N N . TYR B 1 75 ? 20.484 16 11.547 1 86.69 75 TYR B N 1
ATOM 3098 C CA . TYR B 1 75 ? 20.828 17.359 11.969 1 86.69 75 TYR B CA 1
ATOM 3099 C C . TYR B 1 75 ? 21.328 18.188 10.789 1 86.69 75 TYR B C 1
ATOM 3101 O O . TYR B 1 75 ? 21.734 17.625 9.766 1 86.69 75 TYR B O 1
ATOM 3109 N N . GLY B 1 76 ? 21.203 19.469 10.992 1 87.75 76 GLY B N 1
ATOM 3110 C CA . GLY B 1 76 ? 21.797 20.375 10.023 1 87.75 76 GLY B CA 1
ATOM 3111 C C . GLY B 1 76 ? 23.281 20.594 10.242 1 87.75 76 GLY B C 1
ATOM 3112 O O . GLY B 1 76 ? 23.703 20.953 11.344 1 87.75 76 GLY B O 1
ATOM 3113 N N . THR B 1 77 ? 24.062 20.375 9.242 1 89.69 77 THR B N 1
ATOM 3114 C CA . THR B 1 77 ? 25.516 20.422 9.406 1 89.69 77 THR B CA 1
ATOM 3115 C C . THR B 1 77 ? 26.031 21.828 9.156 1 89.69 77 THR B C 1
ATOM 3117 O O . THR B 1 77 ? 27.125 22.188 9.617 1 89.69 77 THR B O 1
ATOM 3120 N N . ALA B 1 78 ? 25.391 22.594 8.391 1 91.06 78 ALA B N 1
ATOM 3121 C CA . ALA B 1 78 ? 25.734 23.969 8.086 1 91.06 78 ALA B CA 1
ATOM 3122 C C . ALA B 1 78 ? 24.5 24.781 7.715 1 91.06 78 ALA B C 1
ATOM 3124 O O . ALA B 1 78 ? 23.484 24.234 7.297 1 91.06 78 ALA B O 1
ATOM 3125 N N . PRO B 1 79 ? 24.562 26.031 7.957 1 91 79 PRO B N 1
ATOM 3126 C CA . PRO B 1 79 ? 23.438 26.875 7.531 1 91 79 PRO B CA 1
ATOM 3127 C C . PRO B 1 79 ? 23.297 26.922 6.012 1 91 79 PRO B C 1
ATOM 3129 O O . PRO B 1 79 ? 24.281 26.781 5.285 1 91 79 PRO B O 1
ATOM 3132 N N . CYS B 1 80 ? 22.094 27.203 5.586 1 91.56 80 CYS B N 1
ATOM 3133 C CA . CYS B 1 80 ? 21.844 27.375 4.16 1 91.56 80 CYS B CA 1
ATOM 3134 C C . CYS B 1 80 ? 22.469 28.672 3.66 1 91.56 80 CYS B C 1
ATOM 3136 O O . CYS B 1 80 ? 22.266 29.734 4.25 1 91.56 80 CYS B O 1
ATOM 3138 N N . PRO B 1 81 ? 23.234 28.594 2.613 1 93 81 PRO B N 1
ATOM 3139 C CA . PRO B 1 81 ? 23.891 29.812 2.107 1 93 81 PRO B CA 1
ATOM 3140 C C . PRO B 1 81 ? 22.938 30.734 1.369 1 93 81 PRO B C 1
ATOM 3142 O O . PRO B 1 81 ? 23.281 31.891 1.092 1 93 81 PRO B O 1
ATOM 3145 N N . GLU B 1 82 ? 21.766 30.266 0.965 1 94 82 GLU B N 1
ATOM 3146 C CA . GLU B 1 82 ? 20.719 31 0.246 1 94 82 GLU B CA 1
ATOM 3147 C C . GLU B 1 82 ? 19.328 30.469 0.602 1 94 82 GLU B C 1
ATOM 3149 O O . GLU B 1 82 ? 19.203 29.469 1.31 1 94 82 GLU B O 1
ATOM 3154 N N . GLU B 1 83 ? 18.391 31.25 0.162 1 93.88 83 GLU B N 1
ATOM 3155 C CA . GLU B 1 83 ? 17.047 30.734 0.328 1 93.88 83 GLU B CA 1
ATOM 3156 C C . GLU B 1 83 ? 16.906 29.328 -0.251 1 93.88 83 GLU B C 1
ATOM 3158 O O . GLU B 1 83 ? 17.312 29.078 -1.39 1 93.88 83 GLU B O 1
ATOM 3163 N N . THR B 1 84 ? 16.484 28.422 0.607 1 92.62 84 THR B N 1
ATOM 3164 C CA . THR B 1 84 ? 16.438 27.016 0.235 1 92.62 84 THR B CA 1
ATOM 3165 C C . THR B 1 84 ? 15.031 26.453 0.447 1 92.62 84 THR B C 1
ATOM 3167 O O . THR B 1 84 ? 14.469 26.562 1.541 1 92.62 84 THR B O 1
ATOM 3170 N N . ASP B 1 85 ? 14.461 25.938 -0.638 1 93 85 ASP B N 1
ATOM 3171 C CA . ASP B 1 85 ? 13.156 25.281 -0.582 1 93 85 ASP B CA 1
ATOM 3172 C C . ASP B 1 85 ? 13.305 23.766 -0.625 1 93 85 ASP B C 1
ATOM 3174 O O . ASP B 1 85 ? 14.047 23.234 -1.458 1 93 85 ASP B O 1
ATOM 3178 N N . ILE B 1 86 ? 12.648 23.156 0.326 1 91.5 86 ILE B N 1
ATOM 3179 C CA . ILE B 1 86 ? 12.672 21.688 0.315 1 91.5 86 ILE B CA 1
ATOM 3180 C C . ILE B 1 86 ? 11.242 21.156 0.354 1 91.5 86 ILE B C 1
ATOM 3182 O O . ILE B 1 86 ? 10.312 21.859 0.772 1 91.5 86 ILE B O 1
ATOM 3186 N N . THR B 1 87 ? 11.086 20.016 -0.148 1 91.44 87 THR B N 1
ATOM 3187 C CA . THR B 1 87 ? 9.914 19.172 0.058 1 91.44 87 THR B CA 1
ATOM 3188 C C . THR B 1 87 ? 10.289 17.891 0.802 1 91.44 87 THR B C 1
ATOM 3190 O O . THR B 1 87 ? 11.359 17.328 0.574 1 91.44 87 THR B O 1
ATOM 3193 N N . TRP B 1 88 ? 9.477 17.531 1.708 1 90 88 TRP B N 1
ATOM 3194 C CA . TRP B 1 88 ? 9.766 16.312 2.457 1 90 88 TRP B CA 1
ATOM 3195 C C . TRP B 1 88 ? 8.578 15.359 2.434 1 90 88 TRP B C 1
ATOM 3197 O O . TRP B 1 88 ? 7.426 15.797 2.338 1 90 88 TRP B O 1
ATOM 3207 N N . ILE B 1 89 ? 8.82 14.07 2.469 1 90.81 89 ILE B N 1
ATOM 3208 C CA . ILE B 1 89 ? 7.816 13.016 2.51 1 90.81 89 ILE B CA 1
ATOM 3209 C C . ILE B 1 89 ? 8.172 12.008 3.602 1 90.81 89 ILE B C 1
ATOM 3211 O O . ILE B 1 89 ? 9.25 11.422 3.586 1 90.81 89 ILE B O 1
ATOM 3215 N N . HIS B 1 90 ? 7.258 11.828 4.52 1 89 90 HIS B N 1
ATOM 3216 C CA . HIS B 1 90 ? 7.383 10.797 5.547 1 89 90 HIS B CA 1
ATOM 3217 C C . HIS B 1 90 ? 6.641 9.531 5.148 1 89 90 HIS B C 1
ATOM 3219 O O . HIS B 1 90 ? 5.5 9.594 4.688 1 89 90 HIS B O 1
ATOM 3225 N N . PHE B 1 91 ? 7.316 8.422 5.297 1 89.75 91 PHE B N 1
ATOM 3226 C CA . PHE B 1 91 ? 6.664 7.152 5.008 1 89.75 91 PHE B CA 1
ATOM 3227 C C . PHE B 1 91 ? 7.16 6.059 5.949 1 89.75 91 PHE B C 1
ATOM 3229 O O . PHE B 1 91 ? 8.117 6.27 6.703 1 89.75 91 PHE B O 1
ATOM 3236 N N . GLN B 1 92 ? 6.445 4.988 5.957 1 87.75 92 GLN B N 1
ATOM 3237 C CA . GLN B 1 92 ? 6.805 3.846 6.789 1 87.75 92 GLN B CA 1
ATOM 3238 C C . GLN B 1 92 ? 6.531 2.529 6.07 1 87.75 92 GLN B C 1
ATOM 3240 O O . GLN B 1 92 ? 5.93 2.518 4.992 1 87.75 92 GLN B O 1
ATOM 3245 N N . THR B 1 93 ? 7.066 1.442 6.543 1 87.19 93 THR B N 1
ATOM 3246 C CA . THR B 1 93 ? 6.852 0.116 5.973 1 87.19 93 THR B CA 1
ATOM 3247 C C . THR B 1 93 ? 6.578 -0.905 7.074 1 87.19 93 THR B C 1
ATOM 3249 O O . THR B 1 93 ? 7.09 -0.778 8.188 1 87.19 93 THR B O 1
ATOM 3252 N N . PHE B 1 94 ? 5.734 -1.84 6.793 1 78.31 94 PHE B N 1
ATOM 3253 C CA . PHE B 1 94 ? 5.539 -2.984 7.676 1 78.31 94 PHE B CA 1
ATOM 3254 C C . PHE B 1 94 ? 6.523 -4.098 7.348 1 78.31 94 PHE B C 1
ATOM 3256 O O . PHE B 1 94 ? 6.613 -5.09 8.07 1 78.31 94 PHE B O 1
ATOM 3263 N N . GLY B 1 95 ? 7.199 -3.875 6.281 1 78.69 95 GLY B N 1
ATOM 3264 C CA . GLY B 1 95 ? 8.148 -4.891 5.855 1 78.69 95 GLY B CA 1
ATOM 3265 C C . GLY B 1 95 ? 9.547 -4.66 6.383 1 78.69 95 GLY B C 1
ATOM 3266 O O . GLY B 1 95 ? 9.812 -3.652 7.043 1 78.69 95 GLY B O 1
ATOM 3267 N N . ALA B 1 96 ? 10.391 -5.621 6.078 1 86.81 96 ALA B N 1
ATOM 3268 C CA . ALA B 1 96 ? 11.805 -5.512 6.445 1 86.81 96 ALA B CA 1
ATOM 3269 C C . ALA B 1 96 ? 12.531 -4.535 5.527 1 86.81 96 ALA B C 1
ATOM 3271 O O . ALA B 1 96 ? 12.141 -4.344 4.375 1 86.81 96 ALA B O 1
ATOM 3272 N N . TRP B 1 97 ? 13.492 -3.912 6.078 1 91.31 97 TRP B N 1
ATOM 3273 C CA . TRP B 1 97 ? 14.375 -3.041 5.309 1 91.31 97 TRP B CA 1
ATOM 3274 C C . TRP B 1 97 ? 15.789 -3.047 5.883 1 91.31 97 TRP B C 1
ATOM 3276 O O . TRP B 1 97 ? 16 -3.488 7.016 1 91.31 97 TRP B O 1
ATOM 3286 N N . ASP B 1 98 ? 16.703 -2.695 5.047 1 93.06 98 ASP B N 1
ATOM 3287 C CA . ASP B 1 98 ? 18.094 -2.566 5.461 1 93.06 98 ASP B CA 1
ATOM 3288 C C . ASP B 1 98 ? 18.828 -1.523 4.621 1 93.06 98 ASP B C 1
ATOM 3290 O O . ASP B 1 98 ? 18.328 -1.092 3.58 1 93.06 98 ASP B O 1
ATOM 3294 N N . GLU B 1 99 ? 19.859 -0.992 5.16 1 93.75 99 GLU B N 1
ATOM 3295 C CA . GLU B 1 99 ? 20.734 -0.068 4.434 1 93.75 99 GLU B CA 1
ATOM 3296 C C . GLU B 1 99 ? 22.078 -0.704 4.137 1 93.75 99 GLU B C 1
ATOM 3298 O O . GLU B 1 99 ? 22.75 -1.195 5.047 1 93.75 99 GLU B O 1
ATOM 3303 N N . MET B 1 100 ? 22.422 -0.737 2.848 1 89.88 100 MET B N 1
ATOM 3304 C CA . MET B 1 100 ? 23.688 -1.338 2.412 1 89.88 100 MET B CA 1
ATOM 3305 C C . MET B 1 100 ? 24.5 -0.347 1.593 1 89.88 100 MET B C 1
ATOM 3307 O O . MET B 1 100 ? 23.969 0.633 1.075 1 89.88 100 MET B O 1
ATOM 3311 N N . ASN B 1 101 ? 25.719 -0.68 1.45 1 88.38 101 ASN B N 1
ATOM 3312 C CA . ASN B 1 101 ? 26.641 0.27 0.825 1 88.38 101 ASN B CA 1
ATOM 3313 C C . ASN B 1 101 ? 26.625 0.147 -0.696 1 88.38 101 ASN B C 1
ATOM 3315 O O . ASN B 1 101 ? 26.906 1.115 -1.405 1 88.38 101 ASN B O 1
ATOM 3319 N N . THR B 1 102 ? 26.375 -1.076 -1.166 1 84.75 102 THR B N 1
ATOM 3320 C CA . THR B 1 102 ? 26.391 -1.294 -2.607 1 84.75 102 THR B CA 1
ATOM 3321 C C . THR B 1 102 ? 25.203 -2.176 -3.025 1 84.75 102 THR B C 1
ATOM 3323 O O . THR B 1 102 ? 24.625 -2.877 -2.193 1 84.75 102 THR B O 1
ATOM 3326 N N . MET B 1 103 ? 24.938 -2.129 -4.25 1 82.88 103 MET B N 1
ATOM 3327 C CA . MET B 1 103 ? 23.891 -2.982 -4.801 1 82.88 103 MET B CA 1
ATOM 3328 C C . MET B 1 103 ? 24.25 -4.457 -4.648 1 82.88 103 MET B C 1
ATOM 3330 O O . MET B 1 103 ? 23.375 -5.285 -4.367 1 82.88 103 MET B O 1
ATOM 3334 N N . ASN B 1 104 ? 25.484 -4.754 -4.891 1 81.75 104 ASN B N 1
ATOM 3335 C CA . ASN B 1 104 ? 25.922 -6.133 -4.719 1 81.75 104 ASN B CA 1
ATOM 3336 C C . ASN B 1 104 ? 25.672 -6.637 -3.303 1 81.75 104 ASN B C 1
ATOM 3338 O O . ASN B 1 104 ? 25.25 -7.781 -3.109 1 81.75 104 ASN B O 1
ATOM 3342 N N . GLU B 1 105 ? 25.906 -5.754 -2.371 1 85.75 105 GLU B N 1
ATOM 3343 C CA . GLU B 1 105 ? 25.641 -6.117 -0.984 1 85.75 105 GLU B CA 1
ATOM 3344 C C . GLU B 1 105 ? 24.141 -6.328 -0.753 1 85.75 105 GLU B C 1
ATOM 3346 O O . GLU B 1 105 ? 23.75 -7.219 0.002 1 85.75 105 GLU B O 1
ATOM 3351 N N . CYS B 1 106 ? 23.375 -5.5 -1.313 1 86.31 106 CYS B N 1
ATOM 3352 C CA . CYS B 1 106 ? 21.922 -5.66 -1.219 1 86.31 106 CYS B CA 1
ATOM 3353 C C . CYS B 1 106 ? 21.5 -7.027 -1.737 1 86.31 106 CYS B C 1
ATOM 3355 O O . CYS B 1 106 ? 20.734 -7.734 -1.078 1 86.31 106 CYS B O 1
ATOM 3357 N N . LEU B 1 107 ? 22.016 -7.363 -2.869 1 82.62 107 LEU B N 1
ATOM 3358 C CA . LEU B 1 107 ? 21.641 -8.625 -3.504 1 82.62 107 LEU B CA 1
ATOM 3359 C C . LEU B 1 107 ? 22.156 -9.812 -2.699 1 82.62 107 LEU B C 1
ATOM 3361 O O . LEU B 1 107 ? 21.453 -10.82 -2.561 1 82.62 107 LEU B O 1
ATOM 3365 N N . ASP B 1 108 ? 23.312 -9.648 -2.197 1 83.69 108 ASP B N 1
ATOM 3366 C CA . ASP B 1 108 ? 23.906 -10.719 -1.406 1 83.69 108 ASP B CA 1
ATOM 3367 C C . ASP B 1 108 ? 23.109 -10.977 -0.134 1 83.69 108 ASP B C 1
ATOM 3369 O O . ASP B 1 108 ? 23.047 -12.109 0.353 1 83.69 108 ASP B O 1
ATOM 3373 N N . ASN B 1 109 ? 22.484 -9.953 0.382 1 87.56 109 ASN B 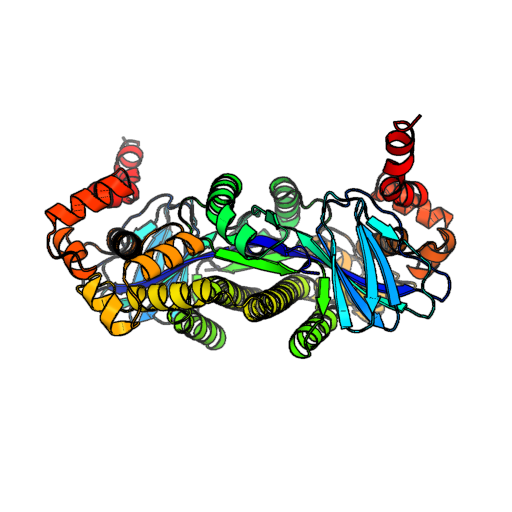N 1
ATOM 3374 C CA . ASN B 1 109 ? 21.766 -10.07 1.643 1 87.56 109 ASN B CA 1
ATOM 3375 C C . ASN B 1 109 ? 20.25 -10.172 1.414 1 87.56 109 ASN B C 1
ATOM 3377 O O . ASN B 1 109 ? 19.484 -10.18 2.369 1 87.56 109 ASN B O 1
ATOM 3381 N N . GLN B 1 110 ? 19.844 -10.219 0.28 1 86.12 110 GLN B N 1
ATOM 3382 C CA . GLN B 1 110 ? 18.438 -10.125 -0.108 1 86.12 110 GLN B CA 1
ATOM 3383 C C . GLN B 1 110 ? 17.625 -11.281 0.472 1 86.12 110 GLN B C 1
ATOM 3385 O O . GLN B 1 110 ? 16.531 -11.07 0.999 1 86.12 110 GLN B O 1
ATOM 3390 N N . ILE B 1 111 ? 18.141 -12.508 0.407 1 82.88 111 ILE B N 1
ATOM 3391 C CA . ILE B 1 111 ? 17.406 -13.688 0.862 1 82.88 111 ILE B CA 1
ATOM 3392 C C . ILE B 1 111 ? 17.172 -13.594 2.367 1 82.88 111 ILE B C 1
ATOM 3394 O O . ILE B 1 111 ? 16.062 -13.891 2.846 1 82.88 111 ILE B O 1
ATOM 3398 N N . ALA B 1 112 ? 18.188 -13.172 3.035 1 85.44 112 ALA B N 1
ATOM 3399 C CA . ALA B 1 112 ? 18.047 -13 4.477 1 85.44 112 ALA B CA 1
ATOM 3400 C C . ALA B 1 112 ? 16.984 -11.953 4.805 1 85.44 112 ALA B C 1
ATOM 3402 O O . ALA B 1 112 ? 16.188 -12.125 5.738 1 85.44 112 ALA B O 1
ATOM 3403 N N . LEU B 1 113 ? 16.969 -10.93 4.059 1 88.88 113 LEU B N 1
ATOM 3404 C CA . LEU B 1 113 ? 15.992 -9.867 4.273 1 88.88 113 LEU B CA 1
ATOM 3405 C C . LEU B 1 113 ? 14.578 -10.344 3.943 1 88.88 113 LEU B C 1
ATOM 3407 O O . LEU B 1 113 ? 13.625 -9.992 4.637 1 88.88 113 LEU B O 1
ATOM 3411 N N . PHE B 1 114 ? 14.422 -11.125 2.896 1 83.75 114 PHE B N 1
ATOM 3412 C CA . PHE B 1 114 ? 13.141 -11.711 2.529 1 83.75 114 PHE B CA 1
ATOM 3413 C C . PHE B 1 114 ? 12.602 -12.578 3.656 1 83.75 114 PHE B C 1
ATOM 3415 O O . PHE B 1 114 ? 11.414 -12.508 3.988 1 83.75 114 PHE B O 1
ATOM 3422 N N . GLU B 1 115 ? 13.422 -13.375 4.219 1 82.69 115 GLU B N 1
ATOM 3423 C CA . GLU B 1 115 ? 13.008 -14.25 5.305 1 82.69 115 GLU B CA 1
ATOM 3424 C C . GLU B 1 115 ? 12.555 -13.453 6.52 1 82.69 115 GLU B C 1
ATOM 3426 O O . GLU B 1 115 ? 11.547 -13.781 7.152 1 82.69 115 GLU B O 1
ATOM 3431 N N . LYS B 1 116 ? 13.289 -12.414 6.797 1 83.19 116 LYS B N 1
ATOM 3432 C CA . LYS B 1 116 ? 12.898 -11.523 7.887 1 83.19 116 LYS B CA 1
ATOM 3433 C C . LYS B 1 116 ? 11.539 -10.883 7.613 1 83.19 116 LYS B C 1
ATOM 3435 O O . LYS B 1 116 ? 10.719 -10.75 8.523 1 83.19 116 LYS B O 1
ATOM 3440 N N . HIS B 1 117 ? 11.328 -10.508 6.406 1 83.5 117 HIS B N 1
ATOM 3441 C CA . HIS B 1 117 ? 10.086 -9.875 5.977 1 83.5 117 HIS B CA 1
ATOM 3442 C C . HIS B 1 117 ? 8.898 -10.82 6.133 1 83.5 117 HIS B C 1
ATOM 3444 O O . HIS B 1 117 ? 7.855 -10.43 6.664 1 83.5 117 HIS B O 1
ATOM 3450 N N . LYS B 1 118 ? 9.023 -12.008 5.609 1 76.75 118 LYS B N 1
ATOM 3451 C CA . LYS B 1 118 ? 7.945 -12.992 5.652 1 76.75 118 LYS B CA 1
ATOM 3452 C C . LYS B 1 118 ? 7.535 -13.297 7.09 1 76.75 118 LYS B C 1
ATOM 3454 O O . LYS B 1 118 ? 6.355 -13.5 7.375 1 76.75 118 LYS B O 1
ATOM 3459 N N . GLN B 1 119 ? 8.438 -13.25 7.949 1 69.44 119 GLN B N 1
ATOM 3460 C CA . GLN B 1 119 ? 8.156 -13.469 9.359 1 69.44 119 GLN B CA 1
ATOM 3461 C C . GLN B 1 119 ? 7.402 -12.281 9.961 1 69.44 119 GLN B C 1
ATOM 3463 O O . GLN B 1 119 ? 6.461 -12.461 10.734 1 69.44 119 GLN B O 1
ATOM 3468 N N . ALA B 1 120 ? 7.82 -11.164 9.516 1 63.81 120 ALA B N 1
ATOM 3469 C CA . ALA B 1 120 ? 7.277 -9.938 10.094 1 63.81 120 ALA B CA 1
ATOM 3470 C C . ALA B 1 120 ? 5.867 -9.664 9.57 1 63.81 120 ALA B C 1
ATOM 3472 O O . ALA B 1 120 ? 4.996 -9.219 10.328 1 63.81 120 ALA B O 1
ATOM 3473 N N . ALA B 1 121 ? 5.609 -9.93 8.305 1 58.19 121 ALA B N 1
ATOM 3474 C CA . ALA B 1 121 ? 4.355 -9.508 7.688 1 58.19 121 ALA B CA 1
ATOM 3475 C C . ALA B 1 121 ? 3.398 -10.68 7.535 1 58.19 121 ALA B C 1
ATOM 3477 O O . ALA B 1 121 ? 2.303 -10.531 6.984 1 58.19 121 ALA B O 1
ATOM 3478 N N . TYR B 1 122 ? 3.639 -11.867 8.094 1 53.59 122 TYR B N 1
ATOM 3479 C CA . TYR B 1 122 ? 2.811 -13.062 8 1 53.59 122 TYR B CA 1
ATOM 3480 C C . TYR B 1 122 ? 2.443 -13.359 6.551 1 53.59 122 TYR B C 1
ATOM 3482 O O . TYR B 1 122 ? 1.279 -13.625 6.242 1 53.59 122 TYR B O 1
ATOM 3490 N N . LEU B 1 123 ? 3.395 -13.125 5.715 1 58.59 123 LEU B N 1
ATOM 3491 C CA . LEU B 1 123 ? 3.166 -13.266 4.281 1 58.59 123 LEU B CA 1
ATOM 3492 C C . LEU B 1 123 ? 3.793 -14.555 3.76 1 58.59 123 LEU B C 1
ATOM 3494 O O . LEU B 1 123 ? 4.355 -14.578 2.662 1 58.59 123 LEU B O 1
ATOM 3498 N N . ASN B 1 124 ? 3.617 -15.641 4.422 1 54.25 124 ASN B N 1
ATOM 3499 C CA . ASN B 1 124 ? 4.316 -16.875 4.09 1 54.25 124 ASN B CA 1
ATOM 3500 C C . ASN B 1 124 ? 4.039 -17.312 2.656 1 54.25 124 ASN B C 1
ATOM 3502 O O . ASN B 1 124 ? 4.852 -18.016 2.045 1 54.25 124 ASN B O 1
ATOM 3506 N N . HIS B 1 125 ? 2.996 -16.766 2.098 1 58.56 125 HIS B N 1
ATOM 3507 C CA . HIS B 1 125 ? 2.672 -17.344 0.803 1 58.56 125 HIS B CA 1
ATOM 3508 C C . HIS B 1 125 ? 2.725 -16.297 -0.305 1 58.56 125 HIS B C 1
ATOM 3510 O O . HIS B 1 125 ? 2.27 -16.547 -1.423 1 58.56 125 HIS B O 1
ATOM 3516 N N . CYS B 1 126 ? 3.436 -15.242 0.004 1 63.75 126 CYS B N 1
ATOM 3517 C CA . CYS B 1 126 ? 3.418 -14.203 -1.018 1 63.75 126 CYS B CA 1
ATOM 3518 C C . CYS B 1 126 ? 4.793 -14.047 -1.658 1 63.75 126 CYS B C 1
ATOM 3520 O O . CYS B 1 126 ? 5.816 -14.211 -0.993 1 63.75 126 CYS B O 1
ATOM 3522 N N . GLU B 1 127 ? 4.773 -13.922 -3.004 1 72.62 127 GLU B N 1
ATOM 3523 C CA . GLU B 1 127 ? 6.004 -13.523 -3.689 1 72.62 127 GLU B CA 1
ATOM 3524 C C . GLU B 1 127 ? 6.445 -12.125 -3.268 1 72.62 127 GLU B C 1
ATOM 3526 O O . GLU B 1 127 ? 5.641 -11.195 -3.248 1 72.62 127 GLU B O 1
ATOM 3531 N N . VAL B 1 128 ? 7.711 -12.109 -2.82 1 78.56 128 VAL B N 1
ATOM 3532 C CA . VAL B 1 128 ? 8.211 -10.82 -2.363 1 78.56 128 VAL B CA 1
ATOM 3533 C C . VAL B 1 128 ? 9.195 -10.25 -3.385 1 78.56 128 VAL B C 1
ATOM 3535 O O . VAL B 1 128 ? 9.727 -10.992 -4.215 1 78.56 128 VAL B O 1
ATOM 3538 N N . SER B 1 129 ? 9.312 -8.984 -3.393 1 81.06 129 SER B N 1
ATOM 3539 C CA . SER B 1 129 ? 10.242 -8.281 -4.273 1 81.06 129 SER B CA 1
ATOM 3540 C C . SER B 1 129 ? 10.984 -7.184 -3.521 1 81.06 129 SER B C 1
ATOM 3542 O O . SER B 1 129 ? 10.617 -6.832 -2.398 1 81.06 129 SER B O 1
ATOM 3544 N N . SER B 1 130 ? 12.039 -6.719 -4.184 1 85 130 SER B N 1
ATOM 3545 C CA . SER B 1 130 ? 12.891 -5.707 -3.566 1 85 130 SER B CA 1
ATOM 3546 C C . SER B 1 130 ? 12.633 -4.328 -4.16 1 85 130 SER B C 1
ATOM 3548 O O . SER B 1 130 ? 12.266 -4.207 -5.328 1 85 130 SER B O 1
ATOM 3550 N N . ILE B 1 131 ? 12.812 -3.32 -3.338 1 86.06 131 ILE B N 1
ATOM 3551 C CA . ILE B 1 131 ? 12.875 -1.917 -3.732 1 86.06 131 ILE B CA 1
ATOM 3552 C C . ILE B 1 131 ? 14.195 -1.306 -3.262 1 86.06 131 ILE B C 1
ATOM 3554 O O . ILE B 1 131 ? 14.523 -1.368 -2.076 1 86.06 131 ILE B O 1
ATOM 3558 N N . PHE B 1 132 ? 14.891 -0.796 -4.203 1 88.44 132 PHE B N 1
ATOM 3559 C CA . PHE B 1 132 ? 16.172 -0.177 -3.895 1 88.44 132 PHE B CA 1
ATOM 3560 C C . PHE B 1 132 ? 16.094 1.335 -4.074 1 88.44 132 PHE B C 1
ATOM 3562 O O . PHE B 1 132 ? 15.773 1.821 -5.16 1 88.44 132 PHE B O 1
ATOM 3569 N N . ILE B 1 133 ? 16.438 2.074 -3.029 1 91 133 ILE B N 1
ATOM 3570 C CA . ILE B 1 133 ? 16.453 3.531 -3.078 1 91 133 ILE B CA 1
ATOM 3571 C C . ILE B 1 133 ? 17.812 4.051 -2.613 1 91 133 ILE B C 1
ATOM 3573 O O . ILE B 1 133 ? 18.188 3.85 -1.458 1 91 133 ILE B O 1
ATOM 3577 N N . PRO B 1 134 ? 18.484 4.707 -3.49 1 91.25 134 PRO B N 1
ATOM 3578 C CA . PRO B 1 134 ? 19.766 5.277 -3.059 1 91.25 134 PRO B CA 1
ATOM 3579 C C . PRO B 1 134 ? 19.609 6.297 -1.937 1 91.25 134 PRO B C 1
ATOM 3581 O O . PRO B 1 134 ? 18.641 7.062 -1.923 1 91.25 134 PRO B O 1
ATOM 3584 N N . LYS B 1 135 ? 20.531 6.293 -1.042 1 94.19 135 LYS B N 1
ATOM 3585 C CA . LYS B 1 135 ? 20.531 7.238 0.071 1 94.19 135 LYS B CA 1
ATOM 3586 C C . LYS B 1 135 ? 20.469 8.68 -0.431 1 94.19 135 LYS B C 1
ATOM 3588 O O . LYS B 1 135 ? 19.75 9.508 0.13 1 94.19 135 LYS B O 1
ATOM 3593 N N . VAL B 1 136 ? 21.297 8.969 -1.359 1 93.44 136 VAL B N 1
ATOM 3594 C CA . VAL B 1 136 ? 21.312 10.258 -2.037 1 93.44 136 VAL B CA 1
ATOM 3595 C C . VAL B 1 136 ? 21.109 10.062 -3.537 1 93.44 136 VAL B C 1
ATOM 3597 O O . VAL B 1 136 ? 21.672 9.133 -4.129 1 93.44 136 VAL B O 1
ATOM 3600 N N . MET B 1 137 ? 20.281 10.922 -4.121 1 90.75 137 MET B N 1
ATOM 3601 C CA . MET B 1 137 ? 20 10.727 -5.543 1 90.75 137 MET B CA 1
ATOM 3602 C C . MET B 1 137 ? 19.688 12.062 -6.219 1 90.75 137 MET B C 1
ATOM 3604 O O . MET B 1 137 ? 19.297 13.023 -5.555 1 90.75 137 MET B O 1
ATOM 3608 N N . LYS B 1 138 ? 19.953 12.055 -7.508 1 92 138 LYS B N 1
ATOM 3609 C CA . LYS B 1 138 ? 19.5 13.141 -8.359 1 92 138 LYS B CA 1
ATOM 3610 C C . LYS B 1 138 ? 18.203 12.773 -9.07 1 92 138 LYS B C 1
ATOM 3612 O O . LYS B 1 138 ? 18.125 11.75 -9.758 1 92 138 LYS B O 1
ATOM 3617 N N . LEU B 1 139 ? 17.188 13.562 -8.875 1 91.44 139 LEU B N 1
ATOM 3618 C CA . LEU B 1 139 ? 15.875 13.227 -9.422 1 91.44 139 LEU B CA 1
ATOM 3619 C C . LEU B 1 139 ? 15.812 13.531 -10.914 1 91.44 139 LEU B C 1
ATOM 3621 O O . LEU B 1 139 ? 16.297 14.57 -11.359 1 91.44 139 LEU B O 1
ATOM 3625 N N . SER B 1 140 ? 15.297 12.617 -11.617 1 90.56 140 SER B N 1
ATOM 3626 C CA . SER B 1 140 ? 15.016 12.828 -13.031 1 90.56 140 SER B CA 1
ATOM 3627 C C . SER B 1 140 ? 13.797 13.734 -13.219 1 90.56 140 SER B C 1
ATOM 3629 O O . SER B 1 140 ? 13.086 14.031 -12.266 1 90.56 140 SER B O 1
ATOM 3631 N N . ASP B 1 141 ? 13.547 14.125 -14.438 1 88.88 141 ASP B N 1
ATOM 3632 C CA . ASP B 1 141 ? 12.359 14.906 -14.766 1 88.88 141 ASP B CA 1
ATOM 3633 C C . ASP B 1 141 ? 11.086 14.133 -14.445 1 88.88 141 ASP B C 1
ATOM 3635 O O . ASP B 1 141 ? 10.109 14.711 -13.961 1 88.88 141 ASP B O 1
ATOM 3639 N N . LYS B 1 142 ? 11.188 12.922 -14.688 1 87.31 142 LYS B N 1
ATOM 3640 C CA . LYS B 1 142 ? 10.023 12.078 -14.43 1 87.31 142 LYS B CA 1
ATOM 3641 C C . LYS B 1 142 ? 9.688 12.047 -12.945 1 87.31 142 LYS B C 1
ATOM 3643 O O . LYS B 1 142 ? 8.531 12.195 -12.555 1 87.31 142 LYS B O 1
ATOM 3648 N N . SER B 1 143 ? 10.68 11.852 -12.133 1 88 143 SER B N 1
ATOM 3649 C CA . SER B 1 143 ? 10.469 11.812 -10.688 1 88 143 SER B CA 1
ATOM 3650 C C . SER B 1 143 ? 10 13.172 -10.164 1 88 143 SER B C 1
ATOM 3652 O O . SER B 1 143 ? 9.18 13.234 -9.25 1 88 143 SER B O 1
ATOM 3654 N N . MET B 1 144 ? 10.492 14.219 -10.797 1 87.69 144 MET B N 1
ATOM 3655 C CA . MET B 1 144 ? 10.055 15.555 -10.398 1 87.69 144 MET B CA 1
ATOM 3656 C C . MET B 1 144 ? 8.602 15.781 -10.781 1 87.69 144 MET B C 1
ATOM 3658 O O . MET B 1 144 ? 7.855 16.422 -10.031 1 87.69 144 MET B O 1
ATOM 3662 N N . ASP B 1 145 ? 8.203 15.211 -11.891 1 88.94 145 ASP B N 1
ATOM 3663 C CA . ASP B 1 145 ? 6.809 15.281 -12.312 1 88.94 145 ASP B CA 1
ATOM 3664 C C . ASP B 1 145 ? 5.902 14.539 -11.328 1 88.94 145 ASP B C 1
ATOM 3666 O O . ASP B 1 145 ? 4.809 15.008 -11.008 1 88.94 145 ASP B O 1
ATOM 3670 N N . ASP B 1 146 ? 6.359 13.391 -10.906 1 87.69 146 ASP B N 1
ATOM 3671 C CA . ASP B 1 146 ? 5.609 12.633 -9.914 1 87.69 146 ASP B CA 1
ATOM 3672 C C . ASP B 1 146 ? 5.379 13.453 -8.648 1 87.69 146 ASP B C 1
ATOM 3674 O O . ASP B 1 146 ? 4.285 13.43 -8.078 1 87.69 146 ASP B O 1
ATOM 3678 N N . LEU B 1 147 ? 6.387 14.164 -8.266 1 85.81 147 LEU B N 1
ATOM 3679 C CA . LEU B 1 147 ? 6.309 14.977 -7.055 1 85.81 147 LEU B CA 1
ATOM 3680 C C . LEU B 1 147 ? 5.309 16.125 -7.234 1 85.81 147 LEU B C 1
ATOM 3682 O O . LEU B 1 147 ? 4.547 16.438 -6.32 1 85.81 147 LEU B O 1
ATOM 3686 N N . THR B 1 148 ? 5.387 16.703 -8.391 1 85.56 148 THR B N 1
ATOM 3687 C CA . THR B 1 148 ? 4.445 17.781 -8.695 1 85.56 148 THR B CA 1
ATOM 3688 C C . THR B 1 148 ? 3.008 17.266 -8.648 1 85.56 148 THR B C 1
ATOM 3690 O O . THR B 1 148 ? 2.133 17.906 -8.062 1 85.56 148 THR B O 1
ATOM 3693 N N . ALA B 1 149 ? 2.803 16.141 -9.227 1 84.94 149 ALA B N 1
ATOM 3694 C CA . ALA B 1 149 ? 1.479 15.523 -9.211 1 84.94 149 ALA B CA 1
ATOM 3695 C C . ALA B 1 149 ? 1.049 15.188 -7.789 1 84.94 149 ALA B C 1
ATOM 3697 O O . ALA B 1 149 ? -0.113 15.375 -7.422 1 84.94 149 ALA B O 1
ATOM 3698 N N . PHE B 1 150 ? 1.958 14.703 -7.062 1 86 150 PHE B N 1
ATOM 3699 C CA . PHE B 1 150 ? 1.726 14.328 -5.672 1 86 150 PHE B CA 1
ATOM 3700 C C . PHE B 1 150 ? 1.238 15.523 -4.863 1 86 150 PHE B C 1
ATOM 3702 O O . PHE B 1 150 ? 0.258 15.422 -4.121 1 86 150 PHE B O 1
ATOM 3709 N N . TYR B 1 151 ? 1.776 16.641 -5.07 1 83.38 151 TYR B N 1
ATOM 3710 C CA . TYR B 1 151 ? 1.44 17.797 -4.262 1 83.38 151 TYR B CA 1
ATOM 3711 C C . TYR B 1 151 ? 0.188 18.484 -4.793 1 83.38 151 TYR B C 1
ATOM 3713 O O . TYR B 1 151 ? -0.464 19.25 -4.07 1 83.38 151 TYR B O 1
ATOM 3721 N N . ALA B 1 152 ? -0.13 18.25 -6.035 1 82.69 152 ALA B N 1
ATOM 3722 C CA . ALA B 1 152 ? -1.357 18.812 -6.605 1 82.69 152 ALA B CA 1
ATOM 3723 C C . ALA B 1 152 ? -2.59 18.188 -5.949 1 82.69 152 ALA B C 1
ATOM 3725 O O . ALA B 1 152 ? -3.684 18.766 -6.016 1 82.69 152 ALA B O 1
ATOM 3726 N N . LEU B 1 153 ? -2.326 17.109 -5.258 1 83.06 153 LEU B N 1
ATOM 3727 C CA . LEU B 1 153 ? -3.428 16.359 -4.66 1 83.06 153 LEU B CA 1
ATOM 3728 C C . LEU B 1 153 ? -3.83 16.969 -3.32 1 83.06 153 LEU B C 1
ATOM 3730 O O . LEU B 1 153 ? -4.824 16.547 -2.721 1 83.06 153 LEU B O 1
ATOM 3734 N N . ASP B 1 154 ? -3.113 17.906 -2.838 1 77.19 154 ASP B N 1
ATOM 3735 C CA . ASP B 1 154 ? -3.396 18.516 -1.544 1 77.19 154 ASP B CA 1
ATOM 3736 C C . ASP B 1 154 ? -4.75 19.219 -1.557 1 77.19 154 ASP B C 1
ATOM 3738 O O . ASP B 1 154 ? -5.305 19.531 -0.5 1 77.19 154 ASP B O 1
ATOM 3742 N N . HIS B 1 155 ? -5.258 19.344 -2.75 1 78.56 155 HIS B N 1
ATOM 3743 C CA . HIS B 1 155 ? -6.512 20.078 -2.875 1 78.56 155 HIS B CA 1
ATOM 3744 C C . HIS B 1 155 ? -7.703 19.125 -2.955 1 78.56 155 HIS B C 1
ATOM 3746 O O . HIS B 1 155 ? -8.852 19.578 -3.029 1 78.56 155 HIS B O 1
ATOM 3752 N N . ASP B 1 156 ? -7.461 17.828 -2.82 1 79.31 156 ASP B N 1
ATOM 3753 C CA . ASP B 1 156 ? -8.531 16.828 -2.857 1 79.31 156 ASP B CA 1
ATOM 3754 C C . ASP B 1 156 ? -9.125 16.609 -1.467 1 79.31 156 ASP B C 1
ATOM 3756 O O . ASP B 1 156 ? -8.461 16.859 -0.457 1 79.31 156 ASP B O 1
ATOM 3760 N N . PRO B 1 157 ? -10.367 16.156 -1.504 1 75.75 157 PRO B N 1
ATOM 3761 C CA . PRO B 1 157 ? -10.945 15.773 -0.212 1 75.75 157 PRO B CA 1
ATOM 3762 C C . PRO B 1 157 ? -10.18 14.633 0.455 1 75.75 157 PRO B C 1
ATOM 3764 O O . PRO B 1 157 ? -9.5 13.859 -0.226 1 75.75 157 PRO B O 1
ATOM 3767 N N . ARG B 1 158 ? -10.297 14.57 1.736 1 74.75 158 ARG B N 1
ATOM 3768 C CA . ARG B 1 158 ? -9.531 13.633 2.555 1 74.75 158 ARG B CA 1
ATOM 3769 C C . ARG B 1 158 ? -9.734 12.195 2.068 1 74.75 158 ARG B C 1
ATOM 3771 O O . ARG B 1 158 ? -8.773 11.422 2.014 1 74.75 158 ARG B O 1
ATOM 3778 N N . SER B 1 159 ? -10.953 11.891 1.752 1 67.88 159 SER B N 1
ATOM 3779 C CA . SER B 1 159 ? -11.289 10.523 1.371 1 67.88 159 SER B CA 1
ATOM 3780 C C . SER B 1 159 ? -10.523 10.094 0.125 1 67.88 159 SER B C 1
ATOM 3782 O O . SER B 1 159 ? -10.18 8.914 -0.02 1 67.88 159 SER B O 1
ATOM 3784 N N . LEU B 1 160 ? -10.219 11.047 -0.744 1 71.81 160 LEU B N 1
ATOM 3785 C CA . LEU B 1 160 ? -9.547 10.734 -1.998 1 71.81 160 LEU B CA 1
ATOM 3786 C C . LEU B 1 160 ? -8.055 11.031 -1.897 1 71.81 160 LEU B C 1
ATOM 3788 O O . LEU B 1 160 ? -7.238 10.336 -2.512 1 71.81 160 LEU B O 1
ATOM 3792 N N . ARG B 1 161 ? -7.793 11.953 -1.097 1 78.12 161 ARG B N 1
ATOM 3793 C CA . ARG B 1 161 ? -6.426 12.461 -1.01 1 78.12 161 ARG B CA 1
ATOM 3794 C C . ARG B 1 161 ? -5.473 11.375 -0.523 1 78.12 161 ARG B C 1
ATOM 3796 O O . ARG B 1 161 ? -4.398 11.18 -1.096 1 78.12 161 ARG B O 1
ATOM 3803 N N . ASN B 1 162 ? -5.887 10.68 0.476 1 75.75 162 ASN B N 1
ATOM 3804 C CA . ASN B 1 162 ? -5.008 9.672 1.044 1 75.75 162 ASN B CA 1
ATOM 3805 C C . ASN B 1 162 ? -4.68 8.578 0.029 1 75.75 162 ASN B C 1
ATOM 3807 O O . ASN B 1 162 ? -3.523 8.172 -0.107 1 75.75 162 ASN B O 1
ATOM 3811 N N . TRP B 1 163 ? -5.617 8.211 -0.669 1 79.88 163 TRP B N 1
ATOM 3812 C CA . TRP B 1 163 ? -5.441 7.164 -1.669 1 79.88 163 TRP B CA 1
ATOM 3813 C C . TRP B 1 163 ? -4.566 7.652 -2.82 1 79.88 163 TRP B C 1
ATOM 3815 O O . TRP B 1 163 ? -3.6 6.984 -3.201 1 79.88 163 TRP B O 1
ATOM 3825 N N . LYS B 1 164 ? -4.965 8.75 -3.312 1 83.19 164 LYS B N 1
ATOM 3826 C CA . LYS B 1 164 ? -4.266 9.289 -4.477 1 83.19 164 LYS B CA 1
ATOM 3827 C C . LYS B 1 164 ? -2.818 9.633 -4.137 1 83.19 164 LYS B C 1
ATOM 3829 O O . LYS B 1 164 ? -1.915 9.391 -4.941 1 83.19 164 LYS B O 1
ATOM 3834 N N . LYS B 1 165 ? -2.668 10.148 -2.947 1 87.44 165 LYS B N 1
ATOM 3835 C CA . LYS B 1 165 ? -1.311 10.461 -2.514 1 87.44 165 LYS B CA 1
ATOM 3836 C C . LYS B 1 165 ? -0.483 9.195 -2.326 1 87.44 165 LYS B C 1
ATOM 3838 O O . LYS B 1 165 ? 0.698 9.156 -2.678 1 87.44 165 LYS B O 1
ATOM 3843 N N . GLN B 1 166 ? -1.107 8.188 -1.784 1 87.62 166 GLN B N 1
ATOM 3844 C CA . GLN B 1 166 ? -0.417 6.906 -1.657 1 87.62 166 GLN B CA 1
ATOM 3845 C C . GLN B 1 166 ? -0.014 6.363 -3.023 1 87.62 166 GLN B C 1
ATOM 3847 O O . GLN B 1 166 ? 1.107 5.879 -3.199 1 87.62 166 GLN B O 1
ATOM 3852 N N . THR B 1 167 ? -0.909 6.465 -3.953 1 84.56 167 THR B N 1
ATOM 3853 C CA . THR B 1 167 ? -0.625 5.988 -5.305 1 84.56 167 THR B CA 1
ATOM 3854 C C . THR B 1 167 ? 0.506 6.797 -5.934 1 84.56 167 THR B C 1
ATOM 3856 O O . THR B 1 167 ? 1.429 6.23 -6.523 1 84.56 167 THR B O 1
ATOM 3859 N N . ALA B 1 168 ? 0.371 8.062 -5.785 1 87 168 ALA B N 1
ATOM 3860 C CA . ALA B 1 168 ? 1.402 8.938 -6.332 1 87 168 ALA B CA 1
ATOM 3861 C C . ALA B 1 168 ? 2.756 8.672 -5.68 1 87 168 ALA B C 1
ATOM 3863 O O . ALA B 1 168 ? 3.785 8.656 -6.359 1 87 168 ALA B O 1
ATOM 3864 N N . PHE B 1 169 ? 2.711 8.484 -4.449 1 89.88 169 PHE B N 1
ATOM 3865 C CA . PHE B 1 169 ? 3.924 8.172 -3.701 1 89.88 169 PHE B CA 1
ATOM 3866 C C . PHE B 1 169 ? 4.547 6.875 -4.199 1 89.88 169 PHE B C 1
ATOM 3868 O O . PHE B 1 169 ? 5.762 6.805 -4.414 1 89.88 169 PHE B O 1
ATOM 3875 N N . GLN B 1 170 ? 3.77 5.895 -4.383 1 86.81 170 GLN B N 1
ATOM 3876 C CA . GLN B 1 170 ? 4.246 4.609 -4.875 1 86.81 170 GLN B CA 1
ATOM 3877 C C . GLN B 1 170 ? 4.855 4.746 -6.27 1 86.81 170 GLN B C 1
ATOM 3879 O O . GLN B 1 170 ? 5.863 4.105 -6.578 1 86.81 170 GLN B O 1
ATOM 3884 N N . MET B 1 171 ? 4.223 5.473 -7.098 1 85.44 171 MET B N 1
ATOM 3885 C CA . MET B 1 171 ? 4.766 5.711 -8.43 1 85.44 171 MET B CA 1
ATOM 3886 C C . MET B 1 171 ? 6.117 6.418 -8.352 1 85.44 171 MET B C 1
ATOM 3888 O O . MET B 1 171 ? 7.051 6.062 -9.078 1 85.44 171 MET B O 1
ATOM 3892 N N . PHE B 1 172 ? 6.172 7.395 -7.496 1 90.31 172 PHE B N 1
ATOM 3893 C CA . PHE B 1 172 ? 7.422 8.109 -7.262 1 90.31 172 PHE B CA 1
ATOM 3894 C C . PHE B 1 172 ? 8.523 7.152 -6.828 1 90.31 172 PHE B C 1
ATOM 3896 O O . PHE B 1 172 ? 9.617 7.16 -7.398 1 90.31 172 PHE B O 1
ATOM 3903 N N . MET B 1 173 ? 8.195 6.273 -5.902 1 88.5 173 MET B N 1
ATOM 3904 C CA . MET B 1 173 ? 9.164 5.305 -5.391 1 88.5 173 MET B CA 1
ATOM 3905 C C . MET B 1 173 ? 9.586 4.328 -6.48 1 88.5 173 MET B C 1
ATOM 3907 O O . MET B 1 173 ? 10.75 3.932 -6.551 1 88.5 173 MET B O 1
ATOM 3911 N N . GLN B 1 174 ? 8.68 3.916 -7.242 1 85.5 174 GLN B N 1
ATOM 3912 C CA . GLN B 1 174 ? 8.969 3.008 -8.344 1 85.5 174 GLN B CA 1
ATOM 3913 C C . GLN B 1 174 ? 9.977 3.625 -9.312 1 85.5 174 GLN B C 1
ATOM 3915 O O . GLN B 1 174 ? 10.898 2.947 -9.766 1 85.5 174 GLN B O 1
ATOM 3920 N N . HIS B 1 175 ? 9.758 4.855 -9.648 1 87.25 175 HIS B N 1
ATOM 3921 C CA . HIS B 1 175 ? 10.672 5.535 -10.555 1 87.25 175 HIS B CA 1
ATOM 3922 C C . HIS B 1 175 ? 12.062 5.672 -9.945 1 87.25 175 HIS B C 1
ATOM 3924 O O . HIS B 1 175 ? 13.07 5.5 -10.633 1 87.25 175 HIS B O 1
ATOM 3930 N N . LEU B 1 176 ? 12.078 5.973 -8.664 1 87.81 176 LEU B N 1
ATOM 3931 C CA . LEU B 1 176 ? 13.367 6.031 -7.984 1 87.81 176 LEU B CA 1
ATOM 3932 C C . LEU B 1 176 ? 14.086 4.688 -8.062 1 87.81 176 LEU B C 1
ATOM 3934 O O . LEU B 1 176 ? 15.289 4.637 -8.32 1 87.81 176 LEU B O 1
ATOM 3938 N N . ASN B 1 177 ? 13.375 3.637 -7.809 1 87 177 ASN B N 1
ATOM 3939 C CA . ASN B 1 177 ? 13.906 2.281 -7.875 1 87 177 ASN B CA 1
ATOM 3940 C C . ASN B 1 177 ? 14.453 1.958 -9.266 1 87 177 ASN B C 1
ATOM 3942 O O . ASN B 1 177 ? 15.523 1.373 -9.398 1 87 177 ASN B O 1
ATOM 3946 N N . GLN B 1 178 ? 13.703 2.293 -10.234 1 81.69 178 GLN B N 1
ATOM 3947 C CA . GLN B 1 178 ? 14.109 2.029 -11.609 1 81.69 178 GLN B CA 1
ATOM 3948 C C . GLN B 1 178 ? 15.398 2.768 -11.945 1 81.69 178 GLN B C 1
ATOM 3950 O O . GLN B 1 178 ? 16.266 2.227 -12.633 1 81.69 178 GLN B O 1
ATOM 3955 N N . GLU B 1 179 ? 15.445 3.969 -11.516 1 80.44 179 GLU B N 1
ATOM 3956 C CA . GLU B 1 179 ? 16.641 4.766 -11.75 1 80.44 179 GLU B CA 1
ATOM 3957 C C . GLU B 1 179 ? 17.844 4.184 -11.031 1 80.44 179 GLU B C 1
ATOM 3959 O O . GLU B 1 179 ? 18.953 4.172 -11.562 1 80.44 179 GLU B O 1
ATOM 3964 N N . ALA B 1 180 ? 17.641 3.734 -9.859 1 78.62 180 ALA B N 1
ATOM 3965 C CA . ALA B 1 180 ? 18.719 3.098 -9.094 1 78.62 180 ALA B CA 1
ATOM 3966 C C . ALA B 1 180 ? 19.203 1.825 -9.781 1 78.62 180 ALA B C 1
ATOM 3968 O O . ALA B 1 180 ? 20.406 1.561 -9.836 1 78.62 180 ALA B O 1
ATOM 3969 N N . GLU B 1 181 ? 18.297 1.055 -10.258 1 75.56 181 GLU B N 1
ATOM 3970 C CA . GLU B 1 181 ? 18.625 -0.197 -10.93 1 75.56 181 GLU B CA 1
ATOM 3971 C C . GLU B 1 181 ? 19.406 0.059 -12.219 1 75.56 181 GLU B C 1
ATOM 3973 O O . GLU B 1 181 ? 20.297 -0.713 -12.57 1 75.56 181 GLU B O 1
ATOM 3978 N N . ARG B 1 182 ? 19.016 1.079 -12.883 1 73 182 ARG B N 1
ATOM 3979 C CA . ARG B 1 182 ? 19.672 1.403 -14.148 1 73 182 ARG B CA 1
ATOM 3980 C C . ARG B 1 182 ? 21.109 1.853 -13.922 1 73 182 ARG B C 1
ATOM 3982 O O . ARG B 1 182 ? 21.969 1.638 -14.773 1 73 182 ARG B O 1
ATOM 3989 N N . SER B 1 183 ? 21.266 2.506 -12.867 1 68.25 183 SER B N 1
ATOM 3990 C CA . SER B 1 183 ? 22.578 3.047 -12.578 1 68.25 183 SER B CA 1
ATOM 3991 C C . SER B 1 183 ? 23.547 1.948 -12.141 1 68.25 183 SER B C 1
ATOM 3993 O O . SER B 1 183 ? 24.766 2.133 -12.18 1 68.25 183 SER B O 1
ATOM 3995 N N . THR B 1 184 ? 22.906 0.939 -11.703 1 62.62 184 THR B N 1
ATOM 3996 C CA . THR B 1 184 ? 23.766 -0.153 -11.242 1 62.62 184 THR B CA 1
ATOM 3997 C C . THR B 1 184 ? 23.891 -1.233 -12.312 1 62.62 184 THR B C 1
ATOM 3999 O O . THR B 1 184 ? 22.906 -1.57 -12.977 1 62.62 184 THR B O 1
ATOM 4002 N N . ASP B 1 185 ? 24.828 -1.156 -13.109 1 60.09 185 ASP B N 1
ATOM 4003 C CA . ASP B 1 185 ? 25.109 -2.143 -14.156 1 60.09 185 ASP B CA 1
ATOM 4004 C C . ASP B 1 185 ? 24.953 -3.564 -13.617 1 60.09 185 ASP B C 1
ATOM 4006 O O . ASP B 1 185 ? 25.938 -4.27 -13.422 1 60.09 185 ASP B O 1
ATOM 4010 N N . SER B 1 186 ? 23.75 -3.83 -13.078 1 70.94 186 SER B N 1
ATOM 4011 C CA . SER B 1 186 ? 23.828 -5.211 -12.609 1 70.94 186 SER B CA 1
ATOM 4012 C C . SER B 1 186 ? 23.375 -6.188 -13.68 1 70.94 186 SER B C 1
ATOM 4014 O O . SER B 1 186 ? 22.172 -6.398 -13.852 1 70.94 186 SER B O 1
ATOM 4016 N N . THR B 1 187 ? 24.188 -6.547 -14.664 1 77.56 187 THR B N 1
ATOM 4017 C CA . THR B 1 187 ? 24 -7.594 -15.664 1 77.56 187 THR B CA 1
ATOM 4018 C C . THR B 1 187 ? 23.328 -8.812 -15.047 1 77.56 187 THR B C 1
ATOM 4020 O O . THR B 1 187 ? 22.438 -9.414 -15.656 1 77.56 187 THR B O 1
ATOM 4023 N N . ALA B 1 188 ? 23.672 -8.992 -13.898 1 81.94 188 ALA B N 1
ATOM 4024 C CA . ALA B 1 188 ? 23.109 -10.156 -13.211 1 81.94 188 ALA B CA 1
ATOM 4025 C C . ALA B 1 188 ? 21.609 -9.992 -12.977 1 81.94 188 ALA B C 1
ATOM 4027 O O . ALA B 1 188 ? 20.844 -10.93 -13.18 1 81.94 188 ALA B O 1
ATOM 4028 N N . LEU B 1 189 ? 21.25 -8.867 -12.602 1 81.94 189 LEU B N 1
ATOM 4029 C CA . LEU B 1 189 ? 19.844 -8.594 -12.336 1 81.94 189 LEU B CA 1
ATOM 4030 C C . LEU B 1 189 ? 19.016 -8.688 -13.617 1 81.94 189 LEU B C 1
ATOM 4032 O O . LEU B 1 189 ? 17.969 -9.336 -13.641 1 81.94 189 LEU B O 1
ATOM 4036 N N . ARG B 1 190 ? 19.5 -8.133 -14.641 1 84.69 190 ARG B N 1
ATOM 4037 C CA . ARG B 1 190 ? 18.781 -8.125 -15.906 1 84.69 190 ARG B CA 1
ATOM 4038 C C . ARG B 1 190 ? 18.641 -9.539 -16.469 1 84.69 190 ARG B C 1
ATOM 4040 O O . ARG B 1 190 ? 17.578 -9.914 -16.953 1 84.69 190 ARG B O 1
ATOM 4047 N N . LEU B 1 191 ? 19.688 -10.188 -16.406 1 90.56 191 LEU B N 1
ATOM 4048 C CA . LEU B 1 191 ? 19.672 -11.555 -16.922 1 90.56 191 LEU B CA 1
ATOM 4049 C C . LEU B 1 191 ? 18.719 -12.43 -16.094 1 90.56 191 LEU B C 1
ATOM 4051 O O . LEU B 1 191 ? 17.953 -13.211 -16.656 1 90.56 191 LEU B O 1
ATOM 4055 N N . ALA B 1 192 ? 18.781 -12.305 -14.836 1 90.62 192 ALA B N 1
ATOM 4056 C CA . ALA B 1 192 ? 17.891 -13.07 -13.961 1 90.62 192 ALA B CA 1
ATOM 4057 C C . ALA B 1 192 ? 16.438 -12.766 -14.273 1 90.62 192 ALA B C 1
ATOM 4059 O O . ALA B 1 192 ? 15.594 -13.672 -14.312 1 90.62 192 ALA B O 1
ATOM 4060 N N . GLU B 1 193 ? 16.125 -11.539 -14.492 1 88.81 193 GLU B N 1
ATOM 4061 C CA . GLU B 1 193 ? 14.766 -11.125 -14.812 1 88.81 193 GLU B CA 1
ATOM 4062 C C . GLU B 1 193 ? 14.305 -11.734 -16.141 1 88.81 193 GLU B C 1
ATOM 4064 O O . GLU B 1 193 ? 13.156 -12.18 -16.25 1 88.81 193 GLU B O 1
ATOM 4069 N N . LYS B 1 194 ? 15.148 -11.742 -17.062 1 92.12 194 LYS B N 1
ATOM 4070 C CA . LYS B 1 194 ? 14.82 -12.328 -18.359 1 92.12 194 LYS B CA 1
ATOM 4071 C C . LYS B 1 194 ? 14.555 -13.828 -18.234 1 92.12 194 LYS B C 1
ATOM 4073 O O . LYS B 1 194 ? 13.625 -14.359 -18.844 1 92.12 194 LYS B O 1
ATOM 4078 N N . VAL B 1 195 ? 15.453 -14.445 -17.484 1 95.25 195 VAL B N 1
ATOM 4079 C CA . VAL B 1 195 ? 15.289 -15.883 -17.281 1 95.25 195 VAL B CA 1
ATOM 4080 C C . VAL B 1 195 ? 13.961 -16.156 -16.578 1 95.25 195 VAL B C 1
ATOM 4082 O O . VAL B 1 195 ? 13.211 -17.047 -16.984 1 95.25 195 VAL B O 1
ATOM 4085 N N . GLU B 1 196 ? 13.703 -15.406 -15.539 1 93.38 196 GLU B N 1
ATOM 4086 C CA . GLU B 1 196 ? 12.453 -15.555 -14.797 1 93.38 196 GLU B CA 1
ATOM 4087 C C . GLU B 1 196 ? 11.242 -15.367 -15.711 1 93.38 196 GLU B C 1
ATOM 4089 O O . GLU B 1 196 ? 10.305 -16.156 -15.672 1 93.38 196 GLU B O 1
ATOM 4094 N N . LEU B 1 197 ? 11.25 -14.367 -16.5 1 91.31 197 LEU B N 1
ATOM 4095 C CA . LEU B 1 197 ? 10.148 -14.086 -17.422 1 91.31 197 LEU B CA 1
ATOM 4096 C C . LEU B 1 197 ? 9.969 -15.219 -18.422 1 91.31 197 LEU B C 1
ATOM 4098 O O . LEU B 1 197 ? 8.836 -15.609 -18.719 1 91.31 197 LEU B O 1
ATOM 4102 N N . PHE B 1 198 ? 11.102 -15.68 -18.984 1 95.38 198 PHE B N 1
ATOM 4103 C CA . PHE B 1 198 ? 11.047 -16.781 -19.922 1 95.38 198 PHE B CA 1
ATOM 4104 C C . PHE B 1 198 ? 10.391 -18 -19.297 1 95.38 198 PHE B C 1
ATOM 4106 O O . PHE B 1 198 ? 9.516 -18.625 -19.906 1 95.38 198 PHE B O 1
ATOM 4113 N N . ILE B 1 199 ? 10.766 -18.297 -18.094 1 95.06 199 ILE B N 1
ATOM 4114 C CA . ILE B 1 199 ? 10.234 -19.469 -17.391 1 95.06 199 ILE B CA 1
ATOM 4115 C C . ILE B 1 199 ? 8.742 -19.297 -17.141 1 95.06 199 ILE B C 1
ATOM 4117 O O . ILE B 1 199 ? 7.953 -20.203 -17.391 1 95.06 199 ILE B O 1
ATOM 4121 N N . ARG B 1 200 ? 8.336 -18.203 -16.75 1 91.44 200 ARG B N 1
ATOM 4122 C CA . ARG B 1 200 ? 6.93 -17.953 -16.438 1 91.44 200 ARG B CA 1
ATOM 4123 C C . ARG B 1 200 ? 6.055 -18.125 -17.672 1 91.44 200 ARG B C 1
ATOM 4125 O O . ARG B 1 200 ? 4.926 -18.609 -17.578 1 91.44 200 ARG B O 1
ATOM 4132 N N . HIS B 1 201 ? 6.625 -17.75 -18.75 1 91.81 201 HIS B N 1
ATOM 4133 C CA . HIS B 1 201 ? 5.844 -17.781 -19.984 1 91.81 201 HIS B CA 1
ATOM 4134 C C . HIS B 1 201 ? 5.832 -19.188 -20.594 1 91.81 201 HIS B C 1
ATOM 4136 O O . HIS B 1 201 ? 4.996 -19.484 -21.453 1 91.81 201 HIS B O 1
ATOM 4142 N N . ASN B 1 202 ? 6.758 -20 -20.125 1 95 202 ASN B N 1
ATOM 4143 C CA . ASN B 1 202 ? 6.922 -21.281 -20.812 1 95 202 ASN B CA 1
ATOM 4144 C C . ASN B 1 202 ? 6.941 -22.438 -19.812 1 95 202 ASN B C 1
ATOM 4146 O O . ASN B 1 202 ? 7.391 -23.531 -20.141 1 95 202 ASN B O 1
ATOM 4150 N N . TYR B 1 203 ? 6.469 -22.188 -18.625 1 94.88 203 TYR B N 1
ATOM 4151 C CA . TYR B 1 203 ? 6.668 -23.109 -17.516 1 94.88 203 TYR B CA 1
ATOM 4152 C C . TYR B 1 203 ? 6.016 -24.453 -17.812 1 94.88 203 TYR B C 1
ATOM 4154 O O . TYR B 1 203 ? 6.375 -25.469 -17.203 1 94.88 203 TYR B O 1
ATOM 4162 N N . ASN B 1 204 ? 5.008 -24.5 -18.656 1 94.88 204 ASN B N 1
ATOM 4163 C CA . ASN B 1 204 ? 4.289 -25.75 -18.938 1 94.88 204 ASN B CA 1
ATOM 4164 C C . ASN B 1 204 ? 5 -26.578 -20 1 94.88 204 ASN B C 1
ATOM 4166 O O . ASN B 1 204 ? 4.551 -27.672 -20.344 1 94.88 204 ASN B O 1
ATOM 4170 N N . GLN B 1 205 ? 6.121 -26.141 -20.516 1 94.94 205 GLN B N 1
ATOM 4171 C CA . GLN B 1 205 ? 6.949 -26.859 -21.484 1 94.94 205 GLN B CA 1
ATOM 4172 C C . GLN B 1 205 ? 8.211 -27.406 -20.812 1 94.94 205 GLN B C 1
ATOM 4174 O O . GLN B 1 205 ? 8.508 -27.078 -19.672 1 94.94 205 GLN B O 1
ATOM 4179 N N . LYS B 1 206 ? 8.875 -28.234 -21.609 1 94.62 206 LYS B N 1
ATOM 4180 C CA . LYS B 1 206 ? 10.141 -28.75 -21.109 1 94.62 206 LYS B CA 1
ATOM 4181 C C . LYS B 1 206 ? 11.242 -27.703 -21.156 1 94.62 206 LYS B C 1
ATOM 4183 O O . LYS B 1 206 ? 11.586 -27.203 -22.234 1 94.62 206 LYS B O 1
ATOM 4188 N N . ILE B 1 207 ? 11.672 -27.312 -20.031 1 96.12 207 ILE B N 1
ATOM 4189 C CA . ILE B 1 207 ? 12.758 -26.344 -19.922 1 96.12 207 ILE B CA 1
ATOM 4190 C C . ILE B 1 207 ? 13.977 -27.016 -19.281 1 96.12 207 ILE B C 1
ATOM 4192 O O . ILE B 1 207 ? 13.883 -27.562 -18.188 1 96.12 207 ILE B O 1
ATOM 4196 N N . THR B 1 208 ? 15.062 -27.016 -20 1 95.75 208 THR B N 1
ATOM 4197 C CA . THR B 1 208 ? 16.328 -27.594 -19.531 1 95.75 208 THR B CA 1
ATOM 4198 C C . THR B 1 208 ? 17.422 -26.531 -19.516 1 95.75 208 THR B C 1
ATOM 4200 O O . THR B 1 208 ? 17.266 -25.453 -20.094 1 95.75 208 THR B O 1
ATOM 4203 N N . ASN B 1 209 ? 18.484 -26.906 -18.812 1 95.94 209 ASN B N 1
ATOM 4204 C CA . ASN B 1 209 ? 19.641 -26.016 -18.812 1 95.94 209 ASN B CA 1
ATOM 4205 C C . ASN B 1 209 ? 20.172 -25.781 -20.234 1 95.94 209 ASN B C 1
ATOM 4207 O O . ASN B 1 209 ? 20.609 -24.688 -20.562 1 95.94 209 ASN B O 1
ATOM 4211 N N . ALA B 1 210 ? 20.078 -26.781 -21.031 1 96.19 210 ALA B N 1
ATOM 4212 C CA . ALA B 1 210 ? 20.531 -26.672 -22.422 1 96.19 210 ALA B CA 1
ATOM 4213 C C . ALA B 1 210 ? 19.672 -25.688 -23.203 1 96.19 210 ALA B C 1
ATOM 4215 O O . ALA B 1 210 ? 20.188 -24.891 -24 1 96.19 210 ALA B O 1
ATOM 4216 N N . LEU B 1 211 ? 18.438 -25.797 -23.016 1 96.94 211 LEU B N 1
ATOM 4217 C CA . LEU B 1 211 ? 17.531 -24.875 -23.672 1 96.94 211 LEU B CA 1
ATOM 4218 C C . LEU B 1 211 ? 17.797 -23.438 -23.25 1 96.94 211 LEU B C 1
ATOM 4220 O O . LEU B 1 211 ? 17.859 -22.531 -24.078 1 96.94 211 LEU B O 1
ATOM 4224 N N . LEU B 1 212 ? 17.969 -23.203 -21.922 1 97.44 212 LEU B N 1
ATOM 4225 C CA . LEU B 1 212 ? 18.219 -21.859 -21.391 1 97.44 212 LEU B CA 1
ATOM 4226 C C . LEU B 1 212 ? 19.516 -21.297 -21.938 1 97.44 212 LEU B C 1
ATOM 4228 O O . LEU B 1 212 ? 19.609 -20.094 -22.219 1 97.44 212 LEU B O 1
ATOM 4232 N N . GLN B 1 213 ? 20.484 -22.141 -22.062 1 96.94 213 GLN B N 1
ATOM 4233 C CA . GLN B 1 213 ? 21.766 -21.703 -22.641 1 96.94 213 GLN B CA 1
ATOM 4234 C C . GLN B 1 213 ? 21.562 -21.219 -24.078 1 96.94 213 GLN B C 1
ATOM 4236 O O . GLN B 1 213 ? 22.156 -20.219 -24.484 1 96.94 213 GLN B O 1
ATOM 4241 N N . ARG B 1 214 ? 20.828 -21.953 -24.828 1 96.81 214 ARG B N 1
ATOM 4242 C CA . ARG B 1 214 ? 20.578 -21.594 -26.219 1 96.81 214 ARG B CA 1
ATOM 4243 C C . ARG B 1 214 ? 19.797 -20.297 -26.328 1 96.81 214 ARG B C 1
ATOM 4245 O O . ARG B 1 214 ? 20.109 -19.438 -27.172 1 96.81 214 ARG B O 1
ATOM 4252 N N . VAL B 1 215 ? 18.859 -20.109 -25.5 1 96.69 215 VAL B N 1
ATOM 4253 C CA . VAL B 1 215 ? 17.969 -18.953 -25.562 1 96.69 215 VAL B CA 1
ATOM 4254 C C . VAL B 1 215 ? 18.719 -17.703 -25.141 1 96.69 215 VAL B C 1
ATOM 4256 O O . VAL B 1 215 ? 18.562 -16.641 -25.75 1 96.69 215 VAL B O 1
ATOM 4259 N N . PHE B 1 216 ? 19.578 -17.766 -24.125 1 96.62 216 PHE B N 1
ATOM 4260 C CA . PHE B 1 216 ? 20.125 -16.562 -23.516 1 96.62 216 PHE B CA 1
ATOM 4261 C C . PHE B 1 216 ? 21.609 -16.406 -23.875 1 96.62 216 PHE B C 1
ATOM 4263 O O . PHE B 1 216 ? 22.188 -15.344 -23.641 1 96.62 216 PHE B O 1
ATOM 4270 N N . ASN B 1 217 ? 22.188 -17.453 -24.406 1 95.94 217 ASN B N 1
ATOM 4271 C CA . ASN B 1 217 ? 23.562 -17.453 -24.875 1 95.94 217 ASN B CA 1
ATOM 4272 C C . ASN B 1 217 ? 24.547 -17.203 -23.734 1 95.94 217 ASN B C 1
ATOM 4274 O O . ASN B 1 217 ? 25.484 -16.438 -23.875 1 95.94 217 ASN B O 1
ATOM 4278 N N . TYR B 1 218 ? 24.25 -17.688 -22.547 1 95.44 218 TYR B N 1
ATOM 4279 C CA . TYR B 1 218 ? 25.125 -17.719 -21.391 1 95.44 218 TYR B CA 1
ATOM 4280 C C . TYR B 1 218 ? 25.297 -19.141 -20.859 1 95.44 218 TYR B C 1
ATOM 4282 O O . TYR B 1 218 ? 24.406 -19.984 -21.047 1 95.44 218 TYR B O 1
ATOM 4290 N N . HIS B 1 219 ? 26.375 -19.422 -20.266 1 95.56 219 HIS B N 1
ATOM 4291 C CA . HIS B 1 219 ? 26.594 -20.719 -19.641 1 95.56 219 HIS B CA 1
ATOM 4292 C C . HIS B 1 219 ? 25.594 -20.969 -18.516 1 95.56 219 HIS B C 1
ATOM 4294 O O . HIS B 1 219 ? 25.281 -20.047 -17.75 1 95.56 219 HIS B O 1
ATOM 4300 N N . PRO B 1 220 ? 25.203 -22.203 -18.312 1 94.81 220 PRO B N 1
ATOM 4301 C CA . PRO B 1 220 ? 24.203 -22.516 -17.281 1 94.81 220 PRO B CA 1
ATOM 4302 C C . PRO B 1 220 ? 24.656 -22.125 -15.883 1 94.81 220 PRO B C 1
ATOM 4304 O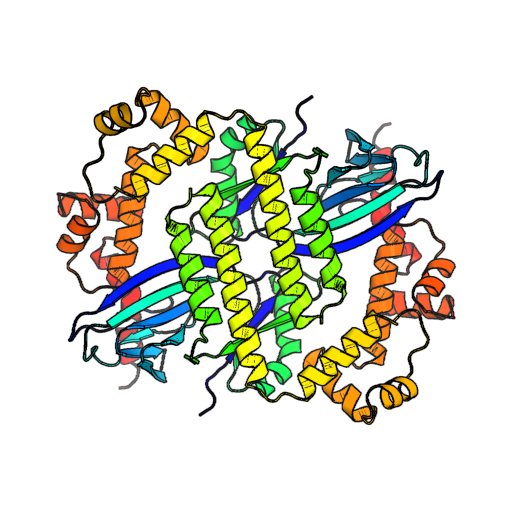 O . PRO B 1 220 ? 23.844 -21.672 -15.078 1 94.81 220 PRO B O 1
ATOM 4307 N N . ASN B 1 221 ? 25.859 -22.266 -15.672 1 95.19 221 ASN B N 1
ATOM 4308 C CA . ASN B 1 221 ? 26.391 -21.906 -14.359 1 95.19 221 ASN B CA 1
ATOM 4309 C C . ASN B 1 221 ? 26.219 -20.422 -14.07 1 95.19 221 ASN B C 1
ATOM 4311 O O . ASN B 1 221 ? 25.938 -20.016 -12.945 1 95.19 221 ASN B O 1
ATOM 4315 N N . TYR B 1 222 ? 26.453 -19.672 -15.102 1 94.44 222 TYR B N 1
ATOM 4316 C CA . TYR B 1 222 ? 26.297 -18.234 -14.922 1 94.44 222 TYR B CA 1
ATOM 4317 C C . TYR B 1 222 ? 24.828 -17.859 -14.727 1 94.44 222 TYR B C 1
ATOM 4319 O O . TYR B 1 222 ? 24.5 -17 -13.898 1 94.44 222 TYR B O 1
ATOM 4327 N N . LEU B 1 223 ? 24.031 -18.5 -15.523 1 96 223 LEU B N 1
ATOM 4328 C CA . LEU B 1 223 ? 22.594 -18.281 -15.352 1 96 223 LEU B CA 1
ATOM 4329 C C . LEU B 1 223 ? 22.156 -18.641 -13.93 1 96 223 LEU B C 1
ATOM 4331 O O . LEU B 1 223 ? 21.391 -17.891 -13.305 1 96 223 LEU B O 1
ATOM 4335 N N . ALA B 1 224 ? 22.672 -19.703 -13.406 1 95.44 224 ALA B N 1
ATOM 4336 C CA . ALA B 1 224 ? 22.344 -20.141 -12.055 1 95.44 224 ALA B CA 1
ATOM 4337 C C . ALA B 1 224 ? 22.859 -19.141 -11.016 1 95.44 224 ALA B C 1
ATOM 4339 O O . ALA B 1 224 ? 22.141 -18.812 -10.062 1 95.44 224 ALA B O 1
ATOM 4340 N N . LYS B 1 225 ? 24.016 -18.672 -11.242 1 91.75 225 LYS B N 1
ATOM 4341 C CA . LYS B 1 225 ? 24.594 -17.703 -10.32 1 91.75 225 LYS B CA 1
ATOM 4342 C C . LYS B 1 225 ? 23.75 -16.422 -10.258 1 91.75 225 LYS B C 1
ATOM 4344 O O . LYS B 1 225 ? 23.516 -15.891 -9.172 1 91.75 225 LYS B O 1
ATOM 4349 N N . CYS B 1 226 ? 23.344 -15.961 -11.43 1 90.06 226 CYS B N 1
ATOM 4350 C CA . CYS B 1 226 ? 22.547 -14.75 -11.5 1 90.06 226 CYS B CA 1
ATOM 4351 C C . CYS B 1 226 ? 21.203 -14.945 -10.812 1 90.06 226 CYS B C 1
ATOM 4353 O O . CYS B 1 226 ? 20.766 -14.094 -10.031 1 90.06 226 CYS B O 1
ATOM 4355 N N . MET B 1 227 ? 20.594 -16.062 -11.047 1 92.19 227 MET B N 1
ATOM 4356 C CA . MET B 1 227 ? 19.281 -16.359 -10.461 1 92.19 227 MET B CA 1
ATOM 4357 C C . MET B 1 227 ? 19.391 -16.531 -8.953 1 92.19 227 MET B C 1
ATOM 4359 O O . MET B 1 227 ? 18.531 -16.078 -8.203 1 92.19 227 MET B O 1
ATOM 4363 N N . LEU B 1 228 ? 20.438 -17.156 -8.516 1 89.88 228 LEU B N 1
ATOM 4364 C CA . LEU B 1 228 ? 20.672 -17.344 -7.082 1 89.88 228 LEU B CA 1
ATOM 4365 C C . LEU B 1 228 ? 20.875 -15.992 -6.391 1 89.88 228 LEU B C 1
ATOM 4367 O O . LEU B 1 228 ? 20.359 -15.766 -5.297 1 89.88 228 LEU B O 1
ATOM 4371 N N . LYS B 1 229 ? 21.578 -15.219 -7.059 1 83.19 229 LYS B N 1
ATOM 4372 C CA . LYS B 1 229 ? 21.875 -13.898 -6.508 1 83.19 229 LYS B CA 1
ATOM 4373 C C . LYS B 1 229 ? 20.594 -13.062 -6.371 1 83.19 229 LYS B C 1
ATOM 4375 O O . LYS B 1 229 ? 20.406 -12.375 -5.367 1 83.19 229 LYS B O 1
ATOM 4380 N N . VAL B 1 230 ? 19.75 -13.133 -7.332 1 82.31 230 VAL B N 1
ATOM 4381 C CA . VAL B 1 230 ? 18.609 -12.211 -7.41 1 82.31 230 VAL B CA 1
ATOM 4382 C C . VAL B 1 230 ? 17.391 -12.836 -6.727 1 82.31 230 VAL B C 1
ATOM 4384 O O . VAL B 1 230 ? 16.656 -12.156 -6.016 1 82.31 230 VAL B O 1
ATOM 4387 N N . TYR B 1 231 ? 17.203 -14.148 -6.902 1 85.5 231 TYR B N 1
ATOM 4388 C CA . TYR B 1 231 ? 15.969 -14.766 -6.449 1 85.5 231 TYR B CA 1
ATOM 4389 C C . TYR B 1 231 ? 16.25 -15.844 -5.41 1 85.5 231 TYR B C 1
ATOM 4391 O O . TYR B 1 231 ? 15.312 -16.406 -4.82 1 85.5 231 TYR B O 1
ATOM 4399 N N . GLY B 1 232 ? 17.484 -16.25 -5.23 1 85.12 232 GLY B N 1
ATOM 4400 C CA . GLY B 1 232 ? 17.859 -17.234 -4.219 1 85.12 232 GLY B CA 1
ATOM 4401 C C . GLY B 1 232 ? 17.688 -18.672 -4.672 1 85.12 232 GLY B C 1
ATOM 4402 O O . GLY B 1 232 ? 17.844 -19.594 -3.883 1 85.12 232 GLY B O 1
ATOM 4403 N N . VAL B 1 233 ? 17.328 -18.844 -5.918 1 90.62 233 VAL B N 1
ATOM 4404 C CA . VAL B 1 233 ? 17.125 -20.188 -6.441 1 90.62 233 VAL B CA 1
ATOM 4405 C C . VAL B 1 233 ? 17.719 -20.297 -7.852 1 90.62 233 VAL B C 1
ATOM 4407 O O . VAL B 1 233 ? 17.906 -19.281 -8.523 1 90.62 233 VAL B O 1
ATOM 4410 N N . THR B 1 234 ? 18.016 -21.484 -8.297 1 95.38 234 THR B N 1
ATOM 4411 C CA . THR B 1 234 ? 18.5 -21.719 -9.656 1 95.38 234 THR B CA 1
ATOM 4412 C C . THR B 1 234 ? 17.328 -21.656 -10.648 1 95.38 234 THR B C 1
ATOM 4414 O O . THR B 1 234 ? 16.172 -21.688 -10.25 1 95.38 234 THR B O 1
ATOM 4417 N N . PRO B 1 235 ? 17.641 -21.578 -11.93 1 96.5 235 PRO B N 1
ATOM 4418 C CA . PRO B 1 235 ? 16.578 -21.531 -12.938 1 96.5 235 PRO B CA 1
ATOM 4419 C C . PRO B 1 235 ? 15.633 -22.734 -12.852 1 96.5 235 PRO B C 1
ATOM 4421 O O . PRO B 1 235 ? 14.406 -22.562 -12.852 1 96.5 235 PRO B O 1
ATOM 4424 N N . ILE B 1 236 ? 16.172 -23.859 -12.68 1 95.44 236 ILE B N 1
ATOM 4425 C CA . ILE B 1 236 ? 15.375 -25.078 -12.672 1 95.44 236 ILE B CA 1
ATOM 4426 C C . ILE B 1 236 ? 14.555 -25.156 -11.383 1 95.44 236 ILE B C 1
ATOM 4428 O O . ILE B 1 236 ? 13.398 -25.578 -11.398 1 95.44 236 ILE B O 1
ATOM 4432 N N . ASP B 1 237 ? 15.148 -24.766 -10.305 1 94.06 237 ASP B N 1
ATOM 4433 C CA . ASP B 1 237 ? 14.391 -24.719 -9.055 1 94.06 237 ASP B CA 1
ATOM 4434 C C . ASP B 1 237 ? 13.242 -23.719 -9.156 1 94.06 237 ASP B C 1
ATOM 4436 O O . ASP B 1 237 ? 12.148 -23.969 -8.641 1 94.06 237 ASP B O 1
ATOM 4440 N N . TYR B 1 238 ? 13.539 -22.578 -9.758 1 93.88 238 TYR B N 1
ATOM 4441 C CA . TYR B 1 238 ? 12.492 -21.578 -9.961 1 93.88 238 TYR B CA 1
ATOM 4442 C C . TYR B 1 238 ? 11.344 -22.156 -10.781 1 93.88 238 TYR B C 1
ATOM 4444 O O . TYR B 1 238 ? 10.172 -21.938 -10.469 1 93.88 238 TYR B O 1
ATOM 4452 N N . LEU B 1 239 ? 11.703 -22.859 -11.789 1 95.75 239 LEU B N 1
ATOM 4453 C CA . LEU B 1 239 ? 10.711 -23.516 -12.633 1 95.75 239 LEU B CA 1
ATOM 4454 C C . LEU B 1 239 ? 9.805 -24.422 -11.805 1 95.75 239 LEU B C 1
ATOM 4456 O O . LEU B 1 239 ? 8.578 -24.328 -11.914 1 95.75 239 LEU B O 1
ATOM 4460 N N . GLN B 1 240 ? 10.398 -25.219 -11.016 1 93.62 240 GLN B N 1
ATOM 4461 C CA . GLN B 1 240 ? 9.633 -26.156 -10.203 1 93.62 240 GLN B CA 1
ATOM 4462 C C . GLN B 1 240 ? 8.734 -25.406 -9.219 1 93.62 240 GLN B C 1
ATOM 4464 O O . GLN B 1 240 ? 7.57 -25.781 -9.039 1 93.62 240 GLN B O 1
ATOM 4469 N N . GLN B 1 241 ? 9.289 -24.438 -8.633 1 91 241 GLN B N 1
ATOM 4470 C CA . GLN B 1 241 ? 8.516 -23.641 -7.684 1 91 241 GLN B CA 1
ATOM 4471 C C . GLN B 1 241 ? 7.309 -22.984 -8.367 1 91 241 GLN B C 1
ATOM 4473 O O . GLN B 1 241 ? 6.207 -22.984 -7.82 1 91 241 GLN B O 1
ATOM 4478 N N . TYR B 1 242 ? 7.59 -22.406 -9.469 1 91.75 242 TYR B N 1
ATOM 4479 C CA . TYR B 1 242 ? 6.52 -21.75 -10.203 1 91.75 242 TYR B CA 1
ATOM 4480 C C . TYR B 1 242 ? 5.43 -22.734 -10.602 1 91.75 242 TYR B C 1
ATOM 4482 O O . TYR B 1 242 ? 4.238 -22.438 -10.484 1 91.75 242 TYR B O 1
ATOM 4490 N N . ARG B 1 243 ? 5.848 -23.875 -11.062 1 94.62 243 ARG B N 1
ATOM 4491 C CA . ARG B 1 243 ? 4.895 -24.906 -11.438 1 94.62 243 ARG B CA 1
ATOM 4492 C C . ARG B 1 243 ? 4.035 -25.328 -10.242 1 94.62 243 ARG B C 1
ATOM 4494 O O . ARG B 1 243 ? 2.824 -25.5 -10.375 1 94.62 243 ARG B O 1
ATOM 4501 N N . ILE B 1 244 ? 4.656 -25.469 -9.148 1 92.75 244 ILE B N 1
ATOM 4502 C CA . ILE B 1 244 ? 3.939 -25.844 -7.934 1 92.75 244 ILE B CA 1
ATOM 4503 C C . ILE B 1 244 ? 2.938 -24.75 -7.562 1 92.75 244 ILE B C 1
ATOM 4505 O O . ILE B 1 244 ? 1.805 -25.047 -7.172 1 92.75 244 ILE B O 1
ATOM 4509 N N . GLU B 1 245 ? 3.342 -23.547 -7.668 1 88.19 245 GLU B N 1
ATOM 4510 C CA . GLU B 1 245 ? 2.439 -22.438 -7.371 1 88.19 245 GLU B CA 1
ATOM 4511 C C . GLU B 1 245 ? 1.22 -22.453 -8.289 1 88.19 245 GLU B C 1
ATOM 4513 O O . GLU B 1 245 ? 0.095 -22.219 -7.84 1 88.19 245 GLU B O 1
ATOM 4518 N N . GLN B 1 246 ? 1.486 -22.688 -9.492 1 89.38 246 GLN B N 1
ATOM 4519 C CA . GLN B 1 246 ? 0.386 -22.797 -10.445 1 89.38 246 GLN B CA 1
ATOM 4520 C C . GLN B 1 246 ? -0.516 -23.984 -10.109 1 89.38 246 GLN B C 1
ATOM 4522 O O . GLN B 1 246 ? -1.738 -23.891 -10.234 1 89.38 246 GLN B O 1
ATOM 4527 N N . ALA B 1 247 ? 0.094 -25.016 -9.695 1 92.19 247 ALA B N 1
ATOM 4528 C CA . ALA B 1 247 ? -0.672 -26.203 -9.328 1 92.19 247 ALA B CA 1
ATOM 4529 C C . ALA B 1 247 ? -1.579 -25.922 -8.133 1 92.19 247 ALA B C 1
ATOM 4531 O O . ALA B 1 247 ? -2.73 -26.359 -8.102 1 92.19 247 ALA B O 1
ATOM 4532 N N . LYS B 1 248 ? -1.05 -25.25 -7.215 1 86.56 248 LYS B N 1
ATOM 4533 C CA . LYS B 1 248 ? -1.835 -24.875 -6.039 1 86.56 248 LYS B CA 1
ATOM 4534 C C . LYS B 1 248 ? -3.092 -24.109 -6.441 1 86.56 248 LYS B C 1
ATOM 4536 O O . LYS B 1 248 ? -4.176 -24.359 -5.91 1 86.56 248 LYS B O 1
ATOM 4541 N N . LYS B 1 249 ? -2.916 -23.234 -7.332 1 82.06 249 LYS B N 1
ATOM 4542 C CA . LYS B 1 249 ? -4.051 -22.453 -7.805 1 82.06 249 LYS B CA 1
ATOM 4543 C C . LYS B 1 249 ? -5.109 -23.344 -8.445 1 82.06 249 LYS B C 1
ATOM 4545 O O . LYS B 1 249 ? -6.301 -23.203 -8.156 1 82.06 249 LYS B O 1
ATOM 4550 N N . LEU B 1 250 ? -4.656 -24.234 -9.211 1 84.44 250 LEU B N 1
ATOM 4551 C CA . LEU B 1 250 ? -5.574 -25.141 -9.914 1 84.44 250 LEU B CA 1
ATOM 4552 C C . LEU B 1 250 ? -6.254 -26.094 -8.938 1 84.44 250 LEU B C 1
ATOM 4554 O O . LEU B 1 250 ? -7.438 -26.406 -9.086 1 84.44 250 LEU B O 1
ATOM 4558 N N . LEU B 1 251 ? -5.508 -26.5 -7.938 1 84.62 251 LEU B N 1
ATOM 4559 C CA . LEU B 1 251 ? -6.059 -27.391 -6.934 1 84.62 251 LEU B CA 1
ATOM 4560 C C . LEU B 1 251 ? -7.207 -26.734 -6.18 1 84.62 251 LEU B C 1
ATOM 4562 O O . LEU B 1 251 ? -8.188 -27.391 -5.824 1 84.62 251 LEU B O 1
ATOM 4566 N N . LEU B 1 252 ? -7.078 -25.484 -6.004 1 76.38 252 LEU B N 1
ATOM 4567 C CA . LEU B 1 252 ? -8.062 -24.766 -5.207 1 76.38 252 LEU B CA 1
ATOM 4568 C C . LEU B 1 252 ? -9.211 -24.266 -6.078 1 76.38 252 LEU B C 1
ATOM 4570 O O . LEU B 1 252 ? -10.289 -23.953 -5.57 1 76.38 252 LEU B O 1
ATOM 4574 N N . GLN B 1 253 ? -8.984 -24.297 -7.316 1 73.38 253 GLN B N 1
ATOM 4575 C CA . GLN B 1 253 ? -9.961 -23.641 -8.172 1 73.38 253 GLN B CA 1
ATOM 4576 C C . GLN B 1 253 ? -10.703 -24.656 -9.047 1 73.38 253 GLN B C 1
ATOM 4578 O O . GLN B 1 253 ? -11.742 -24.344 -9.625 1 73.38 253 GLN B O 1
ATOM 4583 N N . THR B 1 254 ? -10.141 -25.781 -9.156 1 75.62 254 THR B N 1
ATOM 4584 C CA . THR B 1 254 ? -10.719 -26.781 -10.055 1 75.62 254 THR B CA 1
ATOM 4585 C C . THR B 1 254 ? -10.938 -28.109 -9.328 1 75.62 254 THR B C 1
ATOM 4587 O O . THR B 1 254 ? -10.383 -28.328 -8.25 1 75.62 254 THR B O 1
ATOM 4590 N N . ASP B 1 255 ? -11.734 -28.875 -9.969 1 77.31 255 ASP B N 1
ATOM 4591 C CA . ASP B 1 255 ? -11.906 -30.25 -9.5 1 77.31 255 ASP B CA 1
ATOM 4592 C C . ASP B 1 255 ? -11.117 -31.234 -10.359 1 77.31 255 ASP B C 1
ATOM 4594 O O . ASP B 1 255 ? -11.438 -32.406 -10.406 1 77.31 255 ASP B O 1
ATOM 4598 N N . TRP B 1 256 ? -10.109 -30.75 -11.07 1 85.75 256 TRP B N 1
ATOM 4599 C CA . TRP B 1 256 ? -9.289 -31.609 -11.922 1 85.75 256 TRP B CA 1
ATOM 4600 C C . TRP B 1 256 ? -8.547 -32.656 -11.086 1 85.75 256 TRP B C 1
ATOM 4602 O O . TRP B 1 256 ? -8.234 -32.406 -9.922 1 85.75 256 TRP B O 1
ATOM 4612 N N . SER B 1 257 ? -8.367 -33.75 -11.742 1 92.38 257 SER B N 1
ATOM 4613 C CA . SER B 1 257 ? -7.551 -34.75 -11.062 1 92.38 257 SER B CA 1
ATOM 4614 C C . SER B 1 257 ? -6.125 -34.25 -10.852 1 92.38 257 SER B C 1
ATOM 4616 O O . SER B 1 257 ? -5.652 -33.375 -11.586 1 92.38 257 SER B O 1
ATOM 4618 N N . VAL B 1 258 ? -5.488 -34.812 -9.898 1 94.44 258 VAL B N 1
ATOM 4619 C CA . VAL B 1 258 ? -4.102 -34.469 -9.609 1 94.44 258 VAL B CA 1
ATOM 4620 C C . VAL B 1 258 ? -3.236 -34.719 -10.844 1 94.44 258 VAL B C 1
ATOM 4622 O O . VAL B 1 258 ? -2.342 -33.938 -11.156 1 94.44 258 VAL B O 1
ATOM 4625 N N . ALA B 1 259 ? -3.551 -35.781 -11.539 1 95.19 259 ALA B N 1
ATOM 4626 C CA . ALA B 1 259 ? -2.799 -36.125 -12.742 1 95.19 259 ALA B CA 1
ATOM 4627 C C . ALA B 1 259 ? -2.973 -35.062 -13.828 1 95.19 259 ALA B C 1
ATOM 4629 O O . ALA B 1 259 ? -2.01 -34.688 -14.5 1 95.19 259 ALA B O 1
ATOM 4630 N N . ARG B 1 260 ? -4.148 -34.594 -14 1 93.81 260 ARG B N 1
ATOM 4631 C CA . ARG B 1 260 ? -4.422 -33.594 -15 1 93.81 260 ARG B CA 1
ATOM 4632 C C . ARG B 1 260 ? -3.715 -32.281 -14.648 1 93.81 260 ARG B C 1
ATOM 4634 O O . ARG B 1 260 ? -3.162 -31.609 -15.531 1 93.81 260 ARG B O 1
ATOM 4641 N N . ILE B 1 261 ? -3.736 -31.953 -13.43 1 94.75 261 ILE B N 1
ATOM 4642 C CA . ILE B 1 261 ? -3.084 -30.734 -12.969 1 94.75 261 ILE B CA 1
ATOM 4643 C C . ILE B 1 261 ? -1.577 -30.844 -13.188 1 94.75 261 ILE B C 1
ATOM 4645 O O . ILE B 1 261 ? -0.941 -29.891 -13.648 1 94.75 261 ILE B O 1
ATOM 4649 N N . ALA B 1 262 ? -1.049 -31.984 -12.875 1 96.25 262 ALA B N 1
ATOM 4650 C CA . ALA B 1 262 ? 0.378 -32.219 -13.086 1 96.25 262 ALA B CA 1
ATOM 4651 C C . ALA B 1 262 ? 0.764 -31.969 -14.539 1 96.25 262 ALA B C 1
ATOM 4653 O O . ALA B 1 262 ? 1.764 -31.297 -14.82 1 96.25 262 ALA B O 1
ATOM 4654 N N . GLU B 1 263 ? -0.042 -32.469 -15.422 1 94.62 263 GLU B N 1
ATOM 4655 C CA . GLU B 1 263 ? 0.203 -32.281 -16.844 1 94.62 263 GLU B CA 1
ATOM 4656 C C . GLU B 1 263 ? 0.064 -30.828 -17.266 1 94.62 263 GLU B C 1
ATOM 4658 O O . GLU B 1 263 ? 0.879 -30.328 -18.047 1 94.62 263 GLU B O 1
ATOM 4663 N N . GLU B 1 264 ? -0.872 -30.234 -16.75 1 93 264 GLU B N 1
ATOM 4664 C CA . GLU B 1 264 ? -1.176 -28.844 -17.109 1 93 264 GLU B CA 1
ATOM 4665 C C . GLU B 1 264 ? -0.034 -27.906 -16.734 1 93 264 GLU B C 1
ATOM 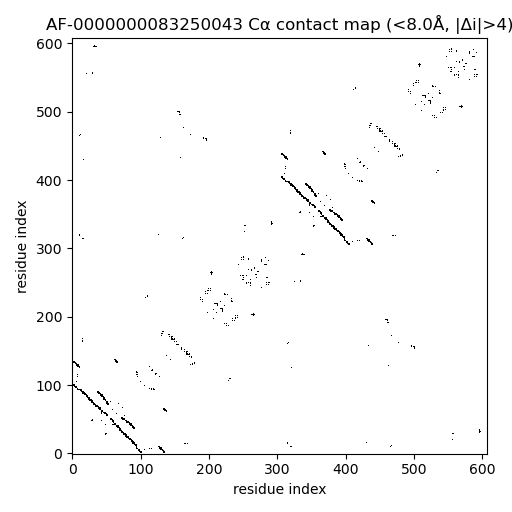4667 O O . GLU B 1 264 ? 0.259 -26.953 -17.438 1 93 264 GLU B O 1
ATOM 4672 N N . VAL B 1 265 ? 0.584 -28.234 -15.625 1 95.31 265 VAL B N 1
ATOM 4673 C CA . VAL B 1 265 ? 1.586 -27.297 -15.125 1 95.31 265 VAL B CA 1
ATOM 4674 C C . VAL B 1 265 ? 2.971 -27.703 -15.609 1 95.31 265 VAL B C 1
ATOM 4676 O O . VAL B 1 265 ? 3.971 -27.062 -15.289 1 95.31 265 VAL B O 1
ATOM 4679 N N . GLY B 1 266 ? 3.059 -28.812 -16.328 1 95.25 266 GLY B N 1
ATOM 4680 C CA . GLY B 1 266 ? 4.289 -29.109 -17.047 1 95.25 266 GLY B CA 1
ATOM 4681 C C . GLY B 1 266 ? 5.055 -30.281 -16.469 1 95.25 266 GLY B C 1
ATOM 4682 O O . GLY B 1 266 ? 6.199 -30.531 -16.859 1 95.25 266 GLY B O 1
ATOM 4683 N N . PHE B 1 267 ? 4.402 -30.953 -15.523 1 93.5 267 PHE B N 1
ATOM 4684 C CA . PHE B 1 267 ? 5.016 -32.188 -15.047 1 93.5 267 PHE B CA 1
ATOM 4685 C C . PHE B 1 267 ? 4.621 -33.375 -15.93 1 93.5 267 PHE B C 1
ATOM 4687 O O . PHE B 1 267 ? 3.453 -33.5 -16.297 1 93.5 267 PHE B O 1
ATOM 4694 N N . ASN B 1 268 ? 5.562 -34.031 -16.5 1 87.5 268 ASN B N 1
ATOM 4695 C CA . ASN B 1 268 ? 5.254 -35.188 -17.375 1 87.5 268 ASN B CA 1
ATOM 4696 C C . ASN B 1 268 ? 5.164 -36.469 -16.578 1 87.5 268 ASN B C 1
ATOM 4698 O O . ASN B 1 268 ? 5.031 -37.562 -17.172 1 87.5 268 ASN B O 1
ATOM 4702 N N . ASN B 1 269 ? 5.242 -36.438 -15.367 1 92.69 269 ASN B N 1
ATOM 4703 C CA . ASN B 1 269 ? 5.184 -37.562 -14.461 1 92.69 269 ASN B CA 1
ATOM 4704 C C . ASN B 1 269 ? 4.422 -37.219 -13.18 1 92.69 269 ASN B C 1
ATOM 4706 O O . ASN B 1 269 ? 4.984 -36.656 -12.25 1 92.69 269 ASN B O 1
ATOM 4710 N N . PRO B 1 270 ? 3.152 -37.688 -13.055 1 93.31 270 PRO B N 1
ATOM 4711 C CA . PRO B 1 270 ? 2.305 -37.312 -11.914 1 93.31 270 PRO B CA 1
ATOM 4712 C C . PRO B 1 270 ? 2.889 -37.781 -10.578 1 93.31 270 PRO B C 1
ATOM 4714 O O . PRO B 1 270 ? 2.865 -37 -9.609 1 93.31 270 PRO B O 1
ATOM 4717 N N . PRO B 1 271 ? 3.469 -39 -10.523 1 93.5 271 PRO B N 1
ATOM 4718 C CA . PRO B 1 271 ? 4.109 -39.375 -9.258 1 93.5 271 PRO B CA 1
ATOM 4719 C C . PRO B 1 271 ? 5.23 -38.438 -8.852 1 93.5 271 PRO B C 1
ATOM 4721 O O . PRO B 1 271 ? 5.363 -38.094 -7.676 1 93.5 271 PRO B O 1
ATOM 4724 N N . TYR B 1 272 ? 6.004 -38.094 -9.852 1 94.06 272 TYR B N 1
ATOM 4725 C CA . TYR B 1 272 ? 7.074 -37.156 -9.578 1 94.06 272 TYR B CA 1
ATOM 4726 C C . TYR B 1 272 ? 6.512 -35.812 -9.117 1 94.06 272 TYR B C 1
ATOM 4728 O O . TYR B 1 272 ? 7.02 -35.219 -8.172 1 94.06 272 TYR B O 1
ATOM 4736 N N . PHE B 1 273 ? 5.5 -35.375 -9.758 1 96.25 273 PHE B N 1
ATOM 4737 C CA . PHE B 1 273 ? 4.812 -34.156 -9.367 1 96.25 273 PHE B CA 1
ATOM 4738 C C . PHE B 1 273 ? 4.371 -34.219 -7.906 1 96.25 273 PHE B C 1
ATOM 4740 O O . PHE B 1 273 ? 4.625 -33.281 -7.129 1 96.25 273 PHE B O 1
ATOM 4747 N N . SER B 1 274 ? 3.75 -35.219 -7.539 1 95.44 274 SER B N 1
ATOM 4748 C CA . SER B 1 274 ? 3.221 -35.344 -6.188 1 95.44 274 SER B CA 1
ATOM 4749 C C . SER B 1 274 ? 4.336 -35.312 -5.152 1 95.44 274 SER B C 1
ATOM 4751 O O . SER B 1 274 ? 4.18 -34.719 -4.082 1 95.44 274 SER B O 1
ATOM 4753 N N . SER B 1 275 ? 5.434 -35.938 -5.488 1 94.81 275 SER B N 1
ATOM 4754 C CA . SER B 1 275 ? 6.582 -35.969 -4.586 1 94.81 275 SER B CA 1
ATOM 4755 C C . SER B 1 275 ? 7.156 -34.562 -4.41 1 94.81 275 SER B C 1
ATOM 4757 O O . SER B 1 275 ? 7.441 -34.125 -3.289 1 94.81 275 SER B O 1
ATOM 4759 N N . VAL B 1 276 ? 7.305 -33.906 -5.531 1 93.88 276 VAL B N 1
ATOM 4760 C CA . VAL B 1 276 ? 7.855 -32.562 -5.492 1 93.88 276 VAL B CA 1
ATOM 4761 C C . VAL B 1 276 ? 6.914 -31.641 -4.715 1 93.88 276 VAL B C 1
ATOM 4763 O O . VAL B 1 276 ? 7.355 -30.859 -3.883 1 93.88 276 VAL B O 1
ATOM 4766 N N . PHE B 1 277 ? 5.637 -31.703 -4.984 1 95.19 277 PHE B N 1
ATOM 4767 C CA . PHE B 1 277 ? 4.625 -30.906 -4.309 1 95.19 277 PHE B CA 1
ATOM 4768 C C . PHE B 1 277 ? 4.668 -31.141 -2.801 1 95.19 277 PHE B C 1
ATOM 4770 O O . PHE B 1 277 ? 4.723 -30.188 -2.023 1 95.19 277 PHE B O 1
ATOM 4777 N N . THR B 1 278 ? 4.734 -32.375 -2.416 1 93.31 278 THR B N 1
ATOM 4778 C CA . THR B 1 278 ? 4.734 -32.75 -1.004 1 93.31 278 THR B CA 1
ATOM 4779 C C . THR B 1 278 ? 5.996 -32.219 -0.314 1 93.31 278 THR B C 1
ATOM 4781 O O . THR B 1 278 ? 5.941 -31.75 0.815 1 93.31 278 THR B O 1
ATOM 4784 N N . ASN B 1 279 ? 7.047 -32.406 -0.955 1 91.5 279 ASN B N 1
ATOM 4785 C CA . ASN B 1 279 ? 8.312 -31.938 -0.403 1 91.5 279 ASN B CA 1
ATOM 4786 C C . ASN B 1 279 ? 8.305 -30.422 -0.19 1 91.5 279 ASN B C 1
ATOM 4788 O O . ASN B 1 279 ? 8.812 -29.922 0.817 1 91.5 279 ASN B O 1
ATOM 4792 N N . LYS B 1 280 ? 7.691 -29.734 -1.069 1 86.38 280 LYS B N 1
ATOM 4793 C CA . LYS B 1 280 ? 7.707 -28.281 -1.024 1 86.38 280 LYS B CA 1
ATOM 4794 C C . LYS B 1 280 ? 6.613 -27.734 -0.108 1 86.38 280 LYS B C 1
ATOM 4796 O O . LYS B 1 280 ? 6.797 -26.719 0.56 1 86.38 280 LYS B O 1
ATOM 4801 N N . GLN B 1 281 ? 5.457 -28.391 -0.039 1 85.38 281 GLN B N 1
ATOM 4802 C CA . GLN B 1 281 ? 4.301 -27.859 0.669 1 85.38 281 GLN B CA 1
ATOM 4803 C C . GLN B 1 281 ? 4.074 -28.578 1.989 1 85.38 281 GLN B C 1
ATOM 4805 O O . GLN B 1 281 ? 3.328 -28.109 2.848 1 85.38 281 GLN B O 1
ATOM 4810 N N . GLY B 1 282 ? 4.629 -29.703 2.133 1 87.62 282 GLY B N 1
ATOM 4811 C CA . GLY B 1 282 ? 4.445 -30.5 3.332 1 87.62 282 GLY B CA 1
ATOM 4812 C C . GLY B 1 282 ? 3.207 -31.375 3.285 1 87.62 282 GLY B C 1
ATOM 4813 O O . GLY B 1 282 ? 3.027 -32.25 4.129 1 87.62 282 GLY B O 1
ATOM 4814 N N . LEU B 1 283 ? 2.336 -31.172 2.377 1 90.88 283 LEU B N 1
ATOM 4815 C CA . LEU B 1 283 ? 1.131 -31.953 2.145 1 90.88 283 LEU B CA 1
ATOM 4816 C C . LEU B 1 283 ? 1.059 -32.438 0.695 1 90.88 283 LEU B C 1
ATOM 4818 O O . LEU B 1 283 ? 1.558 -31.75 -0.206 1 90.88 283 LEU B O 1
ATOM 4822 N N . SER B 1 284 ? 0.417 -33.5 0.522 1 92.69 284 SER B N 1
ATOM 4823 C CA . SER B 1 284 ? 0.188 -33.969 -0.843 1 92.69 284 SER B CA 1
ATOM 4824 C C . SER B 1 284 ? -0.785 -33.062 -1.58 1 92.69 284 SER B C 1
ATOM 4826 O O . SER B 1 284 ? -1.523 -32.281 -0.953 1 92.69 284 SER B O 1
ATOM 4828 N N . PRO B 1 285 ? -0.729 -33.094 -2.863 1 93.06 285 PRO B N 1
ATOM 4829 C CA . PRO B 1 285 ? -1.691 -32.281 -3.615 1 93.06 285 PRO B CA 1
ATOM 4830 C C . PRO B 1 285 ? -3.135 -32.531 -3.189 1 93.06 285 PRO B C 1
ATOM 4832 O O . PRO B 1 285 ? -3.9 -31.594 -2.994 1 93.06 285 PRO B O 1
ATOM 4835 N N . SER B 1 286 ? -3.463 -33.781 -3.031 1 91 286 SER B N 1
ATOM 4836 C CA . SER B 1 286 ? -4.824 -34.125 -2.631 1 91 286 SER B CA 1
ATOM 4837 C C . SER B 1 286 ? -5.148 -33.594 -1.243 1 91 286 SER B C 1
ATOM 4839 O O . SER B 1 286 ? -6.246 -33.062 -1.012 1 91 286 SER B O 1
ATOM 4841 N N . SER B 1 287 ? -4.223 -33.719 -0.343 1 87.44 287 SER B N 1
ATOM 4842 C CA . SER B 1 287 ? -4.414 -33.219 1.009 1 87.44 287 SER B CA 1
ATOM 4843 C C . SER B 1 287 ? -4.52 -31.688 1.013 1 87.44 287 SER B C 1
ATOM 4845 O O . SER B 1 287 ? -5.289 -31.109 1.787 1 87.44 287 SER B O 1
ATOM 4847 N N . TYR B 1 288 ? -3.73 -31.109 0.179 1 85.88 288 TYR B N 1
ATOM 4848 C CA . TYR B 1 288 ? -3.766 -29.656 0.059 1 85.88 288 TYR B CA 1
ATOM 4849 C C . TYR B 1 288 ? -5.148 -29.188 -0.367 1 85.88 288 TYR B C 1
ATOM 4851 O O . TYR B 1 288 ? -5.691 -28.234 0.208 1 85.88 288 TYR B O 1
ATOM 4859 N N . ARG B 1 289 ? -5.664 -29.812 -1.302 1 82.94 289 ARG B N 1
ATOM 4860 C CA . ARG B 1 289 ? -7.012 -29.5 -1.777 1 82.94 289 ARG B CA 1
ATOM 4861 C C . ARG B 1 289 ? -8.039 -29.703 -0.674 1 82.94 289 ARG B C 1
ATOM 4863 O O . ARG B 1 289 ? -8.914 -28.859 -0.466 1 82.94 289 ARG B O 1
ATOM 4870 N N . ASN B 1 290 ? -7.938 -30.781 0.038 1 78.94 290 ASN B N 1
ATOM 4871 C CA . ASN B 1 290 ? -8.922 -31.156 1.044 1 78.94 290 ASN B CA 1
ATOM 4872 C C . ASN B 1 290 ? -8.867 -30.25 2.262 1 78.94 290 ASN B C 1
ATOM 4874 O O . ASN B 1 290 ? -9.883 -30.016 2.92 1 78.94 290 ASN B O 1
ATOM 4878 N N . LYS B 1 291 ? -7.715 -29.859 2.641 1 70 291 LYS B N 1
ATOM 4879 C CA . LYS B 1 291 ? -7.562 -28.953 3.781 1 70 291 LYS B CA 1
ATOM 4880 C C . LYS B 1 291 ? -8.383 -27.688 3.596 1 70 291 LYS B C 1
ATOM 4882 O O . LYS B 1 291 ? -8.953 -27.156 4.555 1 70 291 LYS B O 1
ATOM 4887 N N . SER B 1 292 ? -8.445 -27.266 2.516 1 64.19 292 SER B N 1
ATOM 4888 C CA . SER B 1 292 ? -9.195 -26.047 2.25 1 64.19 292 SER B CA 1
ATOM 4889 C C . SER B 1 292 ? -10.695 -26.312 2.199 1 64.19 292 SER B C 1
ATOM 4891 O O . SER B 1 292 ? -11.508 -25.391 2.287 1 64.19 292 SER B O 1
ATOM 4893 N N . MET B 1 293 ? -11.07 -27.688 2.109 1 62.12 293 MET B N 1
ATOM 4894 C CA . MET B 1 293 ? -12.469 -28.094 2.014 1 62.12 293 MET B CA 1
ATOM 4895 C C . MET B 1 293 ? -13.039 -28.422 3.393 1 62.12 293 MET B C 1
ATOM 4897 O O . MET B 1 293 ? -14.242 -28.328 3.609 1 62.12 293 MET B O 1
ATOM 4901 N N . ILE B 1 294 ? -12.453 -29.156 4.445 1 52.78 294 ILE B N 1
ATOM 4902 C CA . ILE B 1 294 ? -12.859 -29.922 5.617 1 52.78 294 ILE B CA 1
ATOM 4903 C C . ILE B 1 294 ? -13.625 -29.016 6.578 1 52.78 294 ILE B C 1
ATOM 4905 O O . ILE B 1 294 ? -14.227 -29.5 7.543 1 52.78 294 ILE B O 1
ATOM 4909 N N . LEU B 1 295 ? -13.93 -27.781 6.789 1 46.94 295 LEU B N 1
ATOM 4910 C CA . LEU B 1 295 ? -14.766 -27.594 7.973 1 46.94 295 LEU B CA 1
ATOM 4911 C C . LEU B 1 295 ? -16.141 -28.203 7.762 1 46.94 295 LEU B C 1
ATOM 4913 O O . LEU B 1 295 ? -17.031 -28.078 8.617 1 46.94 295 LEU B O 1
ATOM 4917 N N . ASP B 1 296 ? -16.469 -28.859 6.781 1 39.31 296 ASP B N 1
ATOM 4918 C CA . ASP B 1 296 ? -17.859 -29.328 6.754 1 39.31 296 ASP B CA 1
ATOM 4919 C C . ASP B 1 296 ? -18.141 -30.281 7.906 1 39.31 296 ASP B C 1
ATOM 4921 O O . ASP B 1 296 ? -19.203 -30.234 8.523 1 39.31 296 ASP B O 1
ATOM 4925 N N . ASP B 1 297 ? -17.438 -31.375 8.25 1 37.75 297 ASP B N 1
ATOM 4926 C CA . ASP B 1 297 ? -17.953 -32.438 9.094 1 37.75 297 ASP B CA 1
ATOM 4927 C C . ASP B 1 297 ? -18.141 -31.969 10.531 1 37.75 297 ASP B C 1
ATOM 4929 O O . ASP B 1 297 ? -19.016 -32.469 11.242 1 37.75 297 ASP B O 1
ATOM 4933 N N . SER B 1 298 ? -17.375 -31.344 11.297 1 35.34 298 SER B N 1
ATOM 4934 C CA . SER B 1 298 ? -17.656 -31.031 12.695 1 35.34 298 SER B CA 1
ATOM 4935 C C . SER B 1 298 ? -18.734 -29.969 12.828 1 35.34 298 SER B C 1
ATOM 4937 O O . SER B 1 298 ? -19.328 -29.797 13.891 1 35.34 298 SER B O 1
ATOM 4939 N N . ALA B 1 299 ? -19.047 -29.125 11.914 1 37.41 299 ALA B N 1
ATOM 4940 C CA . ALA B 1 299 ? -20.234 -28.266 12.016 1 37.41 299 ALA B CA 1
ATOM 4941 C C . ALA B 1 299 ? -21.484 -29.016 11.594 1 37.41 299 ALA B C 1
ATOM 4943 O O . ALA B 1 299 ? -22.594 -28.5 11.68 1 37.41 299 ALA B O 1
ATOM 4944 N N . ARG B 1 300 ? -21.5 -30.172 10.836 1 35.31 300 ARG B N 1
ATOM 4945 C CA . ARG B 1 300 ? -22.641 -31.078 10.688 1 35.31 300 ARG B CA 1
ATOM 4946 C C . ARG B 1 300 ? -22.875 -31.875 11.969 1 35.31 300 ARG B C 1
ATOM 4948 O O . ARG B 1 300 ? -23.938 -32.469 12.148 1 35.31 300 ARG B O 1
ATOM 4955 N N . GLY B 1 301 ? -21.969 -32.156 12.812 1 29.69 301 GLY B N 1
ATOM 4956 C CA . GLY B 1 301 ? -22.359 -32.844 14.023 1 29.69 301 GLY B CA 1
ATOM 4957 C C . GLY B 1 301 ? -23.188 -32 14.969 1 29.69 301 GLY B C 1
ATOM 4958 O O . GLY B 1 301 ? -23.578 -32.469 16.047 1 29.69 301 GLY B O 1
ATOM 4959 N N . LEU B 1 302 ? -23.156 -30.812 15 1 26.41 302 LEU B N 1
ATOM 4960 C CA . LEU B 1 302 ? -23.922 -30.266 16.109 1 26.41 302 LEU B CA 1
ATOM 4961 C C . LEU B 1 302 ? -25.406 -30.203 15.766 1 26.41 302 LEU B C 1
ATOM 4963 O O . LEU B 1 302 ? -26.203 -29.641 16.516 1 26.41 302 LEU B O 1
ATOM 4967 N N . LYS B 1 303 ? -25.984 -30.25 14.539 1 23.83 303 LYS B N 1
ATOM 4968 C CA . LYS B 1 303 ? -27.375 -30.594 14.805 1 23.83 303 LYS B CA 1
ATOM 4969 C C . LYS B 1 303 ? -27.531 -32.094 15.102 1 23.83 303 LYS B C 1
ATOM 4971 O O . LYS B 1 303 ? -27.047 -32.938 14.344 1 23.83 303 LYS B O 1
ATOM 4976 N N . PRO B 1 304 ? -27.906 -32.375 16.469 1 22.47 304 PRO B N 1
ATOM 4977 C CA . PRO B 1 304 ? -28.594 -33.656 16.703 1 22.47 304 PRO B CA 1
ATOM 4978 C C . PRO B 1 304 ? -29.672 -33.938 15.664 1 22.47 304 PRO B C 1
ATOM 4980 O O . PRO B 1 304 ? -30.219 -33.031 15.062 1 22.47 304 PRO B O 1
#

Solvent-accessible surface area (backbone atoms only — not comparable to full-atom values): 31406 Å² total; per-residue (Å²): 132,78,54,37,27,37,38,37,39,25,72,51,69,65,35,67,63,47,69,52,74,49,75,38,49,61,67,35,56,52,54,52,34,39,49,79,71,32,31,37,36,40,32,25,74,31,44,39,48,29,40,26,46,70,92,44,75,49,79,38,40,56,47,21,34,36,54,43,62,23,81,38,38,35,30,38,73,42,54,14,87,35,61,18,33,34,36,38,39,32,29,48,61,76,36,36,68,49,77,31,59,41,69,69,52,43,38,73,45,38,61,63,45,50,54,53,20,31,66,65,56,73,37,82,84,47,82,69,40,73,41,46,38,51,29,55,43,73,61,50,72,65,46,49,48,33,50,52,55,36,59,63,39,73,78,46,39,67,75,51,24,57,55,52,39,38,52,32,47,47,52,33,50,49,48,46,23,52,52,44,53,66,70,41,82,48,63,43,54,55,49,29,40,51,53,51,44,52,40,70,74,42,45,53,45,95,80,48,63,67,55,51,22,66,75,69,71,46,56,54,67,56,52,28,50,23,18,31,45,72,72,64,36,36,63,66,55,45,44,51,52,50,30,48,53,52,36,52,51,46,47,63,61,43,87,66,52,70,55,55,44,25,49,65,36,35,35,92,40,46,70,58,39,42,50,54,40,21,72,73,68,73,40,40,62,69,52,52,38,42,65,32,40,56,69,54,65,76,69,55,58,69,62,125,130,79,53,37,29,37,37,38,40,25,74,51,70,65,34,68,63,48,69,51,73,48,75,38,50,61,67,35,54,52,53,52,34,39,50,78,71,34,30,37,36,41,32,25,73,32,44,39,49,28,41,27,47,70,92,42,74,48,77,38,40,54,48,22,33,38,54,42,63,24,79,37,39,35,30,36,72,41,56,15,86,34,60,18,33,34,37,39,39,32,29,45,60,77,34,36,67,48,76,32,56,41,68,68,53,43,37,72,44,39,61,62,45,49,55,52,20,32,66,64,56,71,37,84,86,48,82,70,40,72,43,46,39,51,30,55,45,73,60,49,72,66,44,49,48,33,50,52,55,37,59,63,38,74,78,46,40,67,74,51,24,58,54,52,38,36,51,32,48,47,51,33,50,50,50,47,22,51,53,44,52,64,72,41,83,48,63,43,53,56,50,29,40,50,52,51,44,52,40,70,76,42,45,53,45,94,79,46,64,67,54,52,21,67,75,68,71,46,56,55,67,57,53,29,51,24,18,32,45,71,72,63,36,38,62,66,55,45,43,52,50,51,29,46,53,52,37,53,51,45,47,63,60,43,87,67,52,70,55,55,43,24,47,64,36,35,36,91,39,44,71,59,39,41,50,53,40,20,71,74,68,72,40,41,61,68,53,52,38,42,65,33,41,56,69,56,65,75,69,57,60,68,63,126

Nearest PDB structures (foldseek):
  6swi-assembly1_A  TM=9.003E-01  e=6.966E-07  Geobacillus stearothermophilus
  3w6v-assembly1_A  TM=8.758E-01  e=3.477E-06  Streptomyces griseus
  4fe7-assembly1_A-2  TM=7.821E-01  e=4.777E-05  Escherichia coli
  7x85-assembly2_C  TM=8.261E-01  e=1.668E-04  Gallus gallus
  6o2d-assembly1_B  TM=7.447E-01  e=7.248E-05  Schizosaccharomyces pombe

Foldseek 3Di:
DQFKKKKWKDDVDWFFDDKDKDKAAAFAADAKDALQVWKKKKAWQAAWHWKDKAPDIDIDHHQKIFIHDNHIIMTGPGTTRHIIMMMMTTIGHQFFMDIGRDPLVCLQCVVVRVVRRCVRPVPVPDDMAMFIAGRMDGHDPVLVVLVVQLVVLVPPDPVVNRVVNRVSVVVSSVVRRVVRVVVHPPPLQVLLVVLLVVCLVQLQEDDDLVNSCVVSVDHQVSQQVSNCSRPVGGSVVSSLVSLLVQLLVCLQVHPDDLVVSCNRSRNPDSVVNQVSNCVVPVDGSVVSSCVVVPPPPVVVPPPD/DQFKKKKWKDDVDWFFDDKDKDKAAAFAADAKDALQVWKKKKAWQAAWHWKDWAPDIDIDHHQKIFIHDNHIIMTGPGTTRHIIMMMMTTIGHQFFMDIGRDPLVCLQCVVVRVVRRCVRPVPVPDDMAMFIAGRMDGHDPVLVVLVVQLVVLVPPDPVVNRVVNRVSVVVSSVVRRVVRVVVHPPPLQVLLVVLLVVCLVQLQEDDDLVNSCVVSVDHQVSQQVSNCSRPVGGSVVSSLVSLLVQLLVCLQVHPDDLVVSCNRSRNPDSVVNQVSNCVVPVDGSVVSSVVVVPPPPVVVPPPD

Sequence (608 aa):
MSWPILHFVTPPIPYFIDSGKHTYFKGERHVSRFSINVFDIIIVTKGTLFIGENDKEWGLSEGEAIILRPDGFHYGTAPCPEETDITWIHFQTFGAWDEMNTMNECLDNQIALFEKHKQAAYLNHCEVSSIFIPKVMKLSDKSMDDLTAFYALDHDPRSLRNWKKQTAFQMFMQHLNQEAERSTDSTALRLAEKVELFIRHNYNQKITNALLQRVFNYHPNYLAKCMLKVYGVTPIDYLQQYRIEQAKKLLLQTDWSVARIAEEVGFNNPPYFSSVFTNKQGLSPSSYRNKSMILDDSARGLKPMSWPILHFVTPPIPYFIDSGKHTYFKGERHVSRFSINVFDIIIVTKGTLFIGENDKEWGLSEGEAIILRPDGFHYGTAPCPEETDITWIHFQTFGAWDEMNTMNECLDNQIALFEKHKQAAYLNHCEVSSIFIPKVMKLSDKSMDDLTAFYALDHDPRSLRNWKKQTAFQMFMQHLNQEAERSTDSTALRLAEKVELFIRHNYNQKITNALLQRVFNYHPNYLAKCMLKVYGVTPIDYLQQYRIEQAKKLLLQTDWSVARIAEEVGFNNPPYFSSVFTNKQGLSPSSYRNKSMILDDSARGLKP